Protein 3SJ5 (pdb70)

Organism: Caldanaerobacter subterraneus subsp. tengcongensis (strain DSM 15242 / JCM 11007 / NBRC 100824 / MB4) (NCBI:txid273068)

CATH classification: 3.90.1520.10

Nearest PDB structures (foldseek):
  3sj5-assembly2_B  TM=1.001E+00  e=3.483E-32  Caldanaerobacter subterraneus subsp. tengcongensis
  6cww-assembly1_A  TM=9.873E-01  e=1.650E-31  Caldanaerobacter subterraneus
  3eee-assembly4_D  TM=9.831E-01  e=4.739E-31  Caldanaerobacter subterraneus subsp. tengcongensis
  1u4h-assembly2_B  TM=9.509E-01  e=5.296E-31  Caldanaerobacter subterraneus subsp. tengcongensis
  4fdk-assembly2_B  TM=9.543E-01  e=1.152E-30  Caldanaerobacter subterraneus subsp. tengcongensis MB4

Sequence (368 aa):
MMKKGGTTFFVVGTWIKTLRDLYGNDVVDEESLKSVGWEPDRVITPLEDIDDDEVRRIFAKVSEKTGKNVNEIWREVGRQNIKTFFSEWFPSYFAGRRLVNFLMMMDEVHLQLTKMMIKGATPPRLIAKPVAKDAIEMEYVSKRKMYDYFLGLIEGSSKFFKEEISVEEVERGEKDGFSSRLKVRIKFKNPVFEYMKGTFVGTWIKTLRDLYGNDVVDESLKSVGWEPDRVITPLEDIDDDEVRRIFAKVSEKTGKNVNEIWREVGRQNIKTFFSEWFPSYFAGRRLVNFLMMMDEVHLQLTKMIKGATPPRLIAKPVAKDAIEMEYVSKRKMYDYFLGLIEGSSKFFKEEISVEEEVERGEKDGFSRLKVRIKFKNPVF

B-factor: mean 33.8, std 18.01, range [8.89, 110.21]

Radius of gyration: 23.14 Å; Cα contacts (8 Å, |Δi|>4): 562; chains: 2; bounding box: 53×42×70 Å

Secondary structure (DSSP, 8-state):
-BHHHHHHHHHHHHHHH-HHHHHHHHHTTT--TT----SS-B--HHHHHHHHHHHHHHH---HHHHHHHHHHHHHHHHHHH-GGGTTT--HHHHHHTHHHHHHHTTTTSTT--PPEEEEEEEETTEEEEEEEETT--HHHHHHHHHHHHHHHT--EEEEEEEEEEETTEEEEEEEEEESS--S--/-BHHHHHHHHHHHHHHH-HHHHHHHHHHHT--TT----SS-B--HHHHHHHHHHHHHTTT--HHHHHHHHHHHHHHHHHHHSGGGTTT--HHHHHHHHHHHHHHHHTTSTT--PPB--EEEEETTEEEEEEEETT--HHHHHHHHHHHHHHHT--EEEEEEEEEEETTEEEEEEEEEESS---

Solvent-accessible surface area: 20152 Å² total; per-residue (Å²): 35,58,0,70,50,2,14,14,1,15,132,10,0,52,118,60,40,31,91,124,29,0,37,90,0,4,125,50,15,71,19,101,31,116,91,118,46,60,120,167,48,97,6,83,59,82,52,8,144,102,2,3,32,59,0,22,124,76,45,71,68,45,47,34,96,0,33,67,38,0,0,64,48,0,9,114,22,35,24,126,110,73,81,81,49,23,72,93,92,122,0,6,68,7,4,60,35,22,20,103,15,54,62,85,76,21,112,156,84,208,77,39,90,30,28,86,12,96,18,112,67,58,38,99,22,0,0,37,5,30,9,21,7,138,73,106,32,15,22,18,10,9,0,34,6,43,3,2,16,121,82,32,183,62,131,31,35,46,75,23,41,66,22,15,110,130,115,48,78,0,86,0,50,0,72,0,81,8,107,104,64,25,32,123,227,48,66,2,59,46,2,21,22,7,13,130,14,0,49,105,56,54,28,87,105,25,0,26,85,0,5,112,61,18,66,23,93,35,121,91,125,32,59,119,172,45,100,6,83,38,80,44,5,119,124,2,3,53,52,0,21,130,74,33,63,107,52,47,36,93,0,31,47,48,0,0,64,76,2,11,140,32,45,17,118,103,50,78,80,57,15,77,93,92,96,0,8,70,6,4,80,51,23,19,91,12,56,58,71,64,22,151,128,75,207,76,38,93,28,29,89,14,97,17,98,61,61,36,160,40,0,1,33,5,34,9,20,6,141,53,114,32,13,22,27,10,3,0,39,5,42,3,2,15,139,83,28,183,29,123,37,31,47,70,37,54,67,24,14,91,138,131,48,83,4,84,0,46,0,82,0,94,12,156,83,92,14,177

InterPro domains:
  IPR004089 Methyl-accepting chemotaxis protein (MCP) signalling domain [PF00015] (409-552)
  IPR004089 Methyl-accepting chemotaxis protein (MCP) signalling domain [PS50111] (316-573)
  IPR004089 Methyl-accepting chemotaxis protein (MCP) signalling domain [SM00283] (312-594)
  IPR011644 Heme NO-binding [PF07700] (2-159)
  IPR024096 NO signalling/Golgi transport ligand-binding domain superfamily [SSF111126] (1-186)
  IPR038158 H-NOX domain superfamily [G3DSA:3.90.1520.10] (1-188)

Structure (mmCIF, N/CA/C/O backbone):
data_3SJ5
#
_entry.id   3SJ5
#
_cell.length_a   44.585
_cell.length_b   67.116
_cell.length_c   66.428
_cell.angle_alpha   90.00
_cell.angle_beta   92.01
_cell.angle_gamma   90.00
#
_symmetry.space_group_name_H-M   'P 1 21 1'
#
loop_
_entity.id
_entity.type
_entity.pdbx_description
1 polymer 'Methyl-accepting chemotaxis protein'
2 non-polymer 'PROTOPORPHYRIN IX CONTAINING FE'
3 water water
#
loop_
_atom_site.group_PDB
_atom_site.id
_atom_site.type_symbol
_atom_site.label_atom_id
_atom_site.label_alt_id
_atom_site.label_comp_id
_atom_site.label_asym_id
_atom_site.label_entity_id
_atom_site.label_seq_id
_atom_site.pdbx_PDB_ins_code
_atom_site.Cartn_x
_atom_site.Cartn_y
_atom_site.Cartn_z
_atom_site.occupancy
_atom_site.B_iso_or_equiv
_atom_site.auth_seq_id
_atom_site.auth_comp_id
_atom_site.auth_asym_id
_atom_site.auth_atom_id
_atom_site.pdbx_PDB_model_num
ATOM 1 N N A MET A 1 1 ? 19.808 20.556 15.382 0.45 51.15 1 MET A N 1
ATOM 2 N N B MET A 1 1 ? 19.610 20.576 15.799 0.55 52.56 1 MET A N 1
ATOM 3 C CA A MET A 1 1 ? 18.681 19.655 15.591 0.45 51.73 1 MET A CA 1
ATOM 4 C CA B MET A 1 1 ? 19.077 19.218 15.804 0.55 51.95 1 MET A CA 1
ATOM 5 C C A MET A 1 1 ? 18.869 18.824 16.849 0.45 55.73 1 MET A C 1
ATOM 6 C C B MET A 1 1 ? 19.259 18.554 17.164 0.55 58.01 1 MET A C 1
ATOM 7 O O A MET A 1 1 ? 19.946 18.816 17.448 0.45 60.11 1 MET A O 1
ATOM 8 O O B MET A 1 1 ? 20.144 18.925 17.927 0.55 61.12 1 MET A O 1
ATOM 17 N N A LYS A 1 2 ? 17.812 18.127 17.243 0.45 56.68 2 LYS A N 1
ATOM 18 N N B LYS A 1 2 ? 18.424 17.563 17.458 0.55 56.15 2 LYS A N 1
ATOM 19 C CA A LYS A 1 2 ? 17.837 17.295 18.435 0.45 57.00 2 LYS A CA 1
ATOM 20 C CA B LYS A 1 2 ? 18.491 16.871 18.741 0.55 54.94 2 LYS A CA 1
ATOM 21 C C A LYS A 1 2 ? 19.167 16.556 18.558 0.45 48.16 2 LYS A C 1
ATOM 22 C C B LYS A 1 2 ? 19.670 15.907 18.800 0.55 41.86 2 LYS A C 1
ATOM 23 O O A LYS A 1 2 ? 19.589 15.866 17.633 0.45 42.39 2 LYS A O 1
ATOM 24 O O B LYS A 1 2 ? 20.114 15.391 17.780 0.55 38.42 2 LYS A O 1
ATOM 35 N N A GLY A 1 3 ? 19.833 16.717 19.695 0.45 39.09 3 GLY A N 1
ATOM 36 N N B GLY A 1 3 ? 20.154 15.655 20.010 0.55 33.01 3 GLY A N 1
ATOM 37 C CA A GLY A 1 3 ? 21.057 15.984 19.953 0.45 33.62 3 GLY A CA 1
ATOM 38 C CA B GLY A 1 3 ? 21.411 14.959 20.212 0.55 31.10 3 GLY A CA 1
ATOM 39 C C A GLY A 1 3 ? 20.825 14.508 19.713 0.45 29.51 3 GLY A C 1
ATOM 40 C C B GLY A 1 3 ? 21.487 13.499 19.807 0.55 31.71 3 GLY A C 1
ATOM 41 O O A GLY A 1 3 ? 21.723 13.785 19.288 0.45 28.90 3 GLY A O 1
ATOM 42 O O B GLY A 1 3 ? 22.338 13.118 19.004 0.55 28.78 3 GLY A O 1
ATOM 43 N N A THR A 1 4 ? 19.600 14.063 19.974 0.45 29.23 4 THR A N 1
ATOM 44 N N B THR A 1 4 ? 20.628 12.662 20.376 0.55 28.67 4 THR A N 1
ATOM 45 C CA A THR A 1 4 ? 19.230 12.671 19.757 0.45 31.62 4 THR A CA 1
ATOM 46 C CA B THR A 1 4 ? 20.754 11.229 20.132 0.55 29.03 4 THR A CA 1
ATOM 47 C C A THR A 1 4 ? 19.381 12.295 18.283 0.45 25.37 4 THR A C 1
ATOM 48 C C B THR A 1 4 ? 20.340 10.820 18.720 0.55 25.74 4 THR A C 1
ATOM 49 O O A THR A 1 4 ? 19.749 11.170 17.950 0.45 25.13 4 THR A O 1
ATOM 50 O O B THR A 1 4 ? 20.720 9.746 18.260 0.55 23.40 4 THR A O 1
ATOM 57 N N A PHE A 1 5 ? 19.099 13.243 17.400 0.45 28.50 5 PHE A N 1
ATOM 58 N N B PHE A 1 5 ? 19.566 11.665 18.035 0.55 22.23 5 PHE A N 1
ATOM 59 C CA A PHE A 1 5 ? 19.205 12.968 15.969 0.45 20.92 5 PHE A CA 1
ATOM 60 C CA B PHE A 1 5 ? 19.240 11.406 16.636 0.55 22.07 5 PHE A CA 1
ATOM 61 C C A PHE A 1 5 ? 20.644 12.997 15.453 0.45 25.17 5 PHE A C 1
ATOM 62 C C B PHE A 1 5 ? 20.498 11.605 15.822 0.55 29.08 5 PHE A C 1
ATOM 63 O O A PHE A 1 5 ? 20.943 12.450 14.394 0.45 27.27 5 PHE A O 1
ATOM 64 O O B PHE A 1 5 ? 20.901 10.722 15.087 0.55 21.07 5 PHE A O 1
ATOM 79 N N A VAL A 1 6 ? 21.545 13.607 16.212 0.45 33.43 6 VAL A N 1
ATOM 80 N N B VAL A 1 6 ? 21.111 12.778 15.957 0.55 32.61 6 VAL A N 1
ATOM 81 C CA A VAL A 1 6 ? 22.935 13.702 15.769 0.45 23.56 6 VAL A CA 1
ATOM 82 C CA B VAL A 1 6 ? 22.401 13.030 15.328 0.55 28.88 6 VAL A CA 1
ATOM 83 C C A VAL A 1 6 ? 23.767 12.454 16.104 0.45 25.52 6 VAL A C 1
ATOM 84 C C B VAL A 1 6 ? 23.368 11.971 15.796 0.55 20.61 6 VAL A C 1
ATOM 85 O O A VAL A 1 6 ? 24.774 12.199 15.463 0.45 24.90 6 VAL A O 1
ATOM 86 O O B VAL A 1 6 ? 24.131 11.427 15.017 0.55 21.22 6 VAL A O 1
ATOM 93 N N . GLY A 1 7 ? 23.332 11.666 17.089 1.00 28.87 7 GLY A N 1
ATOM 94 C CA . GLY A 1 7 ? 24.102 10.533 17.565 1.00 25.04 7 GLY A CA 1
ATOM 95 C C . GLY A 1 7 ? 23.869 9.290 16.730 1.00 19.79 7 GLY A C 1
ATOM 96 O O . GLY A 1 7 ? 24.810 8.550 16.423 1.00 29.03 7 GLY A O 1
ATOM 97 N N . THR A 1 8 ? 22.602 9.039 16.397 1.00 27.81 8 THR A N 1
ATOM 98 C CA . THR A 1 8 ? 22.211 7.953 15.501 1.00 28.28 8 THR A CA 1
ATOM 99 C C . THR A 1 8 ? 22.896 8.069 14.139 1.00 25.26 8 THR A C 1
ATOM 100 O O . THR A 1 8 ? 23.433 7.095 13.607 1.00 27.90 8 THR A O 1
ATOM 104 N N . TRP A 1 9 ? 22.867 9.272 13.587 1.00 24.56 9 TRP A N 1
ATOM 105 C CA . TRP A 1 9 ? 23.500 9.556 12.298 1.00 22.81 9 TRP A CA 1
ATOM 106 C C . TRP A 1 9 ? 24.995 9.237 12.327 1.00 24.72 9 TRP A C 1
ATOM 107 O O . TRP A 1 9 ? 25.539 8.635 11.396 1.00 24.48 9 TRP A O 1
ATOM 118 N N . ILE A 1 10 ? 25.648 9.646 13.405 1.00 23.36 10 ILE A N 1
ATOM 119 C CA . ILE A 1 10 ? 27.078 9.418 13.576 1.00 27.91 10 ILE A CA 1
ATOM 120 C C . ILE A 1 10 ? 27.380 7.924 13.650 1.00 27.98 10 ILE A C 1
ATOM 121 O O . ILE A 1 10 ? 28.309 7.435 13.007 1.00 28.95 10 ILE A O 1
ATOM 126 N N . LYS A 1 11 ? 26.569 7.202 14.419 1.00 28.54 11 LYS A N 1
ATOM 127 C CA . LYS A 1 11 ? 26.687 5.750 14.518 1.00 32.16 11 LYS A CA 1
ATOM 128 C C . LYS A 1 11 ? 26.552 5.096 13.154 1.00 26.41 11 LYS A C 1
ATOM 129 O O . LYS A 1 11 ? 27.303 4.185 12.806 1.00 32.01 11 LYS A O 1
ATOM 135 N N . THR A 1 12 ? 25.584 5.572 12.369 1.00 32.78 12 THR A N 1
ATOM 136 C CA . THR A 1 12 ? 25.374 5.069 11.018 1.00 26.70 12 THR A CA 1
ATOM 137 C C . THR A 1 12 ? 26.560 5.350 10.107 1.00 26.93 12 THR A C 1
ATOM 138 O O . THR A 1 12 ? 26.949 4.512 9.286 1.00 29.75 12 THR A O 1
ATOM 142 N N . LEU A 1 13 ? 27.143 6.534 10.249 1.00 28.69 13 LEU A N 1
ATOM 143 C CA . LEU A 1 13 ? 28.332 6.869 9.480 1.00 27.11 13 LEU A CA 1
ATOM 144 C C . LEU A 1 13 ? 29.489 5.909 9.819 1.00 26.13 13 LEU A C 1
ATOM 145 O O . LEU A 1 13 ? 30.264 5.531 8.944 1.00 30.79 13 LEU A O 1
ATOM 150 N N . ARG A 1 14 ? 29.595 5.526 11.086 1.00 33.40 14 ARG A N 1
ATOM 151 C CA . ARG A 1 14 ? 30.619 4.567 11.499 1.00 35.38 14 ARG A CA 1
ATOM 152 C C . ARG A 1 14 ? 30.422 3.216 10.793 1.00 38.48 14 ARG A C 1
ATOM 153 O O . ARG A 1 14 ? 31.379 2.619 10.289 1.00 41.88 14 ARG A O 1
ATOM 161 N N . ASP A 1 15 ? 29.175 2.755 10.740 1.00 36.99 15 ASP A N 1
ATOM 162 C CA . ASP A 1 15 ? 28.835 1.486 10.096 1.00 44.84 15 ASP A CA 1
ATOM 163 C C . ASP A 1 15 ? 29.132 1.479 8.602 1.00 53.44 15 ASP A C 1
ATOM 164 O O . ASP A 1 15 ? 29.480 0.444 8.030 1.00 50.88 15 ASP A O 1
ATOM 169 N N . LEU A 1 16 ? 28.982 2.635 7.969 1.00 47.80 16 LEU A N 1
ATOM 170 C CA . LEU A 1 16 ? 29.135 2.729 6.529 1.00 36.80 16 LEU A CA 1
ATOM 171 C C . LEU A 1 16 ? 30.584 2.993 6.103 1.00 32.36 16 LEU A C 1
ATOM 172 O O . LEU A 1 16 ? 31.021 2.528 5.051 1.00 38.93 16 LEU A O 1
ATOM 177 N N . TYR A 1 17 ? 31.335 3.720 6.924 1.00 30.45 17 TYR A N 1
ATOM 178 C CA . TYR A 1 17 ? 32.605 4.274 6.464 1.00 36.89 17 TYR A CA 1
ATOM 179 C C . TYR A 1 17 ? 33.785 4.044 7.412 1.00 38.21 17 TYR A C 1
ATOM 180 O O . TYR A 1 17 ? 34.930 4.364 7.080 1.00 34.52 17 TYR A O 1
ATOM 189 N N . GLY A 1 18 ? 33.503 3.492 8.585 1.00 42.18 18 GLY A N 1
ATOM 190 C CA . GLY A 1 18 ? 34.554 3.121 9.515 1.00 45.35 18 GLY A CA 1
ATOM 191 C C . GLY A 1 18 ? 34.787 4.123 10.629 1.00 48.29 18 GLY A C 1
ATOM 192 O O . GLY A 1 18 ? 34.446 5.306 10.516 1.00 34.50 18 GLY A O 1
ATOM 193 N N . ASN A 1 19 ? 35.388 3.644 11.713 1.00 38.74 19 ASN A N 1
ATOM 194 C CA . ASN A 1 19 ? 35.643 4.483 12.871 1.00 31.71 19 ASN A CA 1
ATOM 195 C C . ASN A 1 19 ? 36.693 5.550 12.620 1.00 32.66 19 ASN A C 1
ATOM 196 O O . ASN A 1 19 ? 36.584 6.656 13.148 1.00 31.72 19 ASN A O 1
ATOM 201 N N . ASP A 1 20 ? 37.717 5.208 11.836 1.00 37.52 20 ASP A N 1
ATOM 202 C CA . ASP A 1 20 ? 38.776 6.153 11.492 1.00 37.92 20 ASP A CA 1
ATOM 203 C C . ASP A 1 20 ? 38.212 7.397 10.805 1.00 27.88 20 ASP A C 1
ATOM 204 O O . ASP A 1 20 ? 38.480 8.523 11.224 1.00 28.23 20 ASP A O 1
ATOM 209 N N . VAL A 1 21 ? 37.432 7.189 9.752 1.00 30.90 21 VAL A N 1
ATOM 210 C CA . VAL A 1 21 ? 36.853 8.309 9.013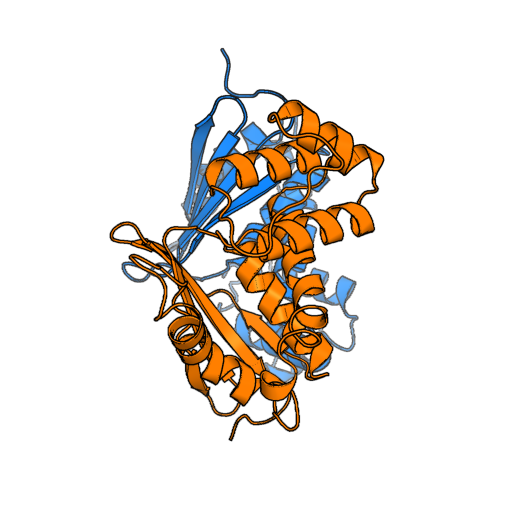 1.00 32.25 21 VAL A CA 1
ATOM 211 C C . VAL A 1 21 ? 36.041 9.210 9.933 1.00 30.40 21 VAL A C 1
ATOM 212 O O . VAL A 1 21 ? 36.205 10.430 9.940 1.00 31.02 21 VAL A O 1
ATOM 216 N N . VAL A 1 22 ? 35.167 8.597 10.718 1.00 23.56 22 VAL A N 1
ATOM 217 C CA . VAL A 1 22 ? 34.273 9.360 11.591 1.00 18.84 22 VAL A CA 1
ATOM 218 C C . VAL A 1 22 ? 35.017 10.101 12.720 1.00 27.73 22 VAL A C 1
ATOM 219 O O . VAL A 1 22 ? 34.763 11.289 12.951 1.00 25.62 22 VAL A O 1
ATOM 223 N N . ASP A 1 23 ? 35.934 9.415 13.408 1.00 25.87 23 ASP A N 1
ATOM 224 C CA . ASP A 1 23 ? 36.732 10.048 14.458 1.00 23.96 23 ASP A CA 1
ATOM 225 C C . ASP A 1 23 ? 37.417 11.315 13.949 1.00 31.42 23 ASP A C 1
ATOM 226 O O . ASP A 1 23 ? 37.339 12.368 14.583 1.00 31.14 23 ASP A O 1
ATOM 231 N N A GLU A 1 24 ? 38.107 11.214 12.817 0.55 28.33 24 GLU A N 1
ATOM 232 N N B GLU A 1 24 ? 38.063 11.206 12.790 0.45 29.62 24 GLU A N 1
ATOM 233 C CA A GLU A 1 24 ? 38.767 12.392 12.266 0.55 36.11 24 GLU A CA 1
ATOM 234 C CA B GLU A 1 24 ? 38.781 12.328 12.185 0.45 35.68 24 GLU A CA 1
ATOM 235 C C A GLU A 1 24 ? 37.792 13.522 11.966 0.55 35.81 24 GLU A C 1
ATOM 236 C C B GLU A 1 24 ? 37.877 13.492 11.776 0.45 34.98 24 GLU A C 1
ATOM 237 O O A GLU A 1 24 ? 38.076 14.686 12.242 0.55 32.84 24 GLU A O 1
ATOM 238 O O B GLU A 1 24 ? 38.298 14.647 11.798 0.45 32.34 24 GLU A O 1
ATOM 249 N N . SER A 1 25 ? 36.641 13.183 11.395 1.00 32.77 25 SER A N 1
ATOM 250 C CA . SER A 1 25 ? 35.670 14.208 11.043 1.00 28.95 25 SER A CA 1
ATOM 251 C C . SER A 1 25 ? 35.134 14.911 12.289 1.00 32.46 25 SER A C 1
ATOM 252 O O . SER A 1 25 ? 34.912 16.122 12.284 1.00 37.30 25 SER A O 1
ATOM 255 N N . LEU A 1 26 ? 34.918 14.152 13.358 1.00 25.81 26 LEU A N 1
ATOM 256 C CA . LEU A 1 26 ? 34.473 14.745 14.607 1.00 28.62 26 LEU A CA 1
ATOM 257 C C . LEU A 1 26 ? 35.589 15.623 15.167 1.00 30.88 26 LEU A C 1
ATOM 258 O O . LEU A 1 26 ? 35.325 16.697 15.704 1.00 42.25 26 LEU A O 1
ATOM 263 N N . LYS A 1 27 ? 36.829 15.158 15.036 1.00 36.08 27 LYS A N 1
ATOM 264 C CA . LYS A 1 27 ? 37.987 15.913 15.516 1.00 44.73 27 LYS A CA 1
ATOM 265 C C . LYS A 1 27 ? 38.166 17.224 14.748 1.00 52.24 27 LYS A C 1
ATOM 266 O O . LYS A 1 27 ? 38.561 18.238 15.323 1.00 53.83 27 LYS A O 1
ATOM 272 N N . SER A 1 28 ? 37.870 17.202 13.451 1.00 54.02 28 SER A N 1
ATOM 273 C CA . SER A 1 28 ? 38.009 18.392 12.619 1.00 53.84 28 SER A CA 1
ATOM 274 C C . SER A 1 28 ? 37.051 19.498 13.049 1.00 58.78 28 SER A C 1
ATOM 275 O O . SER A 1 28 ? 37.208 20.649 12.651 1.00 65.04 28 SER A O 1
ATOM 278 N N . VAL A 1 29 ? 36.057 19.144 13.858 1.00 62.94 29 VAL A N 1
ATOM 279 C CA . VAL A 1 29 ? 35.034 20.097 14.280 1.00 63.88 29 VAL A CA 1
ATOM 280 C C . VAL A 1 29 ? 35.198 20.480 15.752 1.00 71.07 29 VAL A C 1
ATOM 281 O O . VAL A 1 29 ? 34.440 21.296 16.282 1.00 69.82 29 VAL A O 1
ATOM 285 N N . GLY A 1 30 ? 36.188 19.886 16.410 1.00 74.95 30 GLY A N 1
ATOM 286 C CA . GLY A 1 30 ? 36.466 20.195 17.800 1.00 77.36 30 GLY A CA 1
ATOM 287 C C . GLY A 1 30 ? 35.822 19.241 18.788 1.00 77.78 30 GLY A C 1
ATOM 288 O O . GLY A 1 30 ? 35.781 19.517 19.987 1.00 83.47 30 GLY A O 1
ATOM 289 N N . TRP A 1 31 ? 35.317 18.116 18.292 1.00 66.29 31 TRP A N 1
ATOM 290 C CA . TRP A 1 31 ? 34.735 17.104 19.165 1.00 62.84 31 TRP A CA 1
ATOM 291 C C . TRP A 1 31 ? 35.763 16.072 19.594 1.00 61.04 31 TRP A C 1
ATOM 292 O O . TRP A 1 31 ? 36.765 15.857 18.915 1.00 53.35 31 TRP A O 1
ATOM 303 N N . GLU A 1 32 ? 35.497 15.430 20.726 1.00 67.12 32 GLU A N 1
ATOM 304 C CA . GLU A 1 32 ? 36.157 14.181 21.066 1.00 67.69 32 GLU A CA 1
ATOM 305 C C . GLU A 1 32 ? 35.343 13.069 20.422 1.00 64.95 32 GLU A C 1
ATOM 306 O O . GLU A 1 32 ? 34.121 13.041 20.552 1.00 69.93 32 GLU A O 1
ATOM 312 N N . PRO A 1 33 ? 36.010 12.156 19.704 1.00 55.77 33 PRO A N 1
ATOM 313 C CA . PRO A 1 33 ? 35.287 11.038 19.091 1.00 48.66 33 PRO A CA 1
ATOM 314 C C . PRO A 1 33 ? 34.493 10.255 20.131 1.00 53.02 33 PRO A C 1
ATOM 315 O O . PRO A 1 33 ? 33.484 9.636 19.805 1.00 57.29 33 PRO A O 1
ATOM 319 N N . ASP A 1 34 ? 34.951 10.281 21.377 1.00 55.27 34 ASP A N 1
ATOM 320 C CA . ASP A 1 34 ? 34.237 9.605 22.452 1.00 66.66 34 ASP A CA 1
ATOM 321 C C . ASP A 1 34 ? 33.468 10.588 23.326 1.00 65.35 34 ASP A C 1
ATOM 322 O O . ASP A 1 34 ? 33.248 10.342 24.511 1.00 66.32 34 ASP A O 1
ATOM 327 N N . ARG A 1 35 ? 33.063 11.706 22.730 1.00 62.04 35 ARG A N 1
ATOM 328 C CA . ARG A 1 35 ? 32.197 12.654 23.411 1.00 52.44 35 ARG A CA 1
ATOM 329 C C . ARG A 1 35 ? 30.831 12.019 23.593 1.00 49.02 35 ARG A C 1
ATOM 330 O O . ARG A 1 35 ? 30.266 11.455 22.655 1.00 46.82 35 ARG A O 1
ATOM 338 N N . VAL A 1 36 ? 30.310 12.101 24.812 1.00 44.93 36 VAL A N 1
ATOM 339 C CA . VAL A 1 36 ? 29.001 11.557 25.119 1.00 41.81 36 VAL A CA 1
ATOM 340 C C . VAL A 1 36 ? 27.914 12.545 24.732 1.00 33.67 36 VAL A C 1
ATOM 341 O O . VAL A 1 36 ? 27.927 13.705 25.150 1.00 42.45 36 VAL A O 1
ATOM 345 N N . ILE A 1 37 ? 26.977 12.081 23.913 1.00 31.11 37 ILE A N 1
ATOM 346 C CA . ILE A 1 37 ? 25.806 12.859 23.580 1.00 38.38 37 ILE A CA 1
ATOM 347 C C . ILE A 1 37 ? 24.762 12.544 24.651 1.00 46.48 37 ILE A C 1
ATOM 348 O O . ILE A 1 37 ? 24.312 11.404 24.778 1.00 38.47 37 ILE A O 1
ATOM 353 N N . THR A 1 38 ? 24.407 13.546 25.448 1.00 40.79 38 THR A N 1
ATOM 354 C CA . THR A 1 38 ? 23.490 13.329 26.561 1.00 42.66 38 THR A CA 1
ATOM 355 C C . THR A 1 38 ? 22.089 13.082 26.029 1.00 36.44 38 THR A C 1
ATOM 356 O O . THR A 1 38 ? 21.801 13.393 24.874 1.00 36.81 38 THR A O 1
ATOM 360 N N . PRO A 1 39 ? 21.215 12.497 26.859 1.00 34.38 39 PRO A N 1
ATOM 361 C CA . PRO A 1 39 ? 19.846 12.211 26.410 1.00 43.29 39 PRO A CA 1
ATOM 362 C C . PRO A 1 39 ? 19.001 13.460 26.122 1.00 43.56 39 PRO A C 1
ATOM 363 O O . PRO A 1 39 ? 17.939 13.322 25.513 1.00 41.70 39 PRO A O 1
ATOM 367 N N . LEU A 1 40 ? 19.455 14.642 26.543 1.00 42.26 40 LEU A N 1
ATOM 368 C CA . LEU A 1 40 ? 18.661 15.862 26.367 1.00 48.84 40 LEU A CA 1
ATOM 369 C C . LEU A 1 40 ? 19.220 16.886 25.365 1.00 51.22 40 LEU A C 1
ATOM 370 O O . LEU A 1 40 ? 18.458 17.601 24.714 1.00 52.81 40 LEU A O 1
ATOM 375 N N . GLU A 1 41 ? 20.540 16.956 25.234 1.00 46.76 41 GLU A N 1
ATOM 376 C CA . GLU A 1 41 ? 21.157 18.070 24.513 1.00 52.67 41 GLU A CA 1
ATOM 377 C C . GLU A 1 41 ? 20.732 18.177 23.051 1.00 45.68 41 GLU A C 1
ATOM 378 O O . GLU A 1 41 ? 20.178 17.237 22.470 1.00 37.37 41 GLU A O 1
ATOM 384 N N . ASP A 1 42 ? 21.001 19.339 22.465 1.00 40.51 42 ASP A N 1
ATOM 385 C CA . ASP A 1 42 ? 20.677 19.597 21.068 1.00 34.53 42 ASP A CA 1
ATOM 386 C C . ASP A 1 42 ? 21.941 20.037 20.324 1.00 46.13 42 ASP A C 1
ATOM 387 O O . ASP A 1 42 ? 22.669 20.914 20.787 1.00 47.52 42 ASP A O 1
ATOM 392 N N . ILE A 1 43 ? 22.206 19.424 19.173 1.00 44.73 43 ILE A N 1
ATOM 393 C CA . ILE A 1 43 ? 23.383 19.780 18.380 1.00 47.94 43 ILE A CA 1
ATOM 394 C C . ILE A 1 43 ? 23.010 20.641 17.176 1.00 42.80 43 ILE A C 1
ATOM 395 O O . ILE A 1 43 ? 22.078 20.326 16.437 1.00 37.39 43 ILE A O 1
ATOM 400 N N . ASP A 1 44 ? 23.746 21.732 16.998 1.00 38.19 44 ASP A N 1
ATOM 401 C CA . ASP A 1 44 ? 23.478 22.709 15.951 1.00 43.94 44 ASP A CA 1
ATOM 402 C C . ASP A 1 44 ? 23.471 22.087 14.552 1.00 48.18 44 ASP A C 1
ATOM 403 O O . ASP A 1 44 ? 24.307 21.236 14.240 1.00 42.96 44 ASP A O 1
ATOM 408 N N . ASP A 1 45 ? 22.529 22.528 13.718 1.00 48.26 45 ASP A N 1
ATOM 409 C CA . ASP A 1 45 ? 22.423 22.072 12.330 1.00 46.15 45 ASP A CA 1
ATOM 410 C C . ASP A 1 45 ? 23.715 22.277 11.551 1.00 45.17 45 ASP A C 1
ATOM 411 O O . ASP A 1 45 ? 24.093 21.447 10.710 1.00 39.03 45 ASP A O 1
ATOM 416 N N . ASP A 1 46 ? 24.387 23.389 11.815 1.00 41.61 46 ASP A N 1
ATOM 417 C CA . ASP A 1 46 ? 25.539 23.756 11.004 1.00 42.72 46 ASP A CA 1
ATOM 418 C C . ASP A 1 46 ? 26.795 22.962 11.358 1.00 42.96 46 ASP A C 1
ATOM 419 O O . ASP A 1 46 ? 27.699 22.829 10.537 1.00 38.12 46 ASP A O 1
ATOM 424 N N . GLU A 1 47 ? 26.859 22.430 12.574 1.00 44.22 47 GLU A N 1
ATOM 425 C CA . GLU A 1 47 ? 27.979 21.556 12.912 1.00 50.63 47 GLU A CA 1
ATOM 426 C C . GLU A 1 47 ? 27.782 20.171 12.299 1.00 37.28 47 GLU A C 1
ATOM 427 O O . GLU A 1 47 ? 28.752 19.506 11.933 1.00 30.32 47 GLU A O 1
ATOM 433 N N . VAL A 1 48 ? 26.525 19.755 12.183 1.00 35.16 48 VAL A N 1
ATOM 434 C CA . VAL A 1 48 ? 26.188 18.515 11.490 1.00 29.89 48 VAL A CA 1
ATOM 435 C C . VAL A 1 48 ? 26.639 18.617 10.038 1.00 29.35 48 VAL A C 1
ATOM 436 O O . VAL A 1 48 ? 27.281 17.715 9.505 1.00 22.60 48 VAL A O 1
ATOM 440 N N . ARG A 1 49 ? 26.298 19.725 9.395 1.00 26.07 49 ARG A N 1
ATOM 441 C CA . ARG A 1 49 ? 26.712 19.946 8.017 1.00 24.16 49 ARG A CA 1
ATOM 442 C C . ARG A 1 49 ? 28.226 19.808 7.860 1.00 25.23 49 ARG A C 1
ATOM 443 O O . ARG A 1 49 ? 28.709 19.183 6.917 1.00 26.26 49 ARG A O 1
ATOM 451 N N . ARG A 1 50 ? 28.970 20.397 8.790 1.00 26.99 50 ARG A N 1
ATOM 452 C CA . ARG A 1 50 ? 30.428 20.368 8.716 1.00 25.42 50 ARG A CA 1
ATOM 453 C C . ARG A 1 50 ? 30.962 18.941 8.871 1.00 23.81 50 ARG A C 1
ATOM 454 O O . ARG A 1 50 ? 31.914 18.547 8.192 1.00 25.17 50 ARG A O 1
ATOM 462 N N . ILE A 1 51 ? 30.352 18.182 9.779 1.00 21.69 51 ILE A N 1
ATOM 463 C CA . ILE A 1 51 ? 30.723 16.785 9.991 1.00 23.77 51 ILE A CA 1
ATOM 464 C C . ILE A 1 51 ? 30.518 15.972 8.716 1.00 20.58 51 ILE A C 1
ATOM 465 O O . ILE A 1 51 ? 31.412 15.259 8.276 1.00 23.20 51 ILE A O 1
ATOM 470 N N . PHE A 1 52 ? 29.337 16.083 8.130 1.00 21.15 52 PHE A N 1
ATOM 471 C CA . PHE A 1 52 ? 29.042 15.352 6.906 1.00 16.61 52 PHE A CA 1
ATOM 472 C C . PHE A 1 52 ? 29.951 15.783 5.752 1.00 22.44 52 PHE A C 1
ATOM 473 O O . PHE A 1 52 ? 30.329 14.963 4.937 1.00 18.96 52 PHE A O 1
ATOM 481 N N . ALA A 1 53 ? 30.286 17.067 5.698 1.00 22.92 53 ALA A N 1
ATOM 482 C CA . ALA A 1 53 ? 31.183 17.581 4.664 1.00 28.87 53 ALA A CA 1
ATOM 483 C C . ALA A 1 53 ? 32.563 16.935 4.769 1.00 24.80 53 ALA A C 1
ATOM 484 O O . ALA A 1 53 ? 33.204 16.642 3.764 1.00 25.17 53 ALA A O 1
ATOM 486 N N . LYS A 1 54 ? 33.014 16.693 5.992 1.00 21.31 54 LYS A N 1
ATOM 487 C CA . LYS A 1 54 ? 34.322 16.090 6.192 1.00 20.64 54 LYS A CA 1
ATOM 488 C C . LYS A 1 54 ? 34.307 14.598 5.867 1.00 21.12 54 LYS A C 1
ATOM 489 O O . LYS A 1 54 ? 35.250 14.079 5.274 1.00 24.31 54 LYS A O 1
ATOM 495 N N . VAL A 1 55 ? 33.227 13.909 6.233 1.00 17.76 55 VAL A N 1
ATOM 496 C CA . VAL A 1 55 ? 33.089 12.500 5.877 1.00 18.93 55 VAL A CA 1
ATOM 497 C C . VAL A 1 55 ? 33.078 12.322 4.349 1.00 19.27 55 VAL A C 1
ATOM 498 O O . VAL A 1 55 ? 33.672 11.382 3.814 1.00 21.96 55 VAL A O 1
ATOM 502 N N . SER A 1 56 ? 32.412 13.240 3.658 1.00 17.47 56 SER A N 1
ATOM 503 C CA . SER A 1 56 ? 32.397 13.267 2.189 1.00 20.24 56 SER A CA 1
ATOM 504 C C . SER A 1 56 ? 33.815 13.433 1.642 1.00 23.71 56 SER A C 1
ATOM 505 O O . SER A 1 56 ? 34.263 12.652 0.799 1.00 26.56 56 SER A O 1
ATOM 508 N N . GLU A 1 57 ? 34.506 14.454 2.132 1.00 24.13 57 GLU A N 1
ATOM 509 C CA . GLU A 1 57 ? 35.899 14.700 1.742 1.00 24.09 57 GLU A CA 1
ATOM 510 C C . GLU A 1 57 ? 36.744 13.438 1.862 1.00 27.43 57 GLU A C 1
ATOM 511 O O . GLU A 1 57 ? 37.526 13.107 0.960 1.00 33.12 57 GLU A O 1
ATOM 517 N N . LYS A 1 58 ? 36.604 12.737 2.983 1.00 23.94 58 LYS A N 1
ATOM 518 C CA . LYS A 1 58 ? 37.485 11.619 3.303 1.00 26.32 58 LYS A CA 1
ATOM 519 C C . LYS A 1 58 ? 37.097 10.294 2.664 1.00 24.98 58 LYS A C 1
ATOM 520 O O . LYS A 1 58 ? 37.913 9.373 2.593 1.00 31.88 58 LYS A O 1
ATOM 526 N N . THR A 1 59 ? 35.858 10.197 2.193 1.00 23.53 59 THR A N 1
ATOM 527 C CA . THR A 1 59 ? 35.385 8.965 1.572 1.00 24.19 59 THR A CA 1
ATOM 528 C C . THR A 1 59 ? 35.304 9.148 0.056 1.00 18.17 59 THR A C 1
ATOM 529 O O . THR A 1 59 ? 35.247 8.179 -0.687 1.00 28.06 59 THR A O 1
ATOM 533 N N . GLY A 1 60 ? 35.307 10.403 -0.382 1.00 26.94 60 GLY A N 1
ATOM 534 C CA . GLY A 1 60 ? 35.119 10.734 -1.783 1.00 27.17 60 GLY A CA 1
ATOM 535 C C . GLY A 1 60 ? 33.670 10.618 -2.215 1.00 25.72 60 GLY A C 1
ATOM 536 O O . GLY A 1 60 ? 33.343 10.906 -3.364 1.00 30.60 60 GLY A O 1
ATOM 537 N N . LYS A 1 61 ? 32.799 10.194 -1.294 1.00 22.08 61 LYS A N 1
ATOM 538 C CA . LYS A 1 61 ? 31.376 10.070 -1.588 1.00 22.57 61 LYS A CA 1
ATOM 539 C C . LYS A 1 61 ? 30.688 11.412 -1.497 1.00 24.15 61 LYS A C 1
ATOM 540 O O . LYS A 1 61 ? 30.940 12.187 -0.575 1.00 25.41 61 LYS A O 1
ATOM 546 N N . ASN A 1 62 ? 29.811 11.694 -2.460 1.00 18.38 62 ASN A N 1
ATOM 547 C CA . ASN A 1 62 ? 29.132 12.958 -2.479 1.00 14.94 62 ASN A CA 1
ATOM 548 C C . ASN A 1 62 ? 28.208 13.026 -1.270 1.00 17.92 62 ASN A C 1
ATOM 549 O O . ASN A 1 62 ? 27.613 12.023 -0.902 1.00 20.24 62 ASN A O 1
ATOM 554 N N . VAL A 1 63 ? 28.101 14.195 -0.658 1.00 21.43 63 VAL A N 1
ATOM 555 C CA . VAL A 1 63 ? 27.367 14.294 0.604 1.00 19.61 63 VAL A CA 1
ATOM 556 C C . VAL A 1 63 ? 25.884 13.944 0.440 1.00 25.00 63 VAL A C 1
ATOM 557 O O . VAL A 1 63 ? 25.254 13.426 1.366 1.00 19.07 63 VAL A O 1
ATOM 561 N N . ASN A 1 64 ? 25.333 14.166 -0.750 1.00 20.88 64 ASN A N 1
ATOM 562 C CA . ASN A 1 64 ? 23.923 13.833 -0.990 1.00 16.26 64 ASN A CA 1
ATOM 563 C C . ASN A 1 64 ? 23.684 12.312 -0.998 1.00 18.05 64 ASN A C 1
ATOM 564 O O . ASN A 1 64 ? 22.670 11.834 -0.490 1.00 17.51 64 ASN A O 1
ATOM 569 N N . GLU A 1 65 ? 24.642 11.554 -1.535 1.00 17.66 65 GLU A N 1
ATOM 570 C CA . GLU A 1 65 ? 24.598 10.097 -1.484 1.00 13.66 65 GLU A CA 1
ATOM 571 C C . GLU A 1 65 ? 24.709 9.598 -0.050 1.00 16.90 65 GLU A C 1
ATOM 572 O O . GLU A 1 65 ? 24.057 8.625 0.337 1.00 17.71 65 GLU A O 1
ATOM 578 N N . ILE A 1 66 ? 25.579 10.246 0.720 1.00 16.41 66 ILE A N 1
ATOM 579 C CA . ILE A 1 66 ? 25.750 9.857 2.115 1.00 13.82 66 ILE A CA 1
ATOM 580 C C . ILE A 1 66 ? 24.428 10.086 2.876 1.00 10.65 66 ILE A C 1
ATOM 581 O O . ILE A 1 66 ? 23.964 9.217 3.622 1.00 14.16 66 ILE A O 1
ATOM 586 N N . TRP A 1 67 ? 23.816 11.244 2.689 1.00 10.82 67 TRP A N 1
ATOM 587 C CA . TRP A 1 67 ? 22.503 11.482 3.335 1.00 11.55 67 TRP A CA 1
ATOM 588 C C . TRP A 1 67 ? 21.440 10.464 2.922 1.00 14.77 67 TRP A C 1
ATOM 589 O O . TRP A 1 67 ? 20.613 10.043 3.748 1.00 15.16 67 TRP A O 1
ATOM 600 N N . ARG A 1 68 ? 21.421 10.091 1.644 1.00 11.31 68 ARG A N 1
ATOM 601 C CA . ARG A 1 68 ? 20.435 9.130 1.174 1.00 11.82 68 ARG A CA 1
ATOM 602 C C . ARG A 1 68 ? 20.602 7.812 1.919 1.00 15.11 68 ARG A C 1
ATOM 603 O O . ARG A 1 68 ? 19.614 7.209 2.362 1.00 15.97 68 ARG A O 1
ATOM 611 N N . GLU A 1 69 ? 21.848 7.372 2.079 1.00 14.74 69 GLU A N 1
ATOM 612 C CA . GLU A 1 69 ? 22.100 6.106 2.758 1.00 15.93 69 GLU A CA 1
ATOM 613 C C . GLU A 1 69 ? 21.807 6.178 4.254 1.00 14.95 69 GLU A C 1
ATOM 614 O O . GLU A 1 69 ? 21.309 5.213 4.853 1.00 15.97 69 GLU A O 1
ATOM 620 N N . VAL A 1 70 ? 22.092 7.326 4.857 1.00 13.93 70 VAL A N 1
ATOM 621 C CA . VAL A 1 70 ? 21.763 7.541 6.279 1.00 13.47 70 VAL A CA 1
ATOM 622 C C . VAL A 1 70 ? 20.256 7.441 6.452 1.00 18.47 70 VAL A C 1
ATOM 623 O O . VAL A 1 70 ? 19.780 6.746 7.344 1.00 16.65 70 VAL A O 1
ATOM 627 N N . GLY A 1 71 ? 19.505 8.092 5.569 1.00 13.44 71 GLY A N 1
ATOM 628 C CA . GLY A 1 71 ? 18.049 7.952 5.598 1.00 12.96 71 GLY A CA 1
ATOM 629 C C . GLY A 1 71 ? 17.559 6.514 5.461 1.00 13.42 71 GLY A C 1
ATOM 630 O O . GLY A 1 71 ? 16.628 6.082 6.176 1.00 16.19 71 GLY A O 1
ATOM 631 N N . ARG A 1 72 ? 18.155 5.761 4.551 1.00 14.87 72 ARG A N 1
ATOM 632 C CA . ARG A 1 72 ? 17.723 4.382 4.340 1.00 17.48 72 ARG A CA 1
ATOM 633 C C . ARG A 1 72 ? 17.931 3.548 5.600 1.00 20.05 72 ARG A C 1
ATOM 634 O O . ARG A 1 72 ? 17.085 2.729 5.952 1.00 25.68 72 ARG A O 1
ATOM 642 N N . GLN A 1 73 ? 19.044 3.782 6.299 1.00 14.92 73 GLN A N 1
ATOM 643 C CA . GLN A 1 73 ? 19.354 3.012 7.505 1.00 14.57 73 GLN A CA 1
ATOM 644 C C . GLN A 1 73 ? 18.572 3.466 8.745 1.00 18.49 73 GLN A C 1
ATOM 645 O O . GLN A 1 73 ? 18.383 2.689 9.694 1.00 19.42 73 GLN A O 1
ATOM 651 N N . ASN A 1 74 ? 18.156 4.730 8.762 1.00 13.98 74 ASN A N 1
ATOM 652 C CA . ASN A 1 74 ? 17.572 5.331 9.968 1.00 14.61 74 ASN A CA 1
ATOM 653 C C . ASN A 1 74 ? 16.201 4.761 10.353 1.00 17.31 74 ASN A C 1
ATOM 654 O O . ASN A 1 74 ? 15.807 4.800 11.524 1.00 16.50 74 ASN A O 1
ATOM 659 N N . ILE A 1 75 ? 15.466 4.249 9.372 1.00 12.56 75 ILE A N 1
ATOM 660 C CA . ILE A 1 75 ? 14.118 3.741 9.667 1.00 15.00 75 ILE A CA 1
ATOM 661 C C . ILE A 1 75 ? 14.194 2.601 10.682 1.00 15.80 75 ILE A C 1
ATOM 662 O O . ILE A 1 75 ? 13.358 2.501 11.586 1.00 17.66 75 ILE A O 1
ATOM 667 N N . LYS A 1 76 ? 15.210 1.753 10.550 1.00 13.60 76 LYS A N 1
ATOM 668 C CA . LYS A 1 76 ? 15.395 0.634 11.487 1.00 15.73 76 LYS A CA 1
ATOM 669 C C . LYS A 1 76 ? 15.535 1.165 12.916 1.00 17.05 76 LYS A C 1
ATOM 670 O O . LYS A 1 76 ? 14.956 0.632 13.877 1.00 18.49 76 LYS A O 1
ATOM 676 N N . THR A 1 77 ? 16.318 2.224 13.063 1.00 16.79 77 THR A N 1
ATOM 677 C CA . THR A 1 77 ? 16.537 2.801 14.386 1.00 16.62 77 THR A CA 1
ATOM 678 C C . THR A 1 77 ? 15.241 3.329 14.979 1.00 21.17 77 THR A C 1
ATOM 679 O O . THR A 1 77 ? 14.960 3.138 16.167 1.00 18.98 77 THR A O 1
ATOM 683 N N A PHE A 1 78 ? 14.436 3.993 14.158 0.45 15.99 78 PHE A N 1
ATOM 684 N N B PHE A 1 78 ? 14.442 3.998 14.157 0.55 15.87 78 PHE A N 1
ATOM 685 C CA A PHE A 1 78 ? 13.175 4.524 14.656 0.45 14.74 78 PHE A CA 1
ATOM 686 C CA B PHE A 1 78 ? 13.184 4.535 14.655 0.55 14.51 78 PHE A CA 1
ATOM 687 C C A PHE A 1 78 ? 12.255 3.403 15.137 0.45 17.60 78 PHE A C 1
ATOM 688 C C B PHE A 1 78 ? 12.206 3.430 15.080 0.55 18.33 78 PHE A C 1
ATOM 689 O O A PHE A 1 78 ? 11.484 3.590 16.073 0.45 17.73 78 PHE A O 1
ATOM 690 O O B PHE A 1 78 ? 11.352 3.657 15.934 0.55 17.64 78 PHE A O 1
ATOM 705 N N . SER A 1 79 ? 12.336 2.237 14.501 1.00 17.85 79 SER A N 1
ATOM 706 C CA . SER A 1 79 ? 11.501 1.097 14.916 1.00 16.88 79 SER A CA 1
ATOM 707 C C . SER A 1 79 ? 11.906 0.541 16.295 1.00 21.56 79 SER A C 1
ATOM 708 O O . SER A 1 79 ? 11.098 -0.074 16.993 1.00 21.68 79 SER A O 1
ATOM 711 N N . GLU A 1 80 ? 13.158 0.774 16.688 1.00 21.08 80 GLU A N 1
ATOM 712 C CA . GLU A 1 80 ? 13.621 0.419 18.030 1.00 26.49 80 GLU A CA 1
ATOM 713 C C . GLU A 1 80 ? 13.002 1.347 19.066 1.00 27.40 80 GLU A C 1
ATOM 714 O O . GLU A 1 80 ? 12.653 0.930 20.179 1.00 31.62 80 GLU A O 1
ATOM 720 N N . TRP A 1 81 ? 12.888 2.616 18.700 1.00 23.07 81 TRP A N 1
ATOM 721 C CA . TRP A 1 81 ? 12.499 3.664 19.639 1.00 23.90 81 TRP A CA 1
ATOM 722 C C . TRP A 1 81 ? 10.996 3.883 19.709 1.00 19.86 81 TRP A C 1
ATOM 723 O O . TRP A 1 81 ? 10.463 4.194 20.777 1.00 23.02 81 TRP A O 1
ATOM 734 N N . PHE A 1 82 ? 10.320 3.746 18.560 1.00 19.27 82 PHE A N 1
ATOM 735 C CA . PHE A 1 82 ? 8.881 3.959 18.451 1.00 21.92 82 PHE A CA 1
ATOM 736 C C . PHE A 1 82 ? 8.169 2.774 17.771 1.00 21.89 82 PHE A C 1
ATOM 737 O O . PHE A 1 82 ? 7.568 2.924 16.707 1.00 19.02 82 PHE A O 1
ATOM 745 N N . PRO A 1 83 ? 8.232 1.578 18.382 1.00 21.27 83 PRO A N 1
ATOM 746 C CA . PRO A 1 83 ? 7.642 0.382 17.766 1.00 20.89 83 PRO A CA 1
ATOM 747 C C . PRO A 1 83 ? 6.145 0.481 17.467 1.00 22.68 83 PRO A C 1
ATOM 748 O O . PRO A 1 83 ? 5.704 -0.178 16.525 1.00 22.70 83 PRO A O 1
ATOM 752 N N . SER A 1 84 ? 5.387 1.279 18.224 1.00 18.17 84 SER A N 1
ATOM 753 C CA . SER A 1 84 ? 3.935 1.363 18.013 1.00 26.68 84 SER A CA 1
ATOM 754 C C . SER A 1 84 ? 3.553 1.935 16.644 1.00 24.39 84 SER A C 1
ATOM 755 O O . SER A 1 84 ? 2.475 1.632 16.116 1.00 23.97 84 SER A O 1
ATOM 758 N N . TYR A 1 85 ? 4.433 2.751 16.059 1.00 19.19 85 TYR A N 1
ATOM 759 C CA . TYR A 1 85 ? 4.146 3.336 14.757 1.00 20.98 85 TYR A CA 1
ATOM 760 C C . TYR A 1 85 ? 4.233 2.288 13.658 1.00 23.40 85 TYR A C 1
ATOM 761 O O . TYR A 1 85 ? 3.628 2.444 12.597 1.00 25.59 85 TYR A O 1
ATOM 770 N N . PHE A 1 86 ? 4.975 1.219 13.924 1.00 22.20 86 PHE A N 1
ATOM 771 C CA . PHE A 1 86 ? 5.205 0.169 12.936 1.00 19.49 86 PHE A CA 1
ATOM 772 C C . PHE A 1 86 ? 4.271 -1.017 13.110 1.00 20.83 86 PHE A C 1
ATOM 773 O O . PHE A 1 86 ? 3.888 -1.657 12.144 1.00 22.98 86 PHE A O 1
ATOM 781 N N . ALA A 1 87 ? 3.880 -1.293 14.351 1.00 21.80 87 ALA A N 1
ATOM 782 C CA . ALA A 1 87 ? 3.050 -2.461 14.648 1.00 25.95 87 ALA A CA 1
ATOM 783 C C . ALA A 1 87 ? 1.673 -2.411 14.005 1.00 23.99 87 ALA A C 1
ATOM 784 O O . ALA A 1 87 ? 0.925 -1.452 14.198 1.00 25.79 87 ALA A O 1
ATOM 786 N N . GLY A 1 88 ? 1.331 -3.469 13.276 1.00 30.56 88 GLY A N 1
ATOM 787 C CA . GLY A 1 88 ? 0.001 -3.624 12.722 1.00 30.11 88 GLY A CA 1
ATOM 788 C C . GLY A 1 88 ? -0.371 -2.670 11.598 1.00 23.63 88 GLY A C 1
ATOM 789 O O . GLY A 1 88 ? -1.543 -2.563 11.244 1.00 28.17 88 GLY A O 1
ATOM 790 N N . ARG A 1 89 ? 0.626 -1.998 11.021 1.00 23.01 89 ARG A N 1
ATOM 791 C CA . ARG A 1 89 ? 0.390 -1.011 9.968 1.00 27.91 89 ARG A CA 1
ATOM 792 C C . ARG A 1 89 ? 0.977 -1.456 8.650 1.00 26.87 89 ARG A C 1
ATOM 793 O O . ARG A 1 89 ? 2.012 -2.129 8.628 1.00 25.85 89 ARG A O 1
ATOM 801 N N . ARG A 1 90 ? 0.340 -1.038 7.557 1.00 23.67 90 ARG A N 1
ATOM 802 C CA . ARG A 1 90 ? 0.917 -1.199 6.224 1.00 24.16 90 ARG A CA 1
ATOM 803 C C . ARG A 1 90 ? 1.694 0.068 5.868 1.00 19.86 90 ARG A C 1
ATOM 804 O O . ARG A 1 90 ? 1.516 1.112 6.498 1.00 19.95 90 ARG A O 1
ATOM 812 N N . LEU A 1 91 ? 2.530 -0.023 4.836 1.00 19.99 91 LEU A N 1
ATOM 813 C CA . LEU A 1 91 ? 3.371 1.104 4.411 1.00 17.92 91 LEU A CA 1
ATOM 814 C C . LEU A 1 91 ? 2.570 2.367 4.115 1.00 16.42 91 LEU A C 1
ATOM 815 O O . LEU A 1 91 ? 2.943 3.458 4.539 1.00 16.48 91 LEU A O 1
ATOM 820 N N . VAL A 1 92 ? 1.468 2.230 3.380 1.00 17.89 92 VAL A N 1
ATOM 821 C CA . VAL A 1 92 ? 0.698 3.415 3.016 1.00 18.15 92 VAL A CA 1
ATOM 822 C C . VAL A 1 92 ? 0.229 4.168 4.258 1.00 17.36 92 VAL A C 1
ATOM 823 O O . VAL A 1 92 ? 0.328 5.394 4.324 1.00 19.65 92 VAL A O 1
ATOM 827 N N . ASN A 1 93 ? -0.253 3.430 5.251 1.00 20.34 93 ASN A N 1
ATOM 828 C CA . ASN A 1 93 ? -0.734 4.044 6.485 1.00 22.13 93 ASN A CA 1
ATOM 829 C C . ASN A 1 93 ? 0.385 4.733 7.235 1.00 20.19 93 ASN A C 1
ATOM 830 O O . ASN A 1 93 ? 0.202 5.835 7.755 1.00 20.24 93 ASN A O 1
ATOM 835 N N . PHE A 1 94 ? 1.531 4.062 7.275 1.00 17.92 94 PHE A N 1
ATOM 836 C CA . PHE A 1 94 ? 2.742 4.590 7.901 1.00 19.84 94 PHE A CA 1
ATOM 837 C C . PHE A 1 94 ? 3.118 5.929 7.269 1.00 18.05 94 PHE A C 1
ATOM 838 O O . PHE A 1 94 ? 3.297 6.927 7.968 1.00 15.70 94 PHE A O 1
ATOM 846 N N . LEU A 1 95 ? 3.208 5.968 5.940 1.00 15.45 95 LEU A N 1
ATOM 847 C CA . LEU A 1 95 ? 3.600 7.211 5.283 1.00 15.59 95 LEU A CA 1
ATOM 848 C C . LEU A 1 95 ? 2.564 8.306 5.486 1.00 18.13 95 LEU A C 1
ATOM 849 O O . LEU A 1 95 ? 2.923 9.451 5.712 1.00 16.63 95 LEU A O 1
ATOM 854 N N . MET A 1 96 ? 1.279 7.943 5.447 1.00 18.34 96 MET A N 1
ATOM 855 C CA . MET A 1 96 ? 0.210 8.921 5.603 1.00 19.88 96 MET A CA 1
ATOM 856 C C . MET A 1 96 ? 0.169 9.569 6.989 1.00 18.16 96 MET A C 1
ATOM 857 O O . MET A 1 96 ? -0.352 10.669 7.133 1.00 23.05 96 MET A O 1
ATOM 862 N N . MET A 1 97 ? 0.709 8.895 7.996 1.00 17.55 97 MET A N 1
ATOM 863 C CA . MET A 1 97 ? 0.698 9.459 9.349 1.00 15.36 97 MET A CA 1
ATOM 864 C C . MET A 1 97 ? 1.963 10.238 9.713 1.00 18.71 97 MET A C 1
ATOM 865 O O . MET A 1 97 ? 2.061 10.789 10.807 1.00 18.71 97 MET A O 1
ATOM 870 N N . MET A 1 98 ? 2.928 10.304 8.797 1.00 16.38 98 MET A N 1
ATOM 871 C CA . MET A 1 98 ? 4.207 10.911 9.148 1.00 12.56 98 MET A CA 1
ATOM 872 C C . MET A 1 98 ? 4.106 12.402 9.456 1.00 15.83 98 MET A C 1
ATOM 873 O O . MET A 1 98 ? 4.772 12.886 10.368 1.00 17.90 98 MET A O 1
ATOM 878 N N . ASP A 1 99 ? 3.284 13.137 8.713 1.00 16.14 99 ASP A N 1
ATOM 879 C CA . ASP A 1 99 ? 3.168 14.561 8.971 1.00 13.17 99 ASP A CA 1
ATOM 880 C C . ASP A 1 99 ? 2.738 14.798 10.427 1.00 18.40 99 ASP A C 1
ATOM 881 O O . ASP A 1 99 ? 3.333 15.612 11.136 1.00 18.42 99 ASP A O 1
ATOM 886 N N . GLU A 1 100 ? 1.706 14.076 10.859 1.00 19.96 100 GLU A N 1
ATOM 887 C CA . GLU A 1 100 ? 1.194 14.210 12.225 1.00 19.76 100 GLU A CA 1
ATOM 888 C C . GLU A 1 100 ? 2.214 13.785 13.275 1.00 19.33 100 GLU A C 1
ATOM 889 O O . GLU A 1 100 ? 2.338 14.435 14.326 1.00 21.36 100 GLU A O 1
ATOM 895 N N . VAL A 1 101 ? 2.918 12.688 13.003 1.00 17.80 101 VAL A N 1
ATOM 896 C CA . VAL A 1 101 ? 3.921 12.158 13.922 1.00 17.24 101 VAL A CA 1
ATOM 897 C C . VAL A 1 101 ? 4.998 13.204 14.168 1.00 18.23 101 VAL A C 1
ATOM 898 O O . VAL A 1 101 ? 5.421 13.424 15.299 1.00 18.32 101 VAL A O 1
ATOM 902 N N . HIS A 1 102 ? 5.423 13.887 13.109 1.00 15.24 102 HIS A N 1
ATOM 903 C CA . HIS A 1 102 ? 6.458 14.899 13.295 1.00 15.44 102 HIS A CA 1
ATOM 904 C C . HIS A 1 102 ? 5.976 16.136 14.068 1.00 18.98 102 HIS A C 1
ATOM 905 O O . HIS A 1 102 ? 6.750 16.766 14.795 1.00 22.27 102 HIS A O 1
ATOM 912 N N . LEU A 1 103 ? 4.690 16.463 13.935 1.00 16.44 103 LEU A N 1
ATOM 913 C CA . LEU A 1 103 ? 4.101 17.532 14.738 1.00 18.46 103 LEU A CA 1
ATOM 914 C C . LEU A 1 103 ? 3.995 17.096 16.198 1.00 24.41 103 LEU A C 1
ATOM 915 O O . LEU A 1 103 ? 4.422 17.813 17.097 1.00 23.94 103 LEU A O 1
ATOM 920 N N . GLN A 1 104 ? 3.436 15.906 16.416 1.00 21.43 104 GLN A N 1
ATOM 921 C CA . GLN A 1 104 ? 3.194 15.394 17.762 1.00 21.95 104 GLN A CA 1
ATOM 922 C C . GLN A 1 104 ? 4.496 15.271 18.539 1.00 23.21 104 GLN A C 1
ATOM 923 O O . GLN A 1 104 ? 4.547 15.604 19.726 1.00 29.16 104 GLN A O 1
ATOM 929 N N . LEU A 1 105 ? 5.552 14.803 17.882 1.00 20.34 105 LEU A N 1
ATOM 930 C CA . LEU A 1 105 ? 6.802 14.541 18.598 1.00 20.69 105 LEU A CA 1
ATOM 931 C C . LEU A 1 105 ? 7.625 15.792 18.921 1.00 26.66 105 LEU A C 1
ATOM 932 O O . LEU A 1 105 ? 8.576 15.720 19.698 1.00 30.91 105 LEU A O 1
ATOM 937 N N . THR A 1 106 ? 7.266 16.928 18.331 1.00 20.48 106 THR A N 1
ATOM 938 C CA . THR A 1 106 ? 8.013 18.163 18.556 1.00 21.00 106 THR A CA 1
ATOM 939 C C . THR A 1 106 ? 7.197 19.276 19.238 1.00 24.36 106 THR A C 1
ATOM 940 O O . THR A 1 106 ? 7.739 20.327 19.553 1.00 26.55 106 THR A O 1
ATOM 944 N N . LYS A 1 107 ? 5.907 19.036 19.471 1.00 21.53 107 LYS A N 1
ATOM 945 C CA . LYS A 1 107 ? 4.988 20.095 19.889 1.00 28.54 107 LYS A CA 1
ATOM 946 C C . LYS A 1 107 ? 5.326 20.640 21.276 1.00 30.68 107 LYS A C 1
ATOM 947 O O . LYS A 1 107 ? 4.924 21.749 21.634 1.00 32.50 107 LYS A O 1
ATOM 953 N N A MET A 1 108 ? 6.064 19.852 22.047 0.39 25.40 108 MET A N 1
ATOM 954 N N B MET A 1 108 ? 6.057 19.848 22.051 0.61 23.38 108 MET A N 1
ATOM 955 C CA A MET A 1 108 ? 6.423 20.228 23.409 0.39 29.65 108 MET A CA 1
ATOM 956 C CA B MET A 1 108 ? 6.419 20.222 23.417 0.61 30.59 108 MET A CA 1
ATOM 957 C C A MET A 1 108 ? 7.824 20.828 23.481 0.39 25.97 108 MET A C 1
ATOM 958 C C B MET A 1 108 ? 7.702 21.056 23.466 0.61 26.11 108 MET A C 1
ATOM 959 O O A MET A 1 108 ? 8.398 20.960 24.560 0.39 26.64 108 MET A O 1
ATOM 960 O O B MET A 1 108 ? 8.067 21.585 24.515 0.61 26.15 108 MET A O 1
ATOM 969 N N . ILE A 1 109 ? 8.369 21.190 22.323 1.00 26.18 109 ILE A N 1
ATOM 970 C CA . ILE A 1 109 ? 9.661 21.860 22.260 1.00 22.94 109 ILE A CA 1
ATOM 971 C C . ILE A 1 109 ? 9.540 23.317 21.806 1.00 31.30 109 ILE A C 1
ATOM 972 O O . ILE A 1 109 ? 8.988 23.608 20.742 1.00 27.29 109 ILE A O 1
ATOM 977 N N . LYS A 1 110 ? 10.053 24.234 22.620 1.00 26.79 110 LYS A N 1
ATOM 978 C CA . LYS A 1 110 ? 10.020 25.655 22.275 1.00 28.63 110 LYS A CA 1
ATOM 979 C C . LYS A 1 110 ? 10.742 25.935 20.962 1.00 31.02 110 LYS A C 1
ATOM 980 O O . LYS A 1 110 ? 11.893 25.553 20.777 1.00 29.88 110 LYS A O 1
ATOM 986 N N . GLY A 1 111 ? 10.054 26.601 20.046 1.00 31.58 111 GLY A N 1
ATOM 987 C CA . GLY A 1 111 ? 10.674 27.013 18.800 1.00 35.40 111 GLY A CA 1
ATOM 988 C C . GLY A 1 111 ? 10.925 25.882 17.816 1.00 34.17 111 GLY A C 1
ATOM 989 O O . GLY A 1 111 ? 11.712 26.036 16.877 1.00 31.92 111 GLY A O 1
ATOM 990 N N . ALA A 1 112 ? 10.260 24.749 18.023 1.00 31.82 112 ALA A N 1
ATOM 991 C CA . ALA A 1 112 ? 10.437 23.603 17.134 1.00 30.06 112 ALA A CA 1
ATOM 992 C C . ALA A 1 112 ? 9.961 23.923 15.725 1.00 23.35 112 ALA A C 1
ATOM 993 O O . ALA A 1 112 ? 9.006 24.679 15.535 1.00 25.39 112 ALA A O 1
ATOM 995 N N . THR A 1 113 ? 10.654 23.348 14.745 1.00 22.32 113 THR A N 1
ATOM 996 C CA . THR A 1 113 ? 10.337 23.536 13.337 1.00 22.78 113 THR A CA 1
ATOM 997 C C . THR A 1 113 ? 10.461 22.196 12.613 1.00 26.22 113 THR A C 1
ATOM 998 O O . THR A 1 113 ? 11.410 21.973 11.860 1.00 23.72 113 THR A O 1
ATOM 1002 N N . PRO A 1 114 ? 9.512 21.284 12.858 1.00 21.17 114 PRO A N 1
ATOM 1003 C CA . PRO A 1 114 ? 9.626 19.974 12.209 1.00 18.46 114 PRO A CA 1
ATOM 1004 C C . PRO A 1 114 ? 9.399 20.098 10.704 1.00 15.64 114 PRO A C 1
ATOM 1005 O O . PRO A 1 114 ? 8.749 21.045 10.271 1.00 19.80 114 PRO A O 1
ATOM 1009 N N . PRO A 1 115 ? 9.908 19.137 9.926 1.00 17.29 115 PRO A N 1
ATOM 1010 C CA . PRO A 1 115 ? 9.517 19.135 8.512 1.00 15.62 115 PRO A CA 1
ATOM 1011 C C . PRO A 1 115 ? 8.016 18.858 8.386 1.00 18.01 115 PRO A C 1
ATOM 1012 O O . PRO A 1 115 ? 7.432 18.126 9.208 1.00 18.49 115 PRO A O 1
ATOM 1016 N N . ARG A 1 116 ? 7.380 19.441 7.374 1.00 16.20 116 ARG A N 1
ATOM 1017 C CA . ARG A 1 116 ? 6.038 19.019 7.029 1.00 15.53 116 ARG A CA 1
ATOM 1018 C C . ARG A 1 116 ? 6.157 17.921 5.978 1.00 16.37 116 ARG A C 1
ATOM 1019 O O . ARG A 1 116 ? 7.071 17.962 5.124 1.00 15.54 116 ARG A O 1
ATOM 1027 N N . LEU A 1 117 ? 5.255 16.940 6.054 1.00 15.37 117 LEU A N 1
ATOM 1028 C CA . LEU A 1 117 ? 5.329 15.736 5.218 1.00 13.82 117 LEU A CA 1
ATOM 1029 C C . LEU A 1 117 ? 3.937 15.330 4.725 1.00 13.61 117 LEU A C 1
ATOM 1030 O O . LEU A 1 117 ? 3.577 14.146 4.693 1.00 16.87 117 LEU A O 1
ATOM 1035 N N . ILE A 1 118 ? 3.158 16.326 4.320 1.00 16.48 118 ILE A N 1
ATOM 1036 C CA . ILE A 1 118 ? 1.756 16.092 3.973 1.00 20.48 118 ILE A CA 1
ATOM 1037 C C . ILE A 1 118 ? 1.637 15.162 2.766 1.00 19.44 118 ILE A C 1
ATOM 1038 O O . ILE A 1 118 ? 2.304 15.349 1.740 1.00 21.00 118 ILE A O 1
ATOM 1043 N N . ALA A 1 119 ? 0.764 14.166 2.900 1.00 17.02 119 ALA A N 1
ATOM 1044 C CA . ALA A 1 119 ? 0.527 13.183 1.862 1.00 19.01 119 ALA A CA 1
ATOM 1045 C C . ALA A 1 119 ? -0.961 13.056 1.553 1.00 21.77 119 ALA A C 1
ATOM 1046 O O . ALA A 1 119 ? -1.800 13.206 2.432 1.00 23.26 119 ALA A O 1
ATOM 1048 N N . LYS A 1 120 ? -1.280 12.786 0.297 1.00 21.83 120 LYS A N 1
ATOM 1049 C CA . LYS A 1 120 ? -2.674 12.558 -0.056 1.00 29.84 120 LYS A CA 1
ATOM 1050 C C . LYS A 1 120 ? -2.756 11.636 -1.253 1.00 29.23 120 LYS A C 1
ATOM 1051 O O . LYS A 1 120 ? -1.830 11.583 -2.070 1.00 25.89 120 LYS A O 1
ATOM 1057 N N . PRO A 1 121 ? -3.861 10.891 -1.353 1.00 27.91 121 PRO A N 1
ATOM 1058 C CA . PRO A 1 121 ? -4.155 10.014 -2.490 1.00 29.56 121 PRO A CA 1
ATOM 1059 C C . PRO A 1 121 ? -4.257 10.822 -3.790 1.00 28.33 121 PRO A C 1
ATOM 1060 O O . PRO A 1 121 ? -4.868 11.891 -3.810 1.00 28.85 121 PRO A O 1
ATOM 1064 N N . VAL A 1 122 ? -3.636 10.343 -4.863 1.00 27.92 122 VAL A N 1
ATOM 1065 C CA . VAL A 1 122 ? -3.768 11.014 -6.155 1.00 26.62 122 VAL A CA 1
ATOM 1066 C C . VAL A 1 122 ? -4.258 10.037 -7.214 1.00 34.51 122 VAL A C 1
ATOM 1067 O O . VAL A 1 122 ? -4.564 10.418 -8.347 1.00 32.25 122 VAL A O 1
ATOM 1071 N N . ALA A 1 123 ? -4.315 8.771 -6.826 1.00 27.27 123 ALA A N 1
ATOM 1072 C CA . ALA A 1 123 ? -4.847 7.717 -7.667 1.00 36.38 123 ALA A CA 1
ATOM 1073 C C . ALA A 1 123 ? -5.199 6.585 -6.721 1.00 35.15 123 ALA A C 1
ATOM 1074 O O . ALA A 1 123 ? -4.881 6.652 -5.538 1.00 32.24 123 ALA A O 1
ATOM 1076 N N . LYS A 1 124 ? -5.867 5.551 -7.222 1.00 32.67 124 LYS A N 1
ATOM 1077 C CA . LYS A 1 124 ? -6.253 4.440 -6.359 1.00 32.70 124 LYS A CA 1
ATOM 1078 C C . LYS A 1 124 ? -5.058 3.675 -5.773 1.00 38.31 124 LYS A C 1
ATOM 1079 O O . LYS A 1 124 ? -5.196 3.005 -4.754 1.00 35.89 124 LYS A O 1
ATOM 1085 N N . ASP A 1 125 ? -3.886 3.791 -6.405 1.00 31.04 125 ASP A N 1
ATOM 1086 C CA . ASP A 1 125 ? -2.700 3.046 -5.976 1.00 28.13 125 ASP A CA 1
ATOM 1087 C C . ASP A 1 125 ? -1.489 3.938 -5.695 1.00 21.25 125 ASP A C 1
ATOM 1088 O O . ASP A 1 125 ? -0.345 3.486 -5.770 1.00 24.12 125 ASP A O 1
ATOM 1093 N N . ALA A 1 126 ? -1.733 5.200 -5.388 1.00 21.67 126 ALA A N 1
ATOM 1094 C CA . ALA A 1 126 ? -0.607 6.116 -5.251 1.00 19.55 126 ALA A CA 1
ATOM 1095 C C . ALA A 1 126 ? -0.904 7.340 -4.407 1.00 24.02 126 ALA A C 1
ATOM 1096 O O . ALA A 1 126 ? -2.037 7.822 -4.357 1.00 24.85 126 ALA A O 1
ATOM 1098 N N . ILE A 1 127 ? 0.125 7.845 -3.734 1.00 18.38 127 ILE A N 1
ATOM 1099 C CA . ILE A 1 127 ? 0.015 9.111 -3.026 1.00 20.43 127 ILE A CA 1
ATOM 1100 C C . ILE A 1 127 ? 1.029 10.105 -3.572 1.00 22.09 127 ILE A C 1
ATOM 1101 O O . ILE A 1 127 ? 2.023 9.712 -4.199 1.00 20.87 127 ILE A O 1
ATOM 1106 N N . GLU A 1 128 ? 0.758 11.390 -3.366 1.00 19.09 128 GLU A N 1
ATOM 1107 C CA . GLU A 1 128 ? 1.786 12.419 -3.500 1.00 18.86 128 GLU A CA 1
ATOM 1108 C C . GLU A 1 128 ? 2.140 12.835 -2.087 1.00 20.53 128 GLU A C 1
ATOM 1109 O O . GLU A 1 128 ? 1.263 12.962 -1.234 1.00 21.76 128 GLU A O 1
ATOM 1115 N N . MET A 1 129 ? 3.426 13.033 -1.836 1.00 16.12 129 MET A N 1
ATOM 1116 C CA . MET A 1 129 ? 3.880 13.450 -0.512 1.00 14.62 129 MET A CA 1
ATOM 1117 C C . MET A 1 129 ? 4.843 14.602 -0.728 1.00 21.66 129 MET A C 1
ATOM 1118 O O . MET A 1 129 ? 5.687 14.543 -1.635 1.00 18.60 129 MET A O 1
ATOM 1123 N N . GLU A 1 130 ? 4.686 15.666 0.060 1.00 16.42 130 GLU A N 1
ATOM 1124 C CA . GLU A 1 130 ? 5.538 16.846 -0.084 1.00 17.64 130 GLU A CA 1
ATOM 1125 C C . GLU A 1 130 ? 6.344 17.152 1.160 1.00 16.38 130 GLU A C 1
ATOM 1126 O O . GLU A 1 130 ? 5.773 17.405 2.227 1.00 17.25 130 GLU A O 1
ATOM 1132 N N . TYR A 1 131 ? 7.668 17.149 0.999 1.00 11.02 131 TYR A N 1
ATOM 1133 C CA . TYR A 1 131 ? 8.608 17.576 2.035 1.00 13.35 131 TYR A CA 1
ATOM 1134 C C . TYR A 1 131 ? 8.678 19.088 2.027 1.00 15.89 131 TYR A C 1
ATOM 1135 O O . TYR A 1 131 ? 8.891 19.691 0.976 1.00 16.05 131 TYR A O 1
ATOM 1144 N N . VAL A 1 132 ? 8.480 19.713 3.193 1.00 12.93 132 VAL A N 1
ATOM 1145 C CA . VAL A 1 132 ? 8.602 21.168 3.285 1.00 14.69 132 VAL A CA 1
ATOM 1146 C C . VAL A 1 132 ? 9.376 21.531 4.541 1.00 17.09 132 VAL A C 1
ATOM 1147 O O . VAL A 1 132 ? 8.934 21.233 5.643 1.00 17.85 132 VAL A O 1
ATOM 1151 N N . SER A 1 133 ? 10.543 22.148 4.373 1.00 15.64 133 SER A N 1
ATOM 1152 C CA . SER A 1 133 ? 11.407 22.449 5.514 1.00 17.26 133 SER A CA 1
ATOM 1153 C C . SER A 1 133 ? 12.434 23.519 5.163 1.00 24.72 133 SER A C 1
ATOM 1154 O O . SER A 1 133 ? 12.849 23.624 4.016 1.00 29.36 133 SER A O 1
ATOM 1157 N N . LYS A 1 134 ? 12.886 24.272 6.163 1.00 25.89 134 LYS A N 1
ATOM 1158 C CA . LYS A 1 134 ? 14.011 25.183 5.955 1.00 28.43 134 LYS A CA 1
ATOM 1159 C C . LYS A 1 134 ? 15.345 24.451 5.823 1.00 31.22 134 LYS A C 1
ATOM 1160 O O . LYS A 1 134 ? 16.311 25.013 5.307 1.00 32.17 134 LYS A O 1
ATOM 1166 N N . ARG A 1 135 ? 15.389 23.194 6.259 1.00 22.46 135 ARG A N 1
ATOM 1167 C CA . ARG A 1 135 ? 16.655 22.463 6.389 1.00 20.76 135 ARG A CA 1
ATOM 1168 C C . ARG A 1 135 ? 17.225 21.862 5.091 1.00 18.20 135 ARG A C 1
ATOM 1169 O O . ARG A 1 135 ? 18.409 21.490 5.035 1.00 22.05 135 ARG A O 1
ATOM 1177 N N . LYS A 1 136 ? 16.388 21.765 4.066 1.00 22.01 136 LYS A N 1
ATOM 1178 C CA . LYS A 1 136 ? 16.806 21.289 2.745 1.00 15.82 136 LYS A CA 1
ATOM 1179 C C . LYS A 1 136 ? 17.462 19.905 2.793 1.00 17.72 136 LYS A C 1
ATOM 1180 O O . LYS A 1 136 ? 18.485 19.664 2.144 1.00 20.20 136 LYS A O 1
ATOM 1186 N N . MET A 1 137 ? 16.855 18.988 3.534 1.00 13.35 137 MET A N 1
ATOM 1187 C CA . MET A 1 137 ? 17.389 17.638 3.639 1.00 13.96 137 MET A CA 1
ATOM 1188 C C . MET A 1 137 ? 16.715 16.700 2.634 1.00 14.27 137 MET A C 1
ATOM 1189 O O . MET A 1 137 ? 16.113 15.690 2.993 1.00 13.15 137 MET A O 1
ATOM 1194 N N . TYR A 1 138 ? 16.869 17.037 1.352 1.00 12.72 138 TYR A N 1
ATOM 1195 C CA . TYR A 1 138 ? 16.166 16.332 0.273 1.00 11.46 138 TYR A CA 1
ATOM 1196 C C . TYR A 1 138 ? 16.537 14.866 0.214 1.00 11.79 138 TYR A C 1
ATOM 1197 O O . TYR A 1 138 ? 15.674 13.999 0.068 1.00 11.88 138 TYR A O 1
ATOM 1206 N N . ASP A 1 139 ? 17.834 14.571 0.271 1.00 12.70 139 ASP A N 1
ATOM 1207 C CA . ASP A 1 139 ? 18.261 13.183 0.143 1.00 11.56 139 ASP A CA 1
ATOM 1208 C C . ASP A 1 139 ? 17.963 12.323 1.363 1.00 11.21 139 ASP A C 1
ATOM 1209 O O . ASP A 1 139 ? 17.675 11.138 1.231 1.00 13.77 139 ASP A O 1
ATOM 1214 N N . TYR A 1 140 ? 17.995 12.933 2.542 1.00 13.06 140 TYR A N 1
ATOM 1215 C CA . TYR A 1 140 ? 17.585 12.231 3.752 1.00 11.66 140 TYR A CA 1
ATOM 1216 C C . TYR A 1 140 ? 16.091 11.840 3.641 1.00 14.39 140 TYR A C 1
ATOM 1217 O O . TYR A 1 140 ? 15.703 10.703 3.940 1.00 13.69 140 TYR A O 1
ATOM 1226 N N . PHE A 1 141 ? 15.274 12.787 3.198 1.00 10.92 141 PHE A N 1
ATOM 1227 C CA . PHE A 1 141 ? 13.855 12.530 2.967 1.00 11.95 141 PHE A CA 1
ATOM 1228 C C . PHE A 1 141 ? 13.641 11.350 2.004 1.00 12.40 141 PHE A C 1
ATOM 1229 O O . PHE A 1 141 ? 12.913 10.390 2.310 1.00 11.52 141 PHE A O 1
ATOM 1237 N N . LEU A 1 142 ? 14.278 11.404 0.836 1.00 12.98 142 LEU A N 1
ATOM 1238 C CA . LEU A 1 142 ? 14.142 10.305 -0.105 1.00 14.13 142 LEU A CA 1
ATOM 1239 C C . LEU A 1 142 ? 14.637 8.957 0.420 1.00 11.94 142 LEU A C 1
ATOM 1240 O O . LEU A 1 142 ? 14.027 7.920 0.134 1.00 13.01 142 LEU A O 1
ATOM 1245 N N . GLY A 1 143 ? 15.743 8.970 1.160 1.00 11.92 143 GLY A N 1
ATOM 1246 C CA . GLY A 1 143 ? 16.308 7.764 1.740 1.00 12.34 143 GLY A CA 1
ATOM 1247 C C . GLY A 1 143 ? 15.368 7.147 2.774 1.00 11.87 143 GLY A C 1
ATOM 1248 O O . GLY A 1 143 ? 15.244 5.930 2.847 1.00 13.62 143 GLY A O 1
ATOM 1249 N N . LEU A 1 144 ? 14.717 7.994 3.564 1.00 10.41 144 LEU A N 1
ATOM 1250 C CA . LEU A 1 144 ? 13.769 7.509 4.567 1.00 11.24 144 LEU A CA 1
ATOM 1251 C C . LEU A 1 144 ? 12.592 6.818 3.889 1.00 14.26 144 LEU A C 1
ATOM 1252 O O . LEU A 1 144 ? 12.108 5.789 4.355 1.00 14.28 144 LEU A O 1
ATOM 1257 N N . ILE A 1 145 ? 12.136 7.359 2.765 1.00 12.93 145 ILE A N 1
ATOM 1258 C CA . ILE A 1 145 ? 11.068 6.693 2.024 1.00 16.02 145 ILE A CA 1
ATOM 1259 C C . ILE A 1 145 ? 11.513 5.303 1.539 1.00 15.06 145 ILE A C 1
ATOM 1260 O O . ILE A 1 145 ? 10.791 4.318 1.683 1.00 15.02 145 ILE A O 1
ATOM 1265 N N . GLU A 1 146 ? 12.713 5.226 0.981 1.00 12.82 146 GLU A N 1
ATOM 1266 C CA . GLU A 1 146 ? 13.241 3.957 0.483 1.00 15.21 146 GLU A CA 1
ATOM 1267 C C . GLU A 1 146 ? 13.443 2.947 1.622 1.00 18.05 146 GLU A C 1
ATOM 1268 O O . GLU A 1 146 ? 13.147 1.763 1.467 1.00 16.15 146 GLU A O 1
ATOM 1274 N N . GLY A 1 147 ? 13.948 3.418 2.758 1.00 13.44 147 GLY A N 1
ATOM 1275 C CA . GLY A 1 147 ? 14.121 2.579 3.928 1.00 14.75 147 GLY A CA 1
ATOM 1276 C C . GLY A 1 147 ? 12.791 2.071 4.473 1.00 14.93 147 GLY A C 1
ATOM 1277 O O . GLY A 1 147 ? 12.705 0.951 5.000 1.00 18.07 147 GLY A O 1
ATOM 1278 N N . SER A 1 148 ? 11.746 2.887 4.361 1.00 14.63 148 SER A N 1
ATOM 1279 C CA . SER A 1 148 ? 10.424 2.440 4.821 1.00 15.26 148 SER A CA 1
ATOM 1280 C C . SER A 1 148 ? 9.919 1.307 3.944 1.00 14.51 148 SER A C 1
ATOM 1281 O O . SER A 1 148 ? 9.361 0.323 4.431 1.00 15.66 148 SER A O 1
ATOM 1284 N N . SER A 1 149 ? 10.136 1.429 2.639 1.00 14.77 149 SER A N 1
ATOM 1285 C CA . SER A 1 149 ? 9.700 0.382 1.729 1.00 13.77 149 SER A CA 1
ATOM 1286 C C . SER A 1 149 ? 10.393 -0.936 2.060 1.00 16.79 149 SER A C 1
ATOM 1287 O O . SER A 1 149 ? 9.755 -1.982 2.104 1.00 17.85 149 SER A O 1
ATOM 1290 N N . LYS A 1 150 ? 11.695 -0.870 2.326 1.00 18.27 150 LYS A N 1
ATOM 1291 C CA . LYS A 1 150 ? 12.473 -2.050 2.682 1.00 16.59 150 LYS A CA 1
ATOM 1292 C C . LYS A 1 150 ? 12.008 -2.660 3.988 1.00 16.99 150 LYS A C 1
ATOM 1293 O O . LYS A 1 150 ? 11.844 -3.871 4.093 1.00 21.71 150 LYS A O 1
ATOM 1299 N N . PHE A 1 151 ? 11.816 -1.815 4.990 1.00 15.95 151 PHE A N 1
ATOM 1300 C CA . PHE A 1 151 ? 11.395 -2.290 6.315 1.00 17.32 151 PHE A CA 1
ATOM 1301 C C . PHE A 1 151 ? 10.040 -3.007 6.285 1.00 18.62 151 PHE A C 1
ATOM 1302 O O . PHE A 1 151 ? 9.854 -4.061 6.917 1.00 16.29 151 PHE A O 1
ATOM 1310 N N . PHE A 1 152 ? 9.081 -2.445 5.556 1.00 17.42 152 PHE A N 1
ATOM 1311 C CA . PHE A 1 152 ? 7.749 -3.054 5.476 1.00 17.79 152 PHE A CA 1
ATOM 1312 C C . PHE A 1 152 ? 7.666 -4.186 4.439 1.00 19.92 152 PHE A C 1
ATOM 1313 O O . PHE A 1 152 ? 6.660 -4.886 4.350 1.00 21.94 152 PHE A O 1
ATOM 1321 N N . LYS A 1 153 ? 8.740 -4.363 3.678 1.00 18.76 153 LYS A N 1
ATOM 1322 C CA . LYS A 1 153 ? 8.775 -5.341 2.596 1.00 19.93 153 LYS A CA 1
ATOM 1323 C C . LYS A 1 153 ? 7.598 -5.133 1.636 1.00 20.81 153 LYS A C 1
ATOM 1324 O O . LYS A 1 153 ? 6.923 -6.087 1.238 1.00 23.83 153 LYS A O 1
ATOM 1330 N N . GLU A 1 154 ? 7.373 -3.878 1.260 1.00 20.99 154 GLU A N 1
ATOM 1331 C CA . GLU A 1 154 ? 6.340 -3.537 0.277 1.00 17.56 154 GLU A CA 1
ATOM 1332 C C . GLU A 1 154 ? 6.990 -2.703 -0.817 1.00 18.59 154 GLU A C 1
ATOM 1333 O O . GLU A 1 154 ? 7.485 -1.608 -0.546 1.00 20.83 154 GLU A O 1
ATOM 1339 N N . GLU A 1 155 ? 7.004 -3.222 -2.044 1.00 23.36 155 GLU A N 1
ATOM 1340 C CA . GLU A 1 155 ? 7.649 -2.538 -3.164 1.00 25.89 155 GLU A CA 1
ATOM 1341 C C . GLU A 1 155 ? 6.913 -1.275 -3.578 1.00 22.77 155 GLU A C 1
ATOM 1342 O O . GLU A 1 155 ? 5.686 -1.249 -3.608 1.00 23.78 155 GLU A O 1
ATOM 1348 N N . ILE A 1 156 ? 7.671 -0.227 -3.897 1.00 20.74 156 ILE A N 1
ATOM 1349 C CA . ILE A 1 156 ? 7.084 1.015 -4.402 1.00 17.04 156 ILE A CA 1
ATOM 1350 C C . ILE A 1 156 ? 7.901 1.563 -5.558 1.00 17.24 156 ILE A C 1
ATOM 1351 O O . ILE A 1 156 ? 9.047 1.167 -5.755 1.00 22.12 156 ILE A O 1
ATOM 1356 N N . SER A 1 157 ? 7.289 2.467 -6.318 1.00 19.00 157 SER A N 1
ATOM 1357 C CA . SER A 1 157 ? 7.998 3.285 -7.296 1.00 23.06 157 SER A CA 1
ATOM 1358 C C . SER A 1 157 ? 7.882 4.725 -6.835 1.00 22.65 157 SER A C 1
ATOM 1359 O O . SER A 1 157 ? 6.806 5.158 -6.419 1.00 22.24 157 SER A O 1
ATOM 1362 N N . VAL A 1 158 ? 8.981 5.464 -6.892 1.00 20.71 158 VAL A N 1
ATOM 1363 C CA . VAL A 1 158 ? 8.983 6.854 -6.449 1.00 18.25 158 VAL A CA 1
ATOM 1364 C C . VAL A 1 158 ? 9.388 7.759 -7.607 1.00 23.34 158 VAL A C 1
ATOM 1365 O O . VAL A 1 158 ? 10.446 7.561 -8.203 1.00 19.87 158 VAL A O 1
ATOM 1369 N N . GLU A 1 159 ? 8.534 8.730 -7.918 1.00 15.39 159 GLU A N 1
ATOM 1370 C CA . GLU A 1 159 ? 8.790 9.703 -8.982 1.00 20.48 159 GLU A CA 1
ATOM 1371 C C . GLU A 1 159 ? 8.891 11.097 -8.385 1.00 18.35 159 GLU A C 1
ATOM 1372 O O . GLU A 1 159 ? 7.995 11.538 -7.673 1.00 19.33 159 GLU A O 1
ATOM 1378 N N . GLU A 1 160 ? 9.991 11.794 -8.645 1.00 14.32 160 GLU A N 1
ATOM 1379 C CA . GLU A 1 160 ? 10.074 13.166 -8.175 1.00 12.29 160 GLU A CA 1
ATOM 1380 C C . GLU A 1 160 ? 9.334 14.098 -9.127 1.00 14.89 160 GLU A C 1
ATOM 1381 O O . GLU A 1 160 ? 9.562 14.048 -10.349 1.00 16.50 160 GLU A O 1
ATOM 1387 N N . VAL A 1 161 ? 8.441 14.924 -8.570 1.00 13.79 161 VAL A N 1
ATOM 1388 C CA . VAL A 1 161 ? 7.599 15.837 -9.321 1.00 14.53 161 VAL A CA 1
ATOM 1389 C C . VAL A 1 161 ? 8.074 17.296 -9.303 1.00 17.72 161 VAL A C 1
ATOM 1390 O O . VAL A 1 161 ? 8.065 17.971 -10.332 1.00 19.42 161 VAL A O 1
ATOM 1394 N N . GLU A 1 162 ? 8.472 17.785 -8.132 1.00 16.46 162 GLU A N 1
ATOM 1395 C CA . GLU A 1 162 ? 8.871 19.176 -7.972 1.00 16.74 162 GLU A CA 1
ATOM 1396 C C . GLU A 1 162 ? 9.965 19.276 -6.930 1.00 19.24 162 GLU A C 1
ATOM 1397 O O . GLU A 1 162 ? 9.980 18.521 -5.932 1.00 18.23 162 GLU A O 1
ATOM 1403 N N . ARG A 1 163 ? 10.876 20.217 -7.143 1.00 14.30 163 ARG A N 1
ATOM 1404 C CA . ARG A 1 163 ? 11.898 20.509 -6.151 1.00 14.25 163 ARG A CA 1
ATOM 1405 C C . ARG A 1 163 ? 12.244 21.990 -6.235 1.00 18.52 163 ARG A C 1
ATOM 1406 O O . ARG A 1 163 ? 12.307 22.551 -7.328 1.00 19.09 163 ARG A O 1
ATOM 1414 N N . GLY A 1 164 ? 12.435 22.643 -5.089 1.00 19.44 164 GLY A N 1
ATOM 1415 C CA . GLY A 1 164 ? 12.889 24.024 -5.126 1.00 18.06 164 GLY A CA 1
ATOM 1416 C C . GLY A 1 164 ? 12.608 24.776 -3.843 1.00 20.26 164 GLY A C 1
ATOM 1417 O O . GLY A 1 164 ? 11.988 24.250 -2.932 1.00 19.22 164 GLY A O 1
ATOM 1418 N N . GLU A 1 165 ? 13.084 26.009 -3.770 1.00 22.09 165 GLU A N 1
ATOM 1419 C CA . GLU A 1 165 ? 12.869 26.814 -2.576 1.00 23.53 165 GLU A CA 1
ATOM 1420 C C . GLU A 1 165 ? 11.787 27.868 -2.805 1.00 27.26 165 GLU A C 1
ATOM 1421 O O . GLU A 1 165 ? 11.643 28.402 -3.912 1.00 29.50 165 GLU A O 1
ATOM 1427 N N . LYS A 1 166 ? 11.007 28.133 -1.764 1.00 23.89 166 LYS A N 1
ATOM 1428 C CA . LYS A 1 166 ? 9.921 29.104 -1.843 1.00 28.08 166 LYS A CA 1
ATOM 1429 C C . LYS A 1 166 ? 9.576 29.627 -0.455 1.00 23.18 166 LYS A C 1
ATOM 1430 O O . LYS A 1 166 ? 9.401 28.847 0.475 1.00 28.00 166 LYS A O 1
ATOM 1436 N N . ASP A 1 167 ? 9.443 30.946 -0.329 1.00 32.20 167 ASP A N 1
ATOM 1437 C CA . ASP A 1 167 ? 9.016 31.547 0.930 1.00 28.93 167 ASP A CA 1
ATOM 1438 C C . ASP A 1 167 ? 9.998 31.231 2.048 1.00 27.06 167 ASP A C 1
ATOM 1439 O O . ASP A 1 167 ? 9.627 31.192 3.224 1.00 29.94 167 ASP A O 1
ATOM 1444 N N . GLY A 1 168 ? 11.249 30.996 1.675 1.00 29.51 168 GLY A N 1
ATOM 1445 C CA . GLY A 1 168 ? 12.268 30.615 2.634 1.00 32.30 168 GLY A CA 1
ATOM 1446 C C . GLY A 1 168 ? 12.189 29.156 3.054 1.00 31.56 168 GLY A C 1
ATOM 1447 O O . GLY A 1 168 ? 12.780 28.759 4.057 1.00 33.48 168 GLY A O 1
ATOM 1448 N N . PHE A 1 169 ? 11.461 28.348 2.291 1.00 24.60 169 PHE A N 1
ATOM 1449 C CA . PHE A 1 169 ? 11.367 26.925 2.593 1.00 19.50 169 PHE A CA 1
ATOM 1450 C C . PHE A 1 169 ? 11.812 26.095 1.405 1.00 16.26 169 PHE A C 1
ATOM 1451 O O . PHE A 1 169 ? 11.555 26.459 0.264 1.00 21.48 169 PHE A O 1
ATOM 1459 N N A SER A 1 170 ? 12.468 24.976 1.689 0.57 16.86 170 SER A N 1
ATOM 1460 N N B SER A 1 170 ? 12.484 24.981 1.667 0.43 16.98 170 SER A N 1
ATOM 1461 C CA A SER A 1 170 ? 12.780 23.997 0.653 0.57 15.15 170 SER A CA 1
ATOM 1462 C CA B SER A 1 170 ? 12.787 24.041 0.593 0.43 14.22 170 SER A CA 1
ATOM 1463 C C A SER A 1 170 ? 11.594 23.054 0.524 0.57 17.23 170 SER A C 1
ATOM 1464 C C B SER A 1 170 ? 11.636 23.046 0.514 0.43 17.08 170 SER A C 1
ATOM 1465 O O A SER A 1 170 ? 10.953 22.716 1.517 0.57 18.85 170 SER A O 1
ATOM 1466 O O B SER A 1 170 ? 11.066 22.661 1.534 0.43 17.80 170 SER A O 1
ATOM 1471 N N . ARG A 1 171 ? 11.291 22.634 -0.700 1.00 15.33 171 ARG A N 1
ATOM 1472 C CA . ARG A 1 171 ? 10.140 21.768 -0.921 1.00 15.05 171 ARG A CA 1
ATOM 1473 C C . ARG A 1 171 ? 10.503 20.682 -1.922 1.00 20.00 171 ARG A C 1
ATOM 1474 O O . ARG A 1 171 ? 11.192 20.953 -2.908 1.00 19.56 171 ARG A O 1
ATOM 1482 N N . LEU A 1 172 ? 10.048 19.456 -1.672 1.00 13.88 172 LEU A N 1
ATOM 1483 C CA . LEU A 1 172 ? 10.283 18.349 -2.607 1.00 14.81 172 LEU A CA 1
ATOM 1484 C C . LEU A 1 172 ? 9.014 17.500 -2.638 1.00 18.62 172 LEU A C 1
ATOM 1485 O O . LEU A 1 172 ? 8.623 16.907 -1.623 1.00 16.84 172 LEU A O 1
ATOM 1490 N N . LYS A 1 173 ? 8.367 17.452 -3.801 1.00 15.71 173 LYS A N 1
ATOM 1491 C CA . LYS A 1 173 ? 7.125 16.692 -3.950 1.00 12.85 173 LYS A CA 1
ATOM 1492 C C . LYS A 1 173 ? 7.396 15.422 -4.746 1.00 17.70 173 LYS A C 1
ATOM 1493 O O . LYS A 1 173 ? 8.033 15.479 -5.810 1.00 14.37 173 LYS A O 1
ATOM 1499 N N . VAL A 1 174 ? 6.948 14.278 -4.221 1.00 16.37 174 VAL A N 1
ATOM 1500 C CA . VAL A 1 174 ? 7.114 12.995 -4.913 1.00 12.97 174 VAL A CA 1
ATOM 1501 C C . VAL A 1 174 ? 5.783 12.280 -5.074 1.00 14.55 174 VAL A C 1
ATOM 1502 O O . VAL A 1 174 ? 4.843 12.519 -4.315 1.00 16.33 174 VAL A O 1
ATOM 1506 N N . ARG A 1 175 ? 5.705 11.428 -6.084 1.00 13.88 175 ARG A N 1
ATOM 1507 C CA . ARG A 1 175 ? 4.557 10.551 -6.287 1.00 15.06 175 ARG A CA 1
ATOM 1508 C C . ARG A 1 175 ? 5.021 9.137 -5.994 1.00 17.01 175 ARG A C 1
ATOM 1509 O O . ARG A 1 175 ? 5.997 8.661 -6.573 1.00 18.07 175 ARG A O 1
ATOM 1517 N N . ILE A 1 176 ? 4.323 8.470 -5.079 1.00 16.02 176 ILE A N 1
ATOM 1518 C CA . ILE A 1 176 ? 4.703 7.137 -4.643 1.00 14.38 176 ILE A CA 1
ATOM 1519 C C . ILE A 1 176 ? 3.622 6.142 -5.064 1.00 20.49 176 ILE A C 1
ATOM 1520 O O . ILE A 1 176 ? 2.465 6.273 -4.656 1.00 19.44 176 ILE A O 1
ATOM 1525 N N . LYS A 1 177 ? 4.001 5.177 -5.897 1.00 18.00 177 LYS A N 1
ATOM 1526 C CA . LYS A 1 177 ? 3.063 4.196 -6.439 1.00 19.69 177 LYS A CA 1
ATOM 1527 C C . LYS A 1 177 ? 3.236 2.855 -5.723 1.00 23.68 177 LYS A C 1
ATOM 1528 O O . LYS A 1 177 ? 4.347 2.322 -5.642 1.00 22.92 177 LYS A O 1
ATOM 1534 N N . PHE A 1 178 ? 2.137 2.343 -5.176 1.00 27.53 178 PHE A N 1
ATOM 1535 C CA . PHE A 1 178 ? 2.136 1.056 -4.493 1.00 33.25 178 PHE A CA 1
ATOM 1536 C C . PHE A 1 178 ? 1.754 -0.047 -5.493 1.00 46.45 178 PHE A C 1
ATOM 1537 O O . PHE A 1 178 ? 1.118 0.227 -6.518 1.00 36.53 178 PHE A O 1
ATOM 1545 N N . LYS A 1 179 ? 2.163 -1.283 -5.214 1.00 54.75 179 LYS A N 1
ATOM 1546 C CA . LYS A 1 179 ? 2.087 -2.356 -6.213 1.00 60.51 179 LYS A CA 1
ATOM 1547 C C . LYS A 1 179 ? 0.681 -2.896 -6.485 1.00 62.94 179 LYS A C 1
ATOM 1548 O O . LYS A 1 179 ? 0.367 -3.293 -7.611 1.00 64.17 179 LYS A O 1
ATOM 1554 N N . ASN A 1 180 ? -0.151 -2.919 -5.450 1.00 53.08 180 ASN A N 1
ATOM 1555 C CA . ASN A 1 180 ? -1.564 -3.227 -5.598 1.00 50.48 180 ASN A CA 1
ATOM 1556 C C . ASN A 1 180 ? -2.335 -2.088 -4.925 1.00 48.32 180 ASN A C 1
ATOM 1557 O O . ASN A 1 180 ? -1.737 -1.322 -4.179 1.00 48.86 180 ASN A O 1
ATOM 1562 N N . PRO A 1 181 ? -3.641 -1.940 -5.227 1.00 50.87 181 PRO A N 1
ATOM 1563 C CA . PRO A 1 181 ? -4.467 -0.792 -4.807 1.00 46.29 181 PRO A CA 1
ATOM 1564 C C . PRO A 1 181 ? -4.426 -0.478 -3.302 1.00 56.61 181 PRO A C 1
ATOM 1565 O O . PRO A 1 181 ? -4.089 -1.369 -2.521 1.00 65.56 181 PRO A O 1
ATOM 1569 N N . VAL A 1 182 ? -4.773 0.757 -2.914 1.00 45.25 182 VAL A N 1
ATOM 1570 C CA . VAL A 1 182 ? -4.839 1.154 -1.498 1.00 44.42 182 VAL A CA 1
ATOM 1571 C C . VAL A 1 182 ? -5.907 2.217 -1.142 1.00 45.42 182 VAL A C 1
ATOM 1572 O O . VAL A 1 182 ? -6.155 2.472 0.041 1.00 51.63 182 VAL A O 1
ATOM 1576 N N . PHE A 1 183 ? -6.542 2.830 -2.143 1.00 31.95 183 PHE A N 1
ATOM 1577 C CA . PHE A 1 183 ? -7.566 3.848 -1.898 1.00 38.98 183 PHE A CA 1
ATOM 1578 C C . PHE A 1 183 ? -8.928 3.526 -2.522 1.00 43.98 183 PHE A C 1
ATOM 1579 O O . PHE A 1 183 ? -9.755 4.419 -2.760 1.00 40.37 183 PHE A O 1
ATOM 1587 N N . GLU A 1 184 ? -9.157 2.245 -2.782 1.00 40.70 184 GLU A N 1
ATOM 1588 C CA . GLU A 1 184 ? -10.486 1.785 -3.168 1.00 33.19 184 GLU A CA 1
ATOM 1589 C C . GLU A 1 184 ? -11.223 1.409 -1.892 1.00 35.85 184 GLU A C 1
ATOM 1590 O O . GLU A 1 184 ? -10.676 0.705 -1.037 1.00 42.47 184 GLU A O 1
ATOM 1596 N N . TYR A 1 185 ? -12.456 1.882 -1.757 1.00 39.78 185 TYR A N 1
ATOM 1597 C CA . TYR A 1 185 ? -13.264 1.569 -0.582 1.00 43.63 185 TYR A CA 1
ATOM 1598 C C . TYR A 1 185 ? -14.585 0.976 -1.040 1.00 36.52 185 TYR A C 1
ATOM 1599 O O . TYR A 1 185 ? -14.740 0.673 -2.220 1.00 42.30 185 TYR A O 1
ATOM 1608 N N . MET B 1 1 ? 9.051 13.435 -32.745 1.00 70.77 1 MET B N 1
ATOM 1609 C CA . MET B 1 1 ? 10.505 13.475 -32.662 1.00 73.09 1 MET B CA 1
ATOM 1610 C C . MET B 1 1 ? 11.121 13.085 -34.005 1.00 77.10 1 MET B C 1
ATOM 1611 O O . MET B 1 1 ? 10.446 13.089 -35.035 1.00 78.59 1 MET B O 1
ATOM 1616 N N . LYS B 1 2 ? 12.405 12.749 -33.985 1.00 76.24 2 LYS B N 1
ATOM 1617 C CA . LYS B 1 2 ? 13.128 12.376 -35.193 1.00 72.9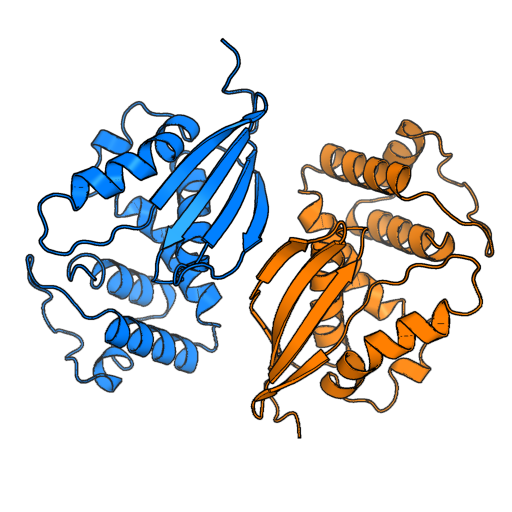0 2 LYS B CA 1
ATOM 1618 C C . LYS B 1 2 ? 13.264 10.857 -35.248 1.00 56.61 2 LYS B C 1
ATOM 1619 O O . LYS B 1 2 ? 13.808 10.241 -34.335 1.00 54.66 2 LYS B O 1
ATOM 1625 N N . GLY B 1 3 ? 12.761 10.254 -36.320 1.00 35.10 3 GLY B N 1
ATOM 1626 C CA . GLY B 1 3 ? 12.583 8.815 -36.350 1.00 34.42 3 GLY B CA 1
ATOM 1627 C C . GLY B 1 3 ? 13.828 7.991 -36.077 1.00 37.86 3 GLY B C 1
ATOM 1628 O O . GLY B 1 3 ? 13.780 7.014 -35.337 1.00 43.45 3 GLY B O 1
ATOM 1629 N N . THR B 1 4 ? 14.941 8.363 -36.699 1.00 48.62 4 THR B N 1
ATOM 1630 C CA . THR B 1 4 ? 16.182 7.617 -36.518 1.00 51.91 4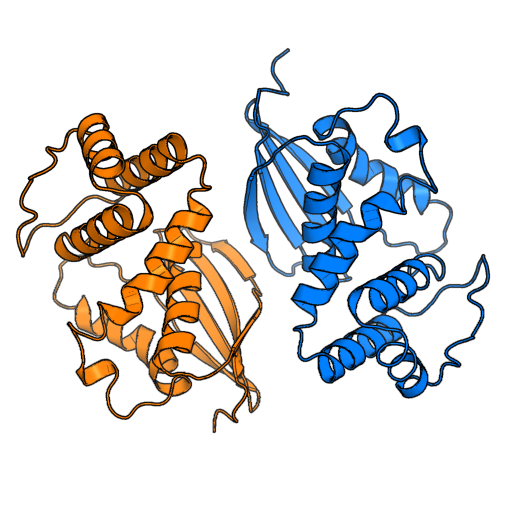 THR B CA 1
ATOM 1631 C C . THR B 1 4 ? 16.649 7.719 -35.072 1.00 42.31 4 THR B C 1
ATOM 1632 O O . THR B 1 4 ? 17.301 6.808 -34.557 1.00 40.29 4 THR B O 1
ATOM 1636 N N . PHE B 1 5 ? 16.299 8.826 -34.425 1.00 35.09 5 PHE B N 1
ATOM 1637 C CA . PHE B 1 5 ? 16.534 8.987 -32.983 1.00 46.40 5 PHE B CA 1
ATOM 1638 C C . PHE B 1 5 ? 15.684 8.022 -32.161 1.00 46.49 5 PHE B C 1
ATOM 1639 O O . PHE B 1 5 ? 16.192 7.299 -31.302 1.00 45.72 5 PHE B O 1
ATOM 1647 N N . VAL B 1 6 ? 14.383 8.021 -32.423 1.00 42.72 6 VAL B N 1
ATOM 1648 C CA . VAL B 1 6 ? 13.500 7.030 -31.829 1.00 35.40 6 VAL B CA 1
ATOM 1649 C C . VAL B 1 6 ? 14.005 5.626 -32.153 1.00 39.09 6 VAL B C 1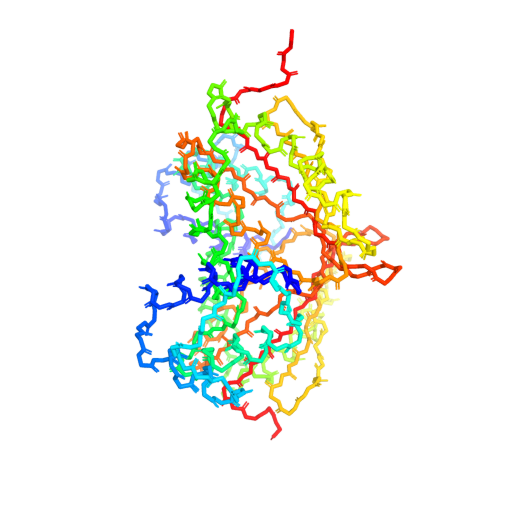
ATOM 1650 O O . VAL B 1 6 ? 13.971 4.733 -31.307 1.00 43.64 6 VAL B O 1
ATOM 1654 N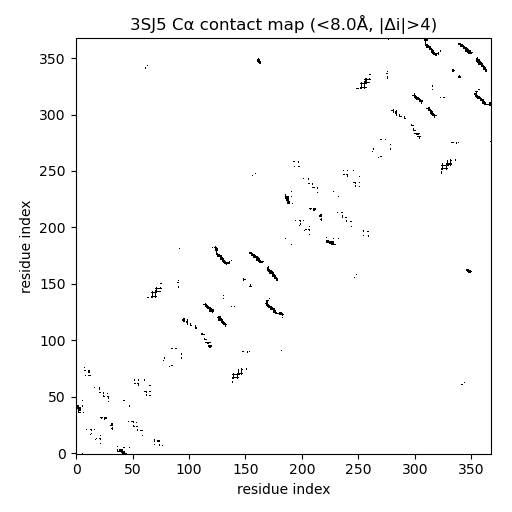 N . GLY B 1 7 ? 14.493 5.446 -33.379 1.00 37.15 7 GLY B N 1
ATOM 1655 C CA . GLY B 1 7 ? 15.049 4.177 -33.808 1.00 37.21 7 GLY B CA 1
ATOM 1656 C C . GLY B 1 7 ? 16.240 3.712 -32.989 1.00 34.81 7 GLY B C 1
ATOM 1657 O O . GLY B 1 7 ? 16.358 2.521 -32.690 1.00 41.85 7 GLY B O 1
ATOM 1658 N N . THR B 1 8 ? 17.131 4.634 -32.632 1.00 41.21 8 THR B N 1
ATOM 1659 C CA . THR B 1 8 ? 18.263 4.276 -31.783 1.00 46.78 8 THR B CA 1
ATOM 1660 C C . THR B 1 8 ? 17.798 3.976 -30.367 1.00 39.29 8 THR B C 1
ATOM 1661 O O . THR B 1 8 ? 18.336 3.084 -29.708 1.00 47.18 8 THR B O 1
ATOM 1665 N N . TRP B 1 9 ? 16.791 4.709 -29.902 1.00 40.14 9 TRP B N 1
ATOM 1666 C CA . TRP B 1 9 ? 16.203 4.402 -28.599 1.00 42.33 9 TRP B CA 1
ATOM 1667 C C . TRP B 1 9 ? 15.717 2.960 -28.595 1.00 36.79 9 TRP B C 1
ATOM 1668 O O . TRP B 1 9 ? 16.002 2.190 -27.679 1.00 37.18 9 TRP B O 1
ATOM 1679 N N . ILE B 1 10 ? 14.987 2.592 -29.640 1.00 41.02 10 ILE B N 1
ATOM 1680 C CA . ILE B 1 10 ? 14.462 1.240 -29.749 1.00 44.79 10 ILE B CA 1
ATOM 1681 C C . ILE B 1 10 ? 15.599 0.219 -29.835 1.00 40.85 10 ILE B C 1
ATOM 1682 O O . ILE B 1 10 ? 15.549 -0.834 -29.200 1.00 40.83 10 ILE B O 1
ATOM 1687 N N . LYS B 1 11 ? 16.634 0.543 -30.605 1.00 49.20 11 LYS B N 1
ATOM 1688 C CA . LYS B 1 11 ? 17.810 -0.315 -30.687 1.00 56.32 11 LYS B CA 1
ATOM 1689 C C . LYS B 1 11 ? 18.410 -0.511 -29.300 1.00 60.47 11 LYS B C 1
ATOM 1690 O O . LYS B 1 11 ? 18.746 -1.629 -28.905 1.00 57.33 11 LYS B O 1
ATOM 1696 N N . THR B 1 12 ? 18.534 0.585 -28.558 1.00 62.05 12 THR B N 1
ATOM 1697 C CA . THR B 1 12 ? 19.043 0.525 -27.199 1.00 55.85 12 THR B CA 1
ATOM 1698 C C . THR B 1 12 ? 18.200 -0.402 -26.340 1.00 49.32 12 THR B C 1
ATOM 1699 O O . THR B 1 12 ? 18.730 -1.196 -25.563 1.00 45.70 12 THR B O 1
ATOM 1703 N N . LEU B 1 13 ? 16.882 -0.294 -26.472 1.00 46.47 13 LEU B N 1
ATOM 1704 C CA . LEU B 1 13 ? 15.990 -1.139 -25.690 1.00 45.67 13 LEU B CA 1
ATOM 1705 C C . LEU B 1 13 ? 16.223 -2.604 -26.042 1.00 51.10 13 LEU B C 1
ATOM 1706 O O . LEU B 1 13 ? 16.228 -3.465 -25.163 1.00 51.10 13 LEU B O 1
ATOM 1711 N N . ARG B 1 14 ? 16.428 -2.876 -27.327 1.00 58.43 14 ARG B N 1
ATOM 1712 C CA . ARG B 1 14 ? 16.718 -4.232 -27.783 1.00 62.86 14 ARG B CA 1
ATOM 1713 C C . ARG B 1 14 ? 17.966 -4.782 -27.095 1.00 70.99 14 ARG B C 1
ATOM 1714 O O . ARG B 1 14 ? 17.994 -5.933 -26.670 1.00 74.81 14 ARG B O 1
ATOM 1722 N N . ASP B 1 15 ? 18.995 -3.951 -26.978 1.00 79.11 15 ASP B N 1
ATOM 1723 C CA . ASP B 1 15 ? 20.235 -4.366 -26.335 1.00 83.58 15 ASP B CA 1
ATOM 1724 C C . ASP B 1 15 ? 20.027 -4.680 -24.857 1.00 84.52 15 ASP B C 1
ATOM 1725 O O . ASP B 1 15 ? 20.395 -5.753 -24.382 1.00 92.63 15 ASP B O 1
ATOM 1730 N N . LEU B 1 16 ? 19.433 -3.739 -24.135 1.00 76.79 16 LEU B N 1
ATOM 1731 C CA . LEU B 1 16 ? 19.280 -3.871 -22.694 1.00 73.39 16 LEU B CA 1
ATOM 1732 C C . LEU B 1 16 ? 18.247 -4.925 -22.310 1.00 68.74 16 LEU B C 1
ATOM 1733 O O . LEU B 1 16 ? 18.334 -5.522 -21.239 1.00 65.84 16 LEU B O 1
ATOM 1738 N N . TYR B 1 17 ? 17.272 -5.157 -23.183 1.00 67.96 17 TYR B N 1
ATOM 1739 C CA . TYR B 1 17 ? 16.109 -5.958 -22.804 1.00 71.58 17 TYR B CA 1
ATOM 1740 C C . TYR B 1 17 ? 15.790 -7.127 -23.747 1.00 72.73 17 TYR B C 1
ATOM 1741 O O . TYR B 1 17 ? 15.127 -8.084 -23.349 1.00 73.91 17 TYR B O 1
ATOM 1750 N N . GLY B 1 18 ? 16.257 -7.050 -24.989 1.00 68.51 18 GLY B N 1
ATOM 1751 C CA . GLY B 1 18 ? 16.088 -8.149 -25.926 1.00 72.37 18 GLY B CA 1
ATOM 1752 C C . GLY B 1 18 ? 15.147 -7.854 -27.079 1.00 70.40 18 GLY B C 1
ATOM 1753 O O . GLY B 1 18 ? 14.303 -6.962 -26.991 1.00 70.62 18 GLY B O 1
ATOM 1754 N N . ASN B 1 19 ? 15.295 -8.607 -28.165 1.00 68.70 19 ASN B N 1
ATOM 1755 C CA . ASN B 1 19 ? 14.429 -8.454 -29.330 1.00 65.48 19 ASN B CA 1
ATOM 1756 C C . ASN B 1 19 ? 12.974 -8.775 -29.025 1.00 63.45 19 ASN B C 1
ATOM 1757 O O . ASN B 1 19 ? 12.066 -8.128 -29.542 1.00 59.00 19 ASN B O 1
ATOM 1762 N N . ASP B 1 20 ? 12.756 -9.781 -28.185 1.00 66.04 20 ASP B N 1
ATOM 1763 C CA . ASP B 1 20 ? 11.405 -10.266 -27.926 1.00 70.28 20 ASP B CA 1
ATOM 1764 C C . ASP B 1 20 ? 10.568 -9.259 -27.138 1.00 66.76 20 ASP B C 1
ATOM 1765 O O . ASP B 1 20 ? 9.403 -9.032 -27.459 1.00 65.89 20 ASP B O 1
ATOM 1770 N N . VAL B 1 21 ? 11.162 -8.649 -26.117 1.00 62.55 21 VAL B N 1
ATOM 1771 C CA . VAL B 1 21 ? 10.466 -7.612 -25.365 1.00 55.18 21 VAL B CA 1
ATOM 1772 C C . VAL B 1 21 ? 10.113 -6.431 -26.266 1.00 47.37 21 VAL B C 1
ATOM 1773 O O . VAL B 1 21 ? 8.977 -5.960 -26.273 1.00 46.66 21 VAL B O 1
ATOM 1777 N N . VAL B 1 22 ? 11.087 -5.957 -27.033 1.00 53.92 22 VAL B N 1
ATOM 1778 C CA . VAL B 1 22 ? 10.867 -4.811 -27.909 1.00 51.19 22 VAL B CA 1
ATOM 1779 C C . VAL B 1 22 ? 9.838 -5.106 -29.009 1.00 52.72 22 VAL B C 1
ATOM 1780 O O . VAL B 1 22 ? 8.915 -4.320 -29.226 1.00 49.62 22 VAL B O 1
ATOM 1784 N N . ASP B 1 23 ? 9.998 -6.235 -29.697 1.00 51.60 23 ASP B N 1
ATOM 1785 C CA . ASP B 1 23 ? 9.026 -6.670 -30.696 1.00 50.67 23 ASP B CA 1
ATOM 1786 C C . ASP B 1 23 ? 7.616 -6.709 -30.112 1.00 49.04 23 ASP B C 1
ATOM 1787 O O . ASP B 1 23 ? 6.692 -6.090 -30.641 1.00 49.32 23 ASP B O 1
ATOM 1792 N N . GLU B 1 24 ? 7.459 -7.446 -29.019 1.00 48.91 24 GLU B N 1
ATOM 1793 C CA . GLU B 1 24 ? 6.167 -7.565 -28.354 1.00 55.16 24 GLU B CA 1
ATOM 1794 C C . GLU B 1 24 ? 5.591 -6.199 -27.996 1.00 50.74 24 GLU B C 1
ATOM 1795 O O . GLU B 1 24 ? 4.404 -5.948 -28.199 1.00 51.98 24 GLU B O 1
ATOM 1801 N N . SER B 1 25 ? 6.435 -5.320 -27.464 1.00 46.03 25 SER B N 1
ATOM 1802 C CA . SER B 1 25 ? 6.007 -3.973 -27.105 1.00 46.33 25 SER B CA 1
ATOM 1803 C C . SER B 1 25 ? 5.567 -3.181 -28.335 1.00 50.30 25 SER B C 1
ATOM 1804 O O . SER B 1 25 ? 4.541 -2.501 -28.309 1.00 57.65 25 SER B O 1
ATOM 1807 N N . LEU B 1 26 ? 6.343 -3.267 -29.410 1.00 43.61 26 LEU B N 1
ATOM 1808 C CA . LEU B 1 26 ? 6.015 -2.541 -30.636 1.00 45.42 26 LEU B CA 1
ATOM 1809 C C . LEU B 1 26 ? 4.662 -2.982 -31.191 1.00 48.28 26 LEU B C 1
ATOM 1810 O O . LEU B 1 26 ? 3.885 -2.164 -31.683 1.00 47.96 26 LEU B O 1
ATOM 1815 N N . LYS B 1 27 ? 4.378 -4.275 -31.095 1.00 51.62 27 LYS B N 1
ATOM 1816 C CA . LYS B 1 27 ? 3.113 -4.810 -31.592 1.00 62.69 27 LYS B CA 1
ATOM 1817 C C . LYS B 1 27 ? 1.909 -4.218 -30.865 1.00 64.85 27 LYS B C 1
ATOM 1818 O O . LYS B 1 27 ? 0.930 -3.818 -31.495 1.00 59.71 27 LYS B O 1
ATOM 1824 N N . SER B 1 28 ? 1.996 -4.151 -29.540 1.00 68.92 28 SER B N 1
ATOM 1825 C CA . SER B 1 28 ? 0.867 -3.731 -28.717 1.00 69.56 28 SER B CA 1
ATOM 1826 C C . SER B 1 28 ? 0.484 -2.263 -28.907 1.00 68.27 28 SER B C 1
ATOM 1827 O O . SER B 1 28 ? -0.547 -1.818 -28.403 1.00 68.23 28 SER B O 1
ATOM 1830 N N . VAL B 1 29 ? 1.309 -1.512 -29.627 1.00 66.79 29 VAL B N 1
ATOM 1831 C CA . VAL B 1 29 ? 1.004 -0.111 -29.894 1.00 63.77 29 VAL B CA 1
ATOM 1832 C C . VAL B 1 29 ? 0.624 0.108 -31.353 1.00 71.34 29 VAL B C 1
ATOM 1833 O O . VAL B 1 29 ? 0.158 1.185 -31.724 1.00 74.26 29 VAL B O 1
ATOM 1837 N N . GLY B 1 30 ? 0.828 -0.915 -32.179 1.00 76.70 30 GLY B N 1
ATOM 1838 C CA . GLY B 1 30 ? 0.404 -0.863 -33.567 1.00 81.30 30 GLY B CA 1
ATOM 1839 C C . GLY B 1 30 ? 1.478 -1.180 -34.592 1.00 85.84 30 GLY B C 1
ATOM 1840 O O . GLY B 1 30 ? 1.182 -1.696 -35.670 1.00 87.70 30 GLY B O 1
ATOM 1841 N N . TRP B 1 31 ? 2.728 -0.875 -34.264 1.00 89.27 31 TRP B N 1
ATOM 1842 C CA . TRP B 1 31 ? 3.822 -1.049 -35.214 1.00 93.86 31 TRP B CA 1
ATOM 1843 C C . TRP B 1 31 ? 4.113 -2.515 -35.519 1.00 96.84 31 TRP B C 1
ATOM 1844 O O . TRP B 1 31 ? 3.577 -3.418 -34.876 1.00 98.84 31 TRP B O 1
ATOM 1855 N N . GLU B 1 32 ? 4.968 -2.735 -36.511 1.00 97.31 32 GLU B N 1
ATOM 1856 C CA . GLU B 1 32 ? 5.477 -4.063 -36.826 1.00 98.52 32 GLU B CA 1
ATOM 1857 C C . GLU B 1 32 ? 6.975 -4.102 -36.530 1.00 100.45 32 GLU B C 1
ATOM 1858 O O . GLU B 1 32 ? 7.705 -3.184 -36.898 1.00 102.10 32 GLU B O 1
ATOM 1864 N N . PRO B 1 33 ? 7.433 -5.160 -35.844 1.00 99.83 33 PRO B N 1
ATOM 1865 C CA . PRO B 1 33 ? 8.820 -5.336 -35.395 1.00 100.07 33 PRO B CA 1
ATOM 1866 C C . PRO B 1 33 ? 9.877 -4.886 -36.409 1.00 100.88 33 PRO B C 1
ATOM 1867 O O . PRO B 1 33 ? 10.794 -4.150 -36.043 1.00 98.96 33 PRO B O 1
ATOM 1871 N N . ASP B 1 34 ? 9.751 -5.329 -37.657 1.00 101.90 34 ASP B N 1
ATOM 1872 C CA . ASP B 1 34 ? 10.742 -5.022 -38.688 1.00 100.96 34 ASP B CA 1
ATOM 1873 C C . ASP B 1 34 ? 10.430 -3.742 -39.465 1.00 93.01 34 ASP B C 1
ATOM 1874 O O . ASP B 1 34 ? 10.946 -3.538 -40.563 1.00 94.76 34 ASP B O 1
ATOM 1879 N N . ARG B 1 35 ? 9.590 -2.886 -38.892 1.00 83.17 35 ARG B N 1
ATOM 1880 C CA . ARG B 1 35 ? 9.236 -1.620 -39.528 1.00 72.38 35 ARG B CA 1
ATOM 1881 C C . ARG B 1 35 ? 10.467 -0.755 -39.757 1.00 66.39 35 ARG B C 1
ATOM 1882 O O . ARG B 1 35 ? 11.169 -0.387 -38.812 1.00 63.67 35 ARG B O 1
ATOM 1890 N N . VAL B 1 36 ? 10.729 -0.434 -41.019 1.00 60.90 36 VAL B N 1
ATOM 1891 C CA . VAL B 1 36 ? 11.815 0.472 -41.351 1.00 55.43 36 VAL B CA 1
ATOM 1892 C C . VAL B 1 36 ? 11.403 1.898 -41.008 1.00 49.93 36 VAL B C 1
ATOM 1893 O O . VAL B 1 36 ? 10.390 2.397 -41.496 1.00 42.89 36 VAL B O 1
ATOM 1897 N N . ILE B 1 37 ? 12.178 2.535 -40.137 1.00 48.16 37 ILE B N 1
ATOM 1898 C CA . ILE B 1 37 ? 12.007 3.946 -39.837 1.00 45.22 37 ILE B CA 1
ATOM 1899 C C . ILE B 1 37 ? 12.827 4.751 -40.846 1.00 53.81 37 ILE B C 1
ATOM 1900 O O . ILE B 1 37 ? 14.059 4.709 -40.831 1.00 56.04 37 ILE B O 1
ATOM 1905 N N . THR B 1 38 ? 12.142 5.473 -41.728 1.00 55.52 38 THR B N 1
ATOM 1906 C CA . THR B 1 38 ? 12.803 6.208 -42.806 1.00 58.34 38 THR B CA 1
ATOM 1907 C C . THR B 1 38 ? 13.760 7.257 -42.249 1.00 53.99 38 THR B C 1
ATOM 1908 O O . THR B 1 38 ? 13.603 7.702 -41.116 1.00 49.52 38 THR B O 1
ATOM 1912 N N . PRO B 1 39 ? 14.760 7.653 -43.050 1.00 49.82 39 PRO B N 1
ATOM 1913 C CA . PRO B 1 39 ? 15.726 8.676 -42.632 1.00 47.05 39 PRO 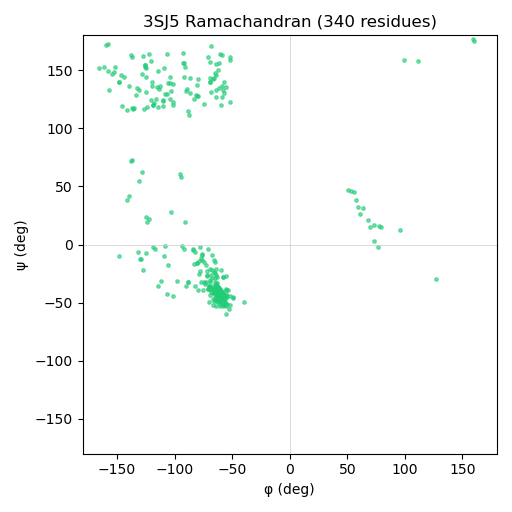B CA 1
ATOM 1914 C C . PRO B 1 39 ? 15.134 10.085 -42.563 1.00 46.86 39 PRO B C 1
ATOM 1915 O O . PRO B 1 39 ? 15.841 11.007 -42.166 1.00 44.41 39 PRO B O 1
ATOM 1919 N N . LEU B 1 40 ? 13.871 10.257 -42.946 1.00 47.41 40 LEU B N 1
ATOM 1920 C CA . LEU B 1 40 ? 13.248 11.582 -42.898 1.00 49.49 40 LEU B CA 1
ATOM 1921 C C . LEU B 1 40 ? 12.096 11.695 -41.884 1.00 52.14 40 LEU B C 1
ATOM 1922 O O . LEU B 1 40 ? 11.916 12.733 -41.247 1.00 54.25 40 LEU B O 1
ATOM 1927 N N . GLU B 1 41 ? 11.333 10.620 -41.730 1.00 60.02 41 GLU B N 1
ATOM 1928 C CA . GLU B 1 41 ? 10.076 10.678 -40.990 1.00 60.46 41 GLU B CA 1
ATOM 1929 C C . GLU B 1 41 ? 10.213 11.129 -39.545 1.00 60.00 41 GLU B C 1
ATOM 1930 O O . GLU B 1 41 ? 11.303 11.121 -38.967 1.00 49.41 41 GLU B O 1
ATOM 1936 N N . ASP B 1 42 ? 9.080 11.518 -38.974 1.00 56.49 42 ASP B N 1
ATOM 1937 C CA . ASP B 1 42 ? 8.990 11.855 -37.568 1.00 51.47 42 ASP B CA 1
ATOM 1938 C C . ASP B 1 42 ? 8.262 10.722 -36.873 1.00 60.35 42 ASP B C 1
ATOM 1939 O O . ASP B 1 42 ? 7.603 9.907 -37.520 1.00 62.52 42 ASP B O 1
ATOM 1944 N N . ILE B 1 43 ? 8.370 10.676 -35.553 1.00 61.62 43 ILE B N 1
ATOM 1945 C CA . ILE B 1 43 ? 7.531 9.789 -34.761 1.00 58.16 43 ILE B CA 1
ATOM 1946 C C . ILE B 1 43 ? 6.960 10.563 -33.583 1.00 62.68 43 ILE B C 1
ATOM 1947 O O . ILE B 1 43 ? 7.694 11.231 -32.852 1.00 58.52 43 ILE B O 1
ATOM 1952 N N . ASP B 1 44 ? 5.643 10.487 -33.424 1.00 65.03 44 ASP B N 1
ATOM 1953 C CA . ASP B 1 44 ? 4.934 11.211 -32.373 1.00 69.24 44 ASP B CA 1
ATOM 1954 C C . ASP B 1 44 ? 5.556 10.966 -30.991 1.00 69.62 44 ASP B C 1
ATOM 1955 O O . ASP B 1 44 ? 6.287 9.994 -30.801 1.00 63.90 44 ASP B O 1
ATOM 1960 N N . ASP B 1 45 ? 5.259 11.841 -30.030 1.00 55.89 45 ASP B N 1
ATOM 1961 C CA . ASP B 1 45 ? 5.730 11.674 -28.652 1.00 47.74 45 ASP B CA 1
ATOM 1962 C C . ASP B 1 45 ? 4.911 10.671 -27.835 1.00 50.14 45 ASP B C 1
ATOM 1963 O O . ASP B 1 45 ? 5.468 9.907 -27.043 1.00 51.01 45 ASP B O 1
ATOM 1968 N N . ASP B 1 46 ? 3.592 10.680 -28.015 1.00 54.36 46 ASP B N 1
ATOM 1969 C CA . ASP B 1 46 ? 2.696 9.861 -27.193 1.00 57.83 46 ASP B C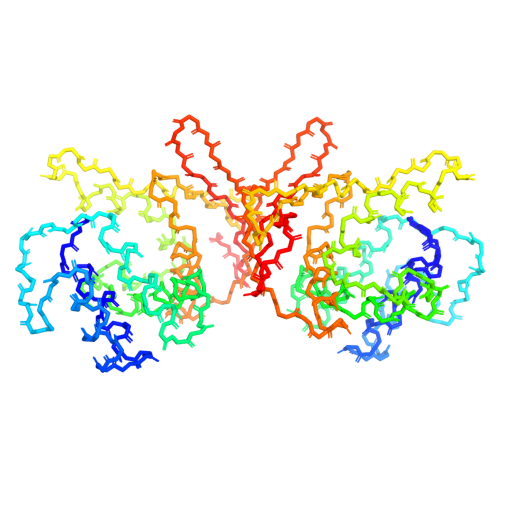A 1
ATOM 1970 C C . ASP B 1 46 ? 2.876 8.353 -27.384 1.00 57.22 46 ASP B C 1
ATOM 1971 O O . ASP B 1 46 ? 2.854 7.589 -26.421 1.00 60.11 46 ASP B O 1
ATOM 1976 N N . GLU B 1 47 ? 3.031 7.931 -28.632 1.00 56.07 47 GLU B N 1
ATOM 1977 C CA . GLU B 1 47 ? 3.268 6.528 -28.951 1.00 58.89 47 GLU B CA 1
ATOM 1978 C C . GLU B 1 47 ? 4.598 6.074 -28.362 1.00 49.97 47 GLU B C 1
ATOM 1979 O O . GLU B 1 47 ? 4.709 4.969 -27.832 1.00 48.38 47 GLU B O 1
ATOM 1985 N N . VAL B 1 48 ? 5.605 6.938 -28.455 1.00 42.05 48 VAL B N 1
ATOM 1986 C CA . VAL B 1 48 ? 6.897 6.676 -27.836 1.00 33.81 48 VAL B CA 1
ATOM 1987 C C . VAL B 1 48 ? 6.730 6.369 -26.345 1.00 32.78 48 VAL B C 1
ATOM 1988 O O . VAL B 1 48 ? 7.240 5.366 -25.849 1.00 35.10 48 VAL B O 1
ATOM 1992 N N . ARG B 1 49 ? 6.015 7.233 -25.631 1.00 36.65 49 ARG B N 1
ATOM 1993 C CA . ARG B 1 49 ? 5.716 6.970 -24.227 1.00 39.55 49 ARG B CA 1
ATOM 1994 C C . ARG B 1 49 ? 5.068 5.601 -24.025 1.00 36.44 49 ARG B C 1
ATOM 1995 O O . ARG B 1 49 ? 5.365 4.901 -23.055 1.00 40.18 49 ARG B O 1
ATOM 2003 N N . ARG B 1 50 ? 4.185 5.221 -24.942 1.00 39.85 50 ARG B N 1
ATOM 2004 C CA . ARG B 1 50 ? 3.467 3.952 -24.815 1.00 45.55 50 ARG B CA 1
ATOM 2005 C C . ARG B 1 50 ? 4.391 2.756 -25.019 1.00 42.82 50 ARG B C 1
ATOM 2006 O O . ARG B 1 50 ? 4.256 1.735 -24.344 1.00 40.72 50 ARG B O 1
ATOM 2014 N N . ILE B 1 51 ? 5.327 2.886 -25.954 1.00 38.34 51 ILE B N 1
ATOM 2015 C CA . ILE B 1 51 ? 6.339 1.859 -26.165 1.00 37.47 51 ILE B CA 1
ATOM 2016 C C . ILE B 1 51 ? 7.162 1.623 -24.897 1.00 31.95 51 ILE B C 1
ATOM 2017 O O . ILE B 1 51 ? 7.356 0.480 -24.478 1.00 29.90 51 ILE B O 1
ATOM 2022 N N . PHE B 1 52 ? 7.648 2.710 -24.296 1.00 30.93 52 PHE B N 1
ATOM 2023 C CA . PHE B 1 52 ? 8.465 2.620 -23.089 1.00 29.81 52 PHE B CA 1
ATOM 2024 C C . PHE B 1 52 ? 7.672 2.071 -21.902 1.00 34.05 52 PHE B C 1
ATOM 2025 O O . PHE B 1 52 ? 8.182 1.268 -21.123 1.00 32.32 52 PHE B O 1
ATOM 2033 N N . ALA B 1 53 ? 6.429 2.516 -21.768 1.00 30.91 53 ALA B N 1
ATOM 2034 C CA . ALA B 1 53 ? 5.539 1.963 -20.752 1.00 41.09 53 ALA B CA 1
ATOM 2035 C C . ALA B 1 53 ? 5.486 0.436 -20.841 1.00 44.50 53 ALA B C 1
ATOM 2036 O O . ALA B 1 53 ? 5.693 -0.259 -19.846 1.00 47.36 53 ALA B O 1
ATOM 2038 N N . LYS B 1 54 ? 5.222 -0.081 -22.037 1.00 42.05 54 LYS B N 1
ATOM 2039 C CA . LYS B 1 54 ? 5.058 -1.516 -22.216 1.00 38.21 54 LYS B CA 1
ATOM 2040 C C . LYS B 1 54 ? 6.351 -2.273 -21.923 1.00 41.86 54 LYS B C 1
ATOM 2041 O O . LYS B 1 54 ? 6.320 -3.369 -21.354 1.00 41.29 54 LYS B O 1
ATOM 2047 N N . VAL B 1 55 ? 7.486 -1.692 -22.307 1.00 34.49 55 VAL B N 1
ATOM 2048 C CA . VAL B 1 55 ? 8.782 -2.285 -21.983 1.00 31.70 55 VAL B CA 1
ATOM 2049 C C . VAL B 1 55 ? 8.980 -2.331 -20.466 1.00 42.84 55 VAL B C 1
ATOM 2050 O O . VAL B 1 55 ? 9.477 -3.319 -19.929 1.00 44.66 55 VAL B O 1
ATOM 2054 N N . SER B 1 56 ? 8.585 -1.261 -19.782 1.00 38.06 56 SER B N 1
ATOM 2055 C CA . SER B 1 56 ? 8.616 -1.227 -18.319 1.00 33.67 56 SER B CA 1
ATOM 2056 C C . SER B 1 56 ? 7.819 -2.401 -17.760 1.00 43.97 56 SER B C 1
ATOM 2057 O O . SER B 1 56 ? 8.351 -3.247 -17.038 1.00 42.94 56 SER B O 1
ATOM 2060 N N . GLU B 1 57 ? 6.537 -2.432 -18.110 1.00 47.24 57 GLU B N 1
ATOM 2061 C CA . GLU B 1 57 ? 5.627 -3.503 -17.717 1.00 53.65 57 GLU B CA 1
ATOM 2062 C C . GLU B 1 57 ? 6.188 -4.898 -17.988 1.00 60.61 57 GLU B C 1
ATOM 2063 O O . GLU B 1 57 ? 6.102 -5.784 -17.139 1.00 61.65 57 GLU B O 1
ATOM 2069 N N . LYS B 1 58 ? 6.762 -5.088 -19.171 1.00 61.45 58 LYS B N 1
ATOM 2070 C CA . LYS B 1 58 ? 7.279 -6.393 -19.573 1.00 64.41 58 LYS B CA 1
ATOM 2071 C C . LYS B 1 58 ? 8.626 -6.736 -18.941 1.00 59.54 58 LYS B C 1
ATOM 2072 O O . LYS B 1 58 ? 9.160 -7.822 -19.164 1.00 62.92 58 LYS B O 1
ATOM 2078 N N . THR B 1 59 ? 9.177 -5.817 -18.158 1.00 50.89 59 THR B N 1
ATOM 2079 C CA . THR B 1 59 ? 10.503 -6.021 -17.582 1.00 55.83 59 THR B CA 1
ATOM 2080 C C . THR B 1 59 ? 10.526 -5.759 -16.081 1.00 56.69 59 THR B C 1
ATOM 2081 O O . THR B 1 59 ? 11.496 -6.093 -15.400 1.00 55.64 59 THR B O 1
ATOM 2085 N N . GLY B 1 60 ? 9.459 -5.152 -15.573 1.00 60.71 60 GLY B N 1
ATOM 2086 C CA . GLY B 1 60 ? 9.378 -4.811 -14.165 1.00 61.80 60 GLY B CA 1
ATOM 2087 C C . GLY B 1 60 ? 10.276 -3.646 -13.796 1.00 62.24 60 GLY B C 1
ATOM 2088 O O . GLY B 1 60 ? 10.371 -3.271 -12.627 1.00 62.14 60 GLY B O 1
ATOM 2089 N N . LYS B 1 61 ? 10.941 -3.072 -14.795 1.00 58.77 61 LYS B N 1
ATOM 2090 C CA . LYS B 1 61 ? 11.813 -1.924 -14.564 1.00 55.42 61 LYS B CA 1
ATOM 2091 C C . LYS B 1 61 ? 11.058 -0.603 -14.675 1.00 47.62 61 LYS B C 1
ATOM 2092 O O . LYS B 1 61 ? 10.281 -0.393 -15.607 1.00 42.39 61 LYS B O 1
ATOM 2098 N N . ASN B 1 62 ? 11.292 0.275 -13.704 1.00 42.02 62 ASN B N 1
ATOM 2099 C CA . ASN B 1 62 ? 10.704 1.604 -13.690 1.00 33.63 62 ASN B CA 1
ATOM 2100 C C . ASN B 1 62 ? 11.056 2.327 -14.990 1.00 26.67 62 ASN B C 1
ATOM 2101 O O . ASN B 1 62 ? 12.199 2.274 -15.431 1.00 32.95 62 ASN B O 1
ATOM 2106 N N . VAL B 1 63 ? 10.075 2.990 -15.589 1.00 28.00 63 VAL B N 1
ATOM 2107 C CA . VAL B 1 63 ? 10.275 3.664 -16.870 1.00 33.42 63 VAL B CA 1
ATOM 2108 C C . VAL B 1 63 ? 11.263 4.819 -16.753 1.00 29.19 63 VAL B C 1
ATOM 2109 O O . VAL B 1 63 ? 11.996 5.111 -17.691 1.00 23.31 63 VAL B O 1
ATOM 2113 N N . ASN B 1 64 ? 11.295 5.480 -15.602 1.00 23.67 64 ASN B N 1
ATOM 2114 C CA . ASN B 1 64 ? 12.262 6.540 -15.409 1.00 23.27 64 ASN B CA 1
ATOM 2115 C C . ASN B 1 64 ? 13.687 5.986 -15.388 1.00 23.01 64 ASN B C 1
ATOM 2116 O O . ASN B 1 64 ? 14.609 6.618 -15.901 1.00 22.31 64 ASN B O 1
ATOM 2121 N N . GLU B 1 65 ? 13.865 4.795 -14.821 1.00 26.79 65 GLU B N 1
ATOM 2122 C CA . GLU B 1 65 ? 15.166 4.129 -14.897 1.00 25.95 65 GLU B CA 1
ATOM 2123 C C . GLU B 1 65 ? 15.532 3.723 -16.328 1.00 25.13 65 GLU B C 1
ATOM 2124 O O . GLU B 1 65 ? 16.688 3.842 -16.725 1.00 25.81 65 GLU B O 1
ATOM 2130 N N . ILE B 1 66 ? 14.546 3.278 -17.100 1.00 25.43 66 ILE B N 1
ATOM 2131 C CA . ILE B 1 66 ? 14.790 2.915 -18.497 1.00 23.58 66 ILE B CA 1
ATOM 2132 C C . ILE B 1 66 ? 15.318 4.131 -19.263 1.00 23.90 66 ILE B C 1
ATOM 2133 O O . ILE B 1 66 ? 16.304 4.040 -19.987 1.00 22.94 66 ILE B O 1
ATOM 2138 N N . TRP B 1 67 ? 14.668 5.272 -19.077 1.00 22.58 67 TRP B N 1
ATOM 2139 C CA . TRP B 1 67 ? 15.055 6.493 -19.783 1.00 20.03 67 TRP B CA 1
ATOM 2140 C C . TRP B 1 67 ? 16.456 6.930 -19.403 1.00 20.08 67 TRP B C 1
ATOM 2141 O O . TRP B 1 67 ? 17.220 7.393 -20.240 1.00 21.11 67 TRP B O 1
ATOM 2152 N N . ARG B 1 68 ? 16.798 6.791 -18.125 1.00 20.55 68 ARG B N 1
ATOM 2153 C CA . ARG B 1 68 ? 18.134 7.196 -17.698 1.00 21.16 68 ARG B CA 1
ATOM 2154 C C . ARG B 1 68 ? 19.204 6.353 -18.387 1.00 18.79 68 ARG B C 1
ATOM 2155 O O . ARG B 1 68 ? 20.224 6.867 -18.847 1.00 23.76 68 ARG B O 1
ATOM 2163 N N . GLU B 1 69 ? 18.954 5.056 -18.482 1.00 20.92 69 GLU B N 1
ATOM 2164 C CA . GLU B 1 69 ? 19.910 4.158 -19.121 1.00 25.66 69 GLU B CA 1
ATOM 2165 C C . GLU B 1 69 ? 20.006 4.412 -20.630 1.00 29.56 69 GLU B C 1
ATOM 2166 O O . GLU B 1 69 ? 21.094 4.390 -21.209 1.00 25.32 69 GLU B O 1
ATOM 2172 N N . VAL B 1 70 ? 18.864 4.648 -21.266 1.00 24.23 70 VAL B N 1
ATOM 2173 C CA . VAL B 1 70 ? 18.859 5.008 -22.682 1.00 22.80 70 VAL B CA 1
ATOM 2174 C C . VAL B 1 70 ? 19.689 6.276 -22.920 1.00 22.68 70 VAL B C 1
ATOM 2175 O O . VAL B 1 70 ? 20.462 6.351 -23.876 1.00 26.51 70 VAL B O 1
ATOM 2179 N N . GLY B 1 71 ? 19.558 7.253 -22.027 1.00 21.11 71 GLY B N 1
ATOM 2180 C CA . GLY B 1 71 ? 20.365 8.454 -22.115 1.00 19.02 71 GLY B CA 1
ATOM 2181 C C . GLY B 1 71 ? 21.858 8.173 -21.980 1.00 21.08 71 GLY B C 1
ATOM 2182 O O . GLY B 1 71 ? 22.675 8.730 -22.710 1.00 18.71 71 GLY B O 1
ATOM 2183 N N . ARG B 1 72 ? 22.218 7.316 -21.027 1.00 25.51 72 ARG B N 1
ATOM 2184 C CA . ARG B 1 72 ? 23.619 6.963 -20.825 1.00 23.24 72 ARG B CA 1
ATOM 2185 C C . ARG B 1 72 ? 24.199 6.321 -22.081 1.00 22.03 72 ARG B C 1
ATOM 2186 O O . ARG B 1 72 ? 25.304 6.662 -22.503 1.00 29.50 72 ARG B O 1
ATOM 2194 N N . GLN B 1 73 ? 23.451 5.395 -22.675 1.00 22.68 73 GLN B N 1
ATOM 2195 C CA . GLN B 1 73 ? 23.930 4.659 -23.853 1.00 24.88 73 GLN B CA 1
ATOM 2196 C C . GLN B 1 73 ? 23.974 5.516 -25.124 1.00 28.05 73 GLN B C 1
ATOM 2197 O O . GLN B 1 73 ? 24.754 5.264 -26.044 1.00 25.92 73 GLN B O 1
ATOM 2203 N N . ASN B 1 74 ? 23.129 6.535 -25.172 1.00 21.76 74 ASN B N 1
ATOM 2204 C CA . ASN B 1 74 ? 22.982 7.325 -26.383 1.00 24.70 74 ASN B CA 1
ATOM 2205 C C . ASN B 1 74 ? 24.220 8.139 -26.727 1.00 22.60 74 ASN B C 1
ATOM 2206 O O . ASN B 1 74 ? 24.481 8.415 -27.894 1.00 27.14 74 ASN B O 1
ATOM 2211 N N . ILE B 1 75 ? 24.984 8.522 -25.709 1.00 19.40 75 ILE B N 1
ATOM 2212 C CA . ILE B 1 75 ? 26.156 9.355 -25.940 1.00 19.40 75 ILE B CA 1
ATOM 2213 C C . ILE B 1 75 ? 27.168 8.695 -26.891 1.00 21.68 75 ILE B C 1
ATOM 2214 O O . ILE B 1 75 ? 27.661 9.337 -27.812 1.00 22.33 75 ILE B O 1
ATOM 2219 N N . LYS B 1 76 ? 27.456 7.414 -26.687 1.00 26.37 76 LYS B N 1
ATOM 2220 C CA . LYS B 1 76 ? 28.338 6.696 -27.611 1.00 27.61 76 LYS B CA 1
ATOM 2221 C C . LYS B 1 76 ? 27.824 6.790 -29.045 1.00 26.93 76 LYS B C 1
ATOM 2222 O O . LYS B 1 76 ? 28.589 7.003 -29.984 1.00 27.64 76 LYS B O 1
ATOM 2228 N N . THR B 1 77 ? 26.521 6.628 -29.213 1.00 28.08 77 THR B N 1
ATOM 2229 C CA . THR B 1 77 ? 25.922 6.688 -30.540 1.00 26.69 77 THR B CA 1
ATOM 2230 C C . THR B 1 77 ? 26.056 8.070 -31.188 1.00 24.39 77 THR B C 1
ATOM 2231 O O . THR B 1 77 ? 26.375 8.169 -32.371 1.00 29.95 77 THR B O 1
ATOM 2235 N N A PHE B 1 78 ? 25.802 9.127 -30.418 0.57 22.69 78 PHE B N 1
ATOM 2236 N N B PHE B 1 78 ? 25.813 9.123 -30.411 0.43 22.99 78 PHE B N 1
ATOM 2237 C CA A PHE B 1 78 ? 25.944 10.490 -30.932 0.57 24.51 78 PHE B CA 1
ATOM 2238 C CA B PHE B 1 78 ? 25.959 10.486 -30.912 0.43 24.40 78 PHE B CA 1
ATOM 2239 C C A PHE B 1 78 ? 27.397 10.796 -31.310 0.57 24.91 78 PHE B C 1
ATOM 2240 C C B PHE B 1 78 ? 27.396 10.744 -31.347 0.43 25.36 78 PHE B C 1
ATOM 2241 O O A PHE B 1 78 ? 27.655 11.571 -32.233 0.57 26.68 78 PHE B O 1
ATOM 2242 O O B PHE B 1 78 ? 27.644 11.440 -32.334 0.43 26.52 78 PHE B O 1
ATOM 2257 N N . SER B 1 79 ? 28.346 10.178 -30.610 1.00 27.93 79 SER B N 1
ATOM 2258 C CA . SER B 1 79 ? 29.761 10.406 -30.900 1.00 21.83 79 SER B CA 1
ATOM 2259 C C . SER B 1 79 ? 30.184 9.780 -32.225 1.00 26.18 79 SER B C 1
ATOM 2260 O O . SER B 1 79 ? 31.205 10.157 -32.805 1.00 29.37 79 SER B O 1
ATOM 2263 N N . GLU B 1 80 ? 29.403 8.819 -32.697 1.00 30.12 80 GLU B N 1
ATOM 2264 C CA . GLU B 1 80 ? 29.690 8.166 -33.976 1.00 31.78 80 GLU B CA 1
ATOM 2265 C C . GLU B 1 80 ? 29.040 8.908 -35.145 1.00 39.27 80 GLU B C 1
ATOM 2266 O O . GLU B 1 80 ? 29.572 8.930 -36.263 1.00 38.55 80 GLU B O 1
ATOM 2272 N N . TRP B 1 81 ? 27.890 9.512 -34.866 1.00 30.16 81 TRP B N 1
ATOM 2273 C CA . TRP B 1 81 ? 27.135 10.306 -35.828 1.00 28.09 81 TRP B CA 1
ATOM 2274 C C . TRP B 1 81 ? 27.659 11.727 -35.952 1.00 27.32 81 TRP B C 1
ATOM 2275 O O . TRP B 1 81 ? 27.605 12.327 -37.017 1.00 29.77 81 TRP B O 1
ATOM 2286 N N . PHE B 1 82 ? 28.116 12.288 -34.840 1.00 27.20 82 PHE B N 1
ATOM 2287 C CA . PHE B 1 82 ? 28.477 13.696 -34.796 1.00 28.44 82 PHE B CA 1
ATOM 2288 C C . PHE B 1 82 ? 29.862 13.848 -34.160 1.00 31.24 82 PHE B C 1
ATOM 2289 O O . PHE B 1 82 ? 30.031 14.587 -33.189 1.00 30.17 82 PHE B O 1
ATOM 2297 N N . PRO B 1 83 ? 30.863 13.144 -34.705 1.00 30.24 83 PRO B N 1
ATOM 2298 C CA . PRO B 1 83 ? 32.189 13.076 -34.077 1.00 29.58 83 PRO B CA 1
ATOM 2299 C C . PRO B 1 83 ? 32.842 14.440 -33.877 1.00 29.66 83 PRO B C 1
ATOM 2300 O O . PRO B 1 83 ? 33.631 14.607 -32.940 1.00 34.80 83 PRO B O 1
ATOM 2304 N N . SER B 1 84 ? 32.513 15.409 -34.722 1.00 29.93 84 SER B N 1
ATOM 2305 C CA . SER B 1 84 ? 33.179 16.705 -34.651 1.00 37.08 84 SER B CA 1
ATOM 2306 C C . SER B 1 84 ? 32.776 17.470 -33.388 1.00 33.38 84 SER B C 1
ATOM 2307 O O . SER B 1 84 ? 33.495 18.364 -32.940 1.00 29.62 84 SER B O 1
ATOM 2310 N N . TYR B 1 85 ? 31.632 17.112 -32.809 1.00 31.01 85 TYR B N 1
ATOM 2311 C CA . TYR B 1 85 ? 31.193 17.735 -31.562 1.00 29.94 85 TYR B CA 1
ATOM 2312 C C . TYR B 1 85 ? 31.948 17.208 -30.337 1.00 32.76 85 TYR B C 1
ATOM 2313 O O . TYR B 1 85 ? 31.885 17.803 -29.263 1.00 34.93 85 TYR B O 1
ATOM 2322 N N . PHE B 1 86 ? 32.675 16.106 -30.503 1.00 31.32 86 PHE B N 1
ATOM 2323 C CA . PHE B 1 86 ? 33.397 15.493 -29.387 1.00 26.37 86 PHE B CA 1
ATOM 2324 C C . PHE B 1 86 ? 34.913 15.698 -29.451 1.00 30.63 86 PHE B C 1
ATOM 2325 O O . PHE B 1 86 ? 35.556 15.973 -28.440 1.00 31.49 86 PHE B O 1
ATOM 2333 N N . ALA B 1 87 ? 35.481 15.556 -30.643 1.00 30.38 87 ALA B N 1
ATOM 2334 C CA . ALA B 1 87 ? 36.932 15.527 -30.792 1.00 36.16 87 ALA B CA 1
ATOM 2335 C C . ALA B 1 87 ? 37.628 16.775 -30.249 1.00 39.97 87 ALA B C 1
ATOM 2336 O O . ALA B 1 87 ? 37.209 17.901 -30.516 1.00 49.19 87 ALA B O 1
ATOM 2338 N N . GLY B 1 88 ? 38.686 16.559 -29.473 1.00 43.28 88 GLY B N 1
ATOM 2339 C CA . GLY B 1 88 ? 39.503 17.642 -28.951 1.00 51.16 88 GLY B CA 1
ATOM 2340 C C . GLY B 1 88 ? 38.802 18.602 -28.004 1.00 51.85 88 GLY B C 1
ATOM 2341 O O . GLY B 1 88 ? 39.142 19.786 -27.951 1.00 52.52 88 GLY B O 1
ATOM 2342 N N . ARG B 1 89 ? 37.828 18.102 -27.249 1.00 38.06 89 ARG B N 1
ATOM 2343 C CA . ARG B 1 89 ? 37.086 18.955 -26.330 1.00 36.38 89 ARG B CA 1
ATOM 2344 C C . ARG B 1 89 ? 37.094 18.409 -24.910 1.00 33.08 89 ARG B C 1
ATOM 2345 O O . ARG B 1 89 ? 37.204 17.200 -24.696 1.00 32.81 89 ARG B O 1
ATOM 2353 N N . ARG B 1 90 ? 36.964 19.318 -23.949 1.00 29.96 90 ARG B N 1
ATOM 2354 C CA . ARG B 1 90 ? 36.817 18.962 -22.545 1.00 26.47 90 ARG B CA 1
ATOM 2355 C C . ARG B 1 90 ? 35.325 18.835 -22.232 1.00 24.43 90 ARG B C 1
ATOM 2356 O O . ARG B 1 90 ? 34.510 19.489 -22.869 1.00 23.61 90 ARG B O 1
ATOM 2364 N N . LEU B 1 91 ? 34.973 18.016 -21.244 1.00 21.41 91 LEU B N 1
ATOM 2365 C CA . LEU B 1 91 ? 33.564 17.844 -20.864 1.00 18.41 91 LEU B CA 1
ATOM 2366 C C . LEU B 1 91 ? 32.835 19.172 -20.607 1.00 21.24 91 LEU B C 1
ATOM 2367 O O . LEU B 1 91 ? 31.688 19.355 -21.045 1.00 18.03 91 LEU B O 1
ATOM 2372 N N . VAL B 1 92 ? 33.468 20.092 -19.879 1.00 19.27 92 VAL B N 1
ATOM 2373 C CA . VAL B 1 92 ? 32.778 21.333 -19.540 1.00 18.76 92 VAL B CA 1
ATOM 2374 C C . VAL B 1 92 ? 32.446 22.151 -20.787 1.00 20.79 92 VAL B C 1
ATOM 2375 O O . VAL B 1 92 ? 31.375 22.725 -20.881 1.00 19.69 92 VAL B O 1
ATOM 2379 N N . ASN B 1 93 ? 33.350 22.186 -21.756 1.00 21.61 93 ASN B N 1
ATOM 2380 C CA . ASN B 1 93 ? 33.086 22.937 -22.977 1.00 22.59 93 ASN B CA 1
ATOM 2381 C C . ASN B 1 93 ? 32.006 22.274 -23.813 1.00 18.97 93 ASN B C 1
ATOM 2382 O O . ASN B 1 93 ? 31.173 22.956 -24.413 1.00 23.41 93 ASN B O 1
ATOM 2387 N N . PHE B 1 94 ? 32.029 20.944 -23.836 1.00 17.67 94 PHE B N 1
ATOM 2388 C CA . PHE B 1 94 ? 31.006 20.143 -24.511 1.00 20.70 94 PHE B CA 1
ATOM 2389 C C . PHE B 1 94 ? 29.621 20.462 -23.953 1.00 17.07 94 PHE B C 1
ATOM 2390 O O . PHE B 1 94 ? 28.699 20.777 -24.708 1.00 18.40 94 PHE B O 1
ATOM 2398 N N . LEU B 1 95 ? 29.476 20.415 -22.631 1.00 14.01 95 LEU B N 1
ATOM 2399 C CA . LEU B 1 95 ? 28.180 20.726 -22.026 1.00 13.51 95 LEU B CA 1
ATOM 2400 C C . LEU B 1 95 ? 27.765 22.170 -22.265 1.00 17.39 95 LEU B C 1
ATOM 2401 O O . LEU B 1 95 ? 26.593 22.444 -22.503 1.00 16.31 95 LEU B O 1
ATOM 2406 N N . MET B 1 96 ? 28.715 23.100 -22.198 1.00 16.35 96 MET B N 1
ATOM 2407 C CA . MET B 1 96 ? 28.393 24.509 -22.437 1.00 20.57 96 MET B CA 1
ATOM 2408 C C . MET B 1 96 ? 27.924 24.789 -23.862 1.00 20.54 96 MET B C 1
ATOM 2409 O O . MET B 1 96 ? 27.229 25.771 -24.102 1.00 21.25 96 MET B O 1
ATOM 2414 N N . MET B 1 97 ? 28.306 23.942 -24.807 1.00 18.03 97 MET B N 1
ATOM 2415 C CA . MET B 1 97 ? 27.860 24.170 -26.176 1.00 20.44 97 MET B CA 1
ATOM 2416 C C . MET B 1 97 ? 26.559 23.452 -26.548 1.00 23.66 97 MET B C 1
ATOM 2417 O O . MET B 1 97 ? 26.043 23.659 -27.637 1.00 18.01 97 MET B O 1
ATOM 2422 N N . MET B 1 98 ? 26.005 22.644 -25.644 1.00 19.44 98 MET B N 1
ATOM 2423 C CA . MET B 1 98 ? 24.841 21.834 -26.013 1.00 14.36 98 MET B CA 1
ATOM 2424 C C . MET B 1 98 ? 23.607 22.652 -26.407 1.00 17.82 98 MET B C 1
ATOM 2425 O O . MET B 1 98 ? 22.861 22.254 -27.297 1.00 19.28 98 MET B O 1
ATOM 2430 N N . ASP B 1 99 ? 23.375 23.783 -25.740 1.00 18.89 99 ASP B N 1
ATOM 2431 C CA . ASP B 1 99 ? 22.183 24.578 -26.032 1.00 16.53 99 ASP B CA 1
ATOM 2432 C C . ASP B 1 99 ? 22.253 25.051 -27.478 1.00 17.82 99 ASP B C 1
ATOM 2433 O O . ASP B 1 99 ? 21.298 24.869 -28.241 1.00 17.92 99 ASP B O 1
ATOM 2438 N N . GLU B 1 100 ? 23.400 25.617 -27.855 1.00 18.29 100 GLU B N 1
ATOM 2439 C CA . GLU B 1 100 ? 23.588 26.119 -29.215 1.00 18.30 100 GLU B CA 1
ATOM 2440 C C . GLU B 1 100 ? 23.508 24.990 -30.233 1.00 18.61 100 GLU B C 1
ATOM 2441 O O . GLU B 1 100 ? 22.927 25.155 -31.295 1.00 20.79 100 GLU B O 1
ATOM 2447 N N . VAL B 1 101 ? 24.079 23.840 -29.896 1.00 19.08 101 VAL B N 1
ATOM 2448 C CA . VAL B 1 101 ? 24.025 22.673 -30.776 1.00 21.23 101 VAL B CA 1
ATOM 2449 C C . VAL B 1 101 ? 22.582 22.240 -31.083 1.00 19.40 101 VAL B C 1
ATOM 2450 O O . VAL B 1 101 ? 22.233 21.953 -32.230 1.00 20.69 101 VAL B O 1
ATOM 2454 N N . HIS B 1 102 ? 21.738 22.183 -30.058 1.00 17.15 102 HIS B N 1
ATOM 2455 C CA . HIS B 1 102 ? 20.378 21.736 -30.298 1.00 16.24 102 HIS B CA 1
ATOM 2456 C C . HIS B 1 102 ? 19.582 22.749 -31.116 1.00 22.02 102 HIS B C 1
ATOM 2457 O O . HIS B 1 102 ? 18.705 22.366 -31.898 1.00 22.39 102 HIS B O 1
ATOM 2464 N N . LEU B 1 103 ? 19.884 24.035 -30.945 1.00 17.29 103 LEU B N 1
ATOM 2465 C CA . LEU B 1 103 ? 19.272 25.051 -31.792 1.00 17.06 103 LEU B CA 1
ATOM 2466 C C . LEU B 1 103 ? 19.743 24.891 -33.230 1.00 19.85 103 LEU B C 1
ATOM 2467 O O . LEU B 1 103 ? 18.929 24.855 -34.154 1.00 22.17 103 LEU B O 1
ATOM 2472 N N . GLN B 1 104 ? 21.052 24.766 -33.415 1.00 21.71 104 GLN B N 1
ATOM 2473 C CA . GLN B 1 104 ? 21.609 24.674 -34.770 1.00 21.81 104 GLN B CA 1
ATOM 2474 C C . GLN B 1 104 ? 21.105 23.449 -35.538 1.00 23.56 104 GLN B C 1
ATOM 2475 O O . GLN B 1 104 ? 20.818 23.528 -36.742 1.00 26.70 104 GLN B O 1
ATOM 2481 N N . LEU B 1 105 ? 20.994 22.316 -34.854 1.00 20.23 105 LEU B N 1
ATOM 2482 C CA . LEU B 1 105 ? 20.563 21.074 -35.507 1.00 24.81 105 LEU B CA 1
ATOM 2483 C C . LEU B 1 105 ? 19.060 20.960 -35.814 1.00 30.04 105 LEU B C 1
ATOM 2484 O O . LEU B 1 105 ? 18.647 20.034 -36.504 1.00 33.05 105 LEU B O 1
ATOM 2489 N N . THR B 1 106 ? 18.251 21.885 -35.303 1.00 21.09 106 THR B N 1
ATOM 2490 C CA . THR B 1 106 ? 16.805 21.873 -35.543 1.00 21.15 106 THR B CA 1
ATOM 2491 C C . THR B 1 106 ? 16.302 23.121 -36.274 1.00 21.74 106 THR B C 1
ATOM 2492 O O . THR B 1 106 ? 15.116 23.227 -36.573 1.00 22.42 106 THR B O 1
ATOM 2496 N N . LYS B 1 107 ? 17.196 24.066 -36.557 1.00 26.88 107 LYS B N 1
ATOM 2497 C CA . LYS B 1 107 ? 16.753 25.378 -37.027 1.00 30.76 107 LYS B CA 1
ATOM 2498 C C . LYS B 1 107 ? 16.123 25.320 -38.419 1.00 27.79 107 LYS B C 1
ATOM 2499 O O . LYS B 1 107 ? 15.354 26.200 -38.793 1.00 28.27 107 LYS B O 1
ATOM 2505 N N . MET B 1 108 ? 16.453 24.280 -39.177 1.00 25.27 108 MET B N 1
ATOM 2506 C CA . MET B 1 108 ? 15.928 24.120 -40.529 1.00 32.82 108 MET B CA 1
ATOM 2507 C C . MET B 1 108 ? 14.553 23.454 -40.532 1.00 32.32 108 MET B C 1
ATOM 2508 O O . MET B 1 108 ? 13.940 23.303 -41.586 1.00 31.45 108 MET B O 1
ATOM 2513 N N . ILE B 1 109 ? 14.074 23.057 -39.354 1.00 24.87 109 ILE B N 1
ATOM 2514 C CA . ILE B 1 109 ? 12.835 22.293 -39.259 1.00 19.66 109 ILE B CA 1
ATOM 2515 C C . ILE B 1 109 ? 11.646 23.150 -38.837 1.00 27.21 109 ILE B C 1
ATOM 2516 O O . ILE B 1 109 ? 11.638 23.750 -37.750 1.00 24.67 109 ILE B O 1
ATOM 2521 N N . LYS B 1 110 ? 10.632 23.208 -39.696 1.00 27.79 110 LYS B N 1
ATOM 2522 C CA . LYS B 1 110 ? 9.422 23.968 -39.379 1.00 28.69 110 LYS B CA 1
ATOM 2523 C C . LYS B 1 110 ? 8.801 23.610 -38.024 1.00 27.68 110 LYS B C 1
ATOM 2524 O O . LYS B 1 110 ? 8.457 22.454 -37.757 1.00 28.26 110 LYS B O 1
ATOM 2530 N N . GLY B 1 111 ? 8.656 24.619 -37.173 1.00 29.00 111 GLY B N 1
ATOM 2531 C CA . GLY B 1 111 ? 8.021 24.441 -35.880 1.00 29.29 111 GLY B CA 1
ATOM 2532 C C . GLY B 1 111 ? 8.791 23.582 -34.891 1.00 29.20 111 GLY B C 1
ATOM 2533 O O . GLY B 1 111 ? 8.210 23.052 -33.940 1.00 27.74 111 GLY B O 1
ATOM 2534 N N . ALA B 1 112 ? 10.094 23.441 -35.097 1.00 27.22 112 ALA B N 1
ATOM 2535 C CA . ALA B 1 112 ? 10.890 22.633 -34.181 1.00 23.14 112 ALA B CA 1
ATOM 2536 C C . ALA B 1 112 ? 10.843 23.258 -32.797 1.00 23.59 112 ALA B C 1
ATOM 2537 O O . ALA B 1 112 ? 10.697 24.475 -32.650 1.00 29.98 112 ALA B O 1
ATOM 2539 N N . THR B 1 113 ? 10.951 22.411 -31.784 1.00 20.93 113 THR B N 1
ATOM 2540 C CA . THR B 1 113 ? 10.982 22.871 -30.402 1.00 18.26 113 THR B CA 1
ATOM 2541 C C . THR B 1 113 ? 12.058 22.089 -29.646 1.00 17.85 113 THR B C 1
ATOM 2542 O O . THR B 1 113 ? 11.732 21.215 -28.832 1.00 19.63 113 THR B O 1
ATOM 2546 N N . PRO B 1 114 ? 13.339 22.383 -29.923 1.00 20.44 114 PRO B N 1
ATOM 2547 C CA . PRO B 1 114 ? 14.406 21.673 -29.213 1.00 15.91 114 PRO B CA 1
ATOM 2548 C C . PRO B 1 114 ? 14.368 21.969 -27.722 1.00 14.31 114 PRO B C 1
ATOM 2549 O O . PRO B 1 114 ? 13.858 23.018 -27.307 1.00 17.57 114 PRO B O 1
ATOM 2553 N N . PRO B 1 115 ? 14.904 21.051 -26.915 1.00 19.19 115 PRO B N 1
ATOM 2554 C CA . PRO B 1 115 ? 15.057 21.410 -25.507 1.00 17.12 115 PRO B CA 1
ATOM 2555 C C . PRO B 1 115 ? 16.085 22.539 -25.388 1.00 18.18 115 PRO B C 1
ATOM 2556 O O . PRO B 1 115 ? 17.067 22.575 -26.144 1.00 18.05 115 PRO B O 1
ATOM 2560 N N . ARG B 1 116 ? 15.851 23.469 -24.467 1.00 13.44 116 ARG B N 1
ATOM 2561 C CA . ARG B 1 116 ? 16.890 24.418 -24.090 1.00 13.63 116 ARG B CA 1
ATOM 2562 C C . ARG B 1 116 ? 17.746 23.796 -22.995 1.00 12.53 116 ARG B C 1
ATOM 2563 O O . ARG B 1 116 ? 17.232 23.064 -22.135 1.00 13.47 116 ARG B O 1
ATOM 2571 N N . LEU B 1 117 ? 19.049 24.068 -23.046 1.00 13.55 117 LEU B N 1
ATOM 2572 C CA . LEU B 1 117 ? 20.043 23.394 -22.202 1.00 12.35 117 LEU B CA 1
ATOM 2573 C C . LEU B 1 117 ? 21.106 24.397 -21.753 1.00 14.37 117 LEU B C 1
ATOM 2574 O O . LEU B 1 117 ? 22.283 24.064 -21.664 1.00 15.88 117 LEU B O 1
ATOM 2579 N N . ILE B 1 118 ? 20.681 25.623 -21.457 1.00 15.34 118 ILE B N 1
ATOM 2580 C CA . ILE B 1 118 ? 21.609 26.696 -21.101 1.00 15.19 118 ILE B CA 1
ATOM 2581 C C . ILE B 1 118 ? 22.468 26.324 -19.896 1.00 18.49 118 ILE B C 1
ATOM 2582 O O . ILE B 1 118 ? 21.964 25.862 -18.858 1.00 16.34 118 ILE B O 1
ATOM 2587 N N . ALA B 1 119 ? 23.767 26.520 -20.042 1.00 19.33 119 ALA B N 1
ATOM 2588 C CA . ALA B 1 119 ? 24.677 26.230 -18.949 1.00 17.47 119 ALA B CA 1
ATOM 2589 C C . ALA B 1 119 ? 25.515 27.459 -18.641 1.00 22.37 119 ALA B C 1
ATOM 2590 O O . ALA B 1 119 ? 25.759 28.294 -19.511 1.00 26.47 119 ALA B O 1
ATOM 2592 N N . LYS B 1 120 ? 25.948 27.583 -17.396 1.00 16.83 120 LYS B N 1
ATOM 2593 C CA . LYS B 1 120 ? 26.750 28.737 -17.007 1.00 15.83 120 LYS B CA 1
ATOM 2594 C C . LYS B 1 120 ? 27.609 28.375 -15.818 1.00 15.96 120 LYS B C 1
ATOM 2595 O O . LYS B 1 120 ? 27.207 27.580 -14.973 1.00 14.61 120 LYS B O 1
ATOM 2601 N N . PRO B 1 121 ? 28.808 28.958 -15.744 1.00 18.02 121 PRO B N 1
ATOM 2602 C CA . PRO B 1 121 ? 29.677 28.670 -14.600 1.00 14.92 121 PRO B CA 1
ATOM 2603 C C . PRO B 1 121 ? 29.102 29.270 -13.322 1.00 17.95 121 PRO B C 1
ATOM 2604 O O . PRO B 1 121 ? 28.520 30.364 -13.379 1.00 17.84 121 PRO B O 1
ATOM 2608 N N . VAL B 1 122 ? 29.256 28.563 -12.200 1.00 15.32 122 VAL B N 1
ATOM 2609 C CA . VAL B 1 122 ? 28.783 29.068 -10.918 1.00 16.41 122 VAL B CA 1
ATOM 2610 C C . VAL B 1 122 ? 29.842 29.012 -9.816 1.00 19.66 122 VAL B C 1
ATOM 2611 O O . VAL B 1 122 ? 29.647 29.591 -8.744 1.00 20.21 122 VAL B O 1
ATOM 2615 N N . ALA B 1 123 ? 30.946 28.303 -10.070 1.00 15.24 123 ALA B N 1
ATOM 2616 C CA . ALA B 1 123 ? 32.101 28.296 -9.161 1.00 13.41 123 ALA B CA 1
ATOM 2617 C C . ALA B 1 123 ? 33.321 27.880 -9.963 1.00 18.28 123 ALA B C 1
ATOM 2618 O O . ALA B 1 123 ? 33.199 27.487 -11.120 1.00 17.57 123 ALA B O 1
ATOM 2620 N N . LYS B 1 124 ? 34.498 27.954 -9.359 1.00 17.80 124 LYS B N 1
ATOM 2621 C CA . LYS B 1 124 ? 35.701 27.586 -10.087 1.00 16.16 124 LYS B CA 1
ATOM 2622 C C . LYS B 1 124 ? 35.668 26.131 -10.570 1.00 19.35 124 LYS B C 1
ATOM 2623 O O . LYS B 1 124 ? 36.381 25.782 -11.511 1.00 22.85 124 LYS B O 1
ATOM 2629 N N . ASP B 1 125 ? 34.847 25.289 -9.936 1.00 18.92 125 ASP B N 1
ATOM 2630 C CA . ASP B 1 125 ? 34.775 23.866 -10.284 1.00 20.39 125 ASP B CA 1
ATOM 2631 C C . ASP B 1 125 ? 33.373 23.379 -10.647 1.00 19.33 125 ASP B C 1
ATOM 2632 O O . ASP B 1 125 ? 33.116 22.174 -10.610 1.00 18.51 125 ASP B O 1
ATOM 2637 N N . ALA B 1 126 ? 32.469 24.294 -11.006 1.00 14.22 126 ALA B N 1
ATOM 2638 C CA . ALA B 1 126 ? 31.087 23.870 -11.228 1.00 11.74 126 ALA B CA 1
ATOM 2639 C C . ALA B 1 126 ? 30.319 24.730 -12.199 1.00 14.53 126 ALA B C 1
ATOM 2640 O O . ALA B 1 126 ? 30.569 25.929 -12.321 1.00 16.24 126 ALA B O 1
ATOM 2642 N N . ILE B 1 127 ? 29.395 24.093 -12.905 1.00 12.75 127 ILE B N 1
ATOM 2643 C CA . ILE B 1 127 ? 28.451 24.822 -13.739 1.00 11.31 127 ILE B CA 1
ATOM 2644 C C . ILE B 1 127 ? 27.030 24.495 -13.319 1.00 14.98 127 ILE B C 1
ATOM 2645 O O . ILE B 1 127 ? 26.785 23.520 -12.599 1.00 17.68 127 ILE B O 1
ATOM 2650 N N . GLU B 1 128 ? 26.095 25.323 -13.767 1.00 13.22 128 GLU B N 1
ATOM 2651 C CA . GLU B 1 128 ? 24.667 25.050 -13.628 1.00 13.73 128 GLU B CA 1
ATOM 2652 C C . GLU B 1 128 ? 24.104 24.819 -15.025 1.00 16.01 128 GLU B C 1
ATOM 2653 O O . GLU B 1 128 ? 24.435 25.548 -15.951 1.00 18.83 128 GLU B O 1
ATOM 2659 N N . MET B 1 129 ? 23.262 23.806 -15.181 1.00 13.11 129 MET B N 1
ATOM 2660 C CA . MET B 1 129 ? 22.662 23.532 -16.480 1.00 13.56 129 MET B CA 1
ATOM 2661 C C . MET B 1 129 ? 21.172 23.366 -16.259 1.00 15.57 129 MET B C 1
ATOM 2662 O O . MET B 1 129 ? 20.766 22.674 -15.314 1.00 14.32 129 MET B O 1
ATOM 2667 N N . GLU B 1 130 ? 20.359 24.024 -17.091 1.00 13.26 130 GLU B N 1
ATOM 2668 C CA . GLU B 1 130 ? 18.906 23.924 -16.939 1.00 12.86 130 GLU B CA 1
ATOM 2669 C C . GLU B 1 130 ? 18.268 23.329 -18.167 1.00 13.54 130 GLU B C 1
ATOM 2670 O O . GLU B 1 130 ? 18.374 23.889 -19.264 1.00 14.23 130 GLU B O 1
ATOM 2676 N N . TYR B 1 131 ? 17.593 22.204 -17.967 1.00 10.83 131 TYR B N 1
ATOM 2677 C CA . TYR B 1 131 ? 16.740 21.610 -18.999 1.00 13.97 131 TYR B CA 1
ATOM 2678 C C . TYR B 1 131 ? 15.401 22.347 -19.028 1.00 13.85 131 TYR B C 1
ATOM 2679 O O . TYR B 1 131 ? 14.763 22.511 -17.999 1.00 14.04 131 TYR B O 1
ATOM 2688 N N . VAL B 1 132 ? 14.982 22.810 -20.204 1.00 13.12 132 VAL B N 1
ATOM 2689 C CA . VAL B 1 132 ? 13.665 23.441 -20.341 1.00 12.54 132 VAL B CA 1
ATOM 2690 C C . VAL B 1 132 ? 13.015 22.896 -21.599 1.00 17.13 132 VAL B C 1
ATOM 2691 O O . VAL B 1 132 ? 13.541 23.075 -22.706 1.00 17.55 132 VAL B O 1
ATOM 2695 N N . SER B 1 133 ? 11.889 22.205 -21.439 1.00 14.54 133 SER B N 1
ATOM 2696 C CA . SER B 1 133 ? 11.223 21.575 -22.577 1.00 13.69 133 SER B CA 1
ATOM 2697 C C . SER B 1 133 ? 9.793 21.148 -22.254 1.00 21.87 133 SER B C 1
ATOM 2698 O O . SER B 1 133 ? 9.490 20.809 -21.118 1.00 24.70 133 SER B O 1
ATOM 2701 N N . LYS B 1 134 ? 8.924 21.116 -23.260 1.00 24.67 134 LYS B N 1
ATOM 2702 C CA . LYS B 1 134 ? 7.571 20.606 -23.025 1.00 27.10 134 LYS B CA 1
ATOM 2703 C C . LYS B 1 134 ? 7.512 19.083 -22.888 1.00 26.47 134 LYS B C 1
ATOM 2704 O O . LYS B 1 134 ? 6.527 18.538 -22.389 1.00 29.12 134 LYS B O 1
ATOM 2710 N N . ARG B 1 135 ? 8.575 18.399 -23.301 1.00 19.73 135 ARG B N 1
ATOM 2711 C CA . ARG B 1 135 ? 8.574 16.937 -23.307 1.00 22.57 135 ARG B CA 1
ATOM 2712 C C . ARG B 1 135 ? 8.806 16.245 -21.949 1.00 24.28 135 ARG B C 1
ATOM 2713 O O . ARG B 1 135 ? 8.577 15.038 -21.818 1.00 25.77 135 ARG B O 1
ATOM 2721 N N . LYS B 1 136 ? 9.277 16.996 -20.958 1.00 20.49 136 LYS B N 1
ATOM 2722 C CA . LYS B 1 136 ? 9.512 16.453 -19.613 1.00 16.68 136 LYS B CA 1
ATOM 2723 C C . LYS B 1 136 ? 10.340 15.165 -19.622 1.00 20.91 136 LYS B C 1
ATOM 2724 O O . LYS B 1 136 ? 9.993 14.184 -18.950 1.00 25.30 136 LYS B O 1
ATOM 2730 N N . MET B 1 137 ? 11.440 15.169 -20.368 1.00 15.09 137 MET B N 1
ATOM 2731 C CA . MET B 1 137 ? 12.309 14.000 -20.423 1.00 13.44 137 MET B CA 1
ATOM 2732 C C . MET B 1 137 ? 13.441 14.138 -19.391 1.00 16.34 137 MET B C 1
ATOM 2733 O O . MET B 1 137 ? 14.616 14.081 -19.716 1.00 14.35 137 MET B O 1
ATOM 2738 N N . TYR B 1 138 ? 13.055 14.285 -18.127 1.00 15.89 138 TYR B N 1
ATOM 2739 C CA . TYR B 1 138 ? 14.012 14.546 -17.054 1.00 14.66 138 TYR B CA 1
ATOM 2740 C C . TYR B 1 138 ? 15.101 13.482 -16.949 1.00 15.54 138 TYR B C 1
ATOM 2741 O O . TYR B 1 138 ? 16.300 13.784 -16.804 1.00 14.47 138 TYR B O 1
ATOM 2750 N N . ASP B 1 139 ? 14.684 12.222 -16.973 1.00 14.57 139 ASP B N 1
ATOM 2751 C CA . ASP B 1 139 ? 15.639 11.136 -16.763 1.00 16.54 139 ASP B CA 1
ATOM 2752 C C . ASP B 1 139 ? 16.544 10.901 -17.975 1.00 13.30 139 ASP B C 1
ATOM 2753 O O . ASP B 1 139 ? 17.709 10.537 -17.822 1.00 15.55 139 ASP B O 1
ATOM 2758 N N . TYR B 1 140 ? 16.020 11.135 -19.173 1.00 15.59 140 TYR B N 1
ATOM 2759 C CA . TYR B 1 140 ? 16.837 11.082 -20.386 1.00 14.82 140 TYR B CA 1
ATOM 2760 C C . TYR B 1 140 ? 17.955 12.139 -20.318 1.00 13.66 140 TYR B C 1
ATOM 2761 O O . TYR B 1 140 ? 19.121 11.849 -20.571 1.00 13.87 140 TYR B O 1
ATOM 2770 N N . PHE B 1 141 ? 17.583 13.351 -19.934 1.00 14.87 141 PHE B N 1
ATOM 2771 C CA . PHE B 1 141 ? 18.521 14.457 -19.717 1.00 14.05 141 PHE B CA 1
ATOM 2772 C C . PHE B 1 141 ? 19.616 14.082 -18.712 1.00 14.99 141 PHE B C 1
ATOM 2773 O O . PHE B 1 141 ? 20.813 14.251 -18.984 1.00 15.47 141 PHE B O 1
ATOM 2781 N N . LEU B 1 142 ? 19.210 13.569 -17.550 1.00 14.66 142 LEU B N 1
ATOM 2782 C CA . LEU B 1 142 ? 20.180 13.193 -16.533 1.00 17.21 142 LEU B CA 1
ATOM 2783 C C . LEU B 1 142 ? 21.103 12.086 -17.030 1.00 19.42 142 LEU B C 1
ATOM 2784 O O . LEU B 1 142 ? 22.299 12.115 -16.748 1.00 17.98 142 LEU B O 1
ATOM 2789 N N . GLY B 1 143 ? 20.543 11.133 -17.776 1.00 15.32 143 GLY B N 1
ATOM 2790 C CA . GLY B 1 143 ? 21.316 10.022 -18.321 1.00 15.65 143 GLY B CA 1
ATOM 2791 C C . GLY B 1 143 ? 22.359 10.473 -19.326 1.00 20.13 143 GLY B C 1
ATOM 2792 O O . GLY B 1 143 ? 23.488 9.978 -19.341 1.00 18.54 143 GLY B O 1
ATOM 2793 N N . LEU B 1 144 ? 21.978 11.422 -20.170 1.00 14.18 144 LEU B N 1
ATOM 2794 C CA . LEU B 1 144 ? 22.897 11.986 -21.159 1.00 14.45 144 LEU B CA 1
ATOM 2795 C C . LEU B 1 144 ? 24.078 12.676 -20.486 1.00 19.75 144 LEU B C 1
ATOM 2796 O O . LEU B 1 144 ? 25.204 12.556 -20.943 1.00 21.27 144 LEU B O 1
ATOM 2801 N N . ILE B 1 145 ? 23.825 13.382 -19.390 1.00 17.11 145 ILE B N 1
ATOM 2802 C CA . ILE B 1 145 ? 24.920 13.992 -18.644 1.00 15.19 145 ILE B CA 1
ATOM 2803 C C . ILE B 1 145 ? 25.892 12.928 -18.123 1.00 20.47 145 ILE B C 1
ATOM 2804 O O . ILE B 1 145 ? 27.102 13.037 -18.296 1.00 20.75 145 ILE B O 1
ATOM 2809 N N . GLU B 1 146 ? 25.350 11.887 -17.511 1.00 19.38 146 GLU B N 1
ATOM 2810 C CA . GLU B 1 146 ? 26.166 10.805 -16.961 1.00 16.80 146 GLU B CA 1
ATOM 2811 C C . GLU B 1 146 ? 26.951 10.082 -18.045 1.00 20.32 146 GLU B C 1
ATOM 2812 O O . GLU B 1 146 ? 28.121 9.723 -17.846 1.00 23.51 146 GLU B O 1
ATOM 2818 N N . GLY B 1 147 ? 26.310 9.893 -19.194 1.00 21.49 147 GLY B N 1
ATOM 2819 C CA . GLY B 1 147 ? 26.959 9.290 -20.341 1.00 22.34 147 GLY B CA 1
ATOM 2820 C C . GLY B 1 147 ? 28.101 10.136 -20.878 1.00 21.82 147 GLY B C 1
ATOM 2821 O O . GLY B 1 147 ? 29.091 9.593 -21.381 1.00 21.77 147 GLY B O 1
ATOM 2822 N N . SER B 1 148 ? 27.958 11.459 -20.793 1.00 20.04 148 SER B N 1
ATOM 2823 C CA . SER B 1 148 ? 28.980 12.376 -21.301 1.00 17.89 148 SER B CA 1
ATOM 2824 C C . SER B 1 148 ? 30.214 12.329 -20.395 1.00 20.72 148 SER B C 1
ATOM 2825 O O . SER B 1 148 ? 31.352 12.387 -20.866 1.00 21.83 148 SER B O 1
ATOM 2828 N N . SER B 1 149 ? 29.976 12.217 -19.090 1.00 18.51 149 SER B N 1
ATOM 2829 C CA . SER B 1 149 ? 31.051 12.080 -18.105 1.00 18.54 149 SER B CA 1
ATOM 2830 C C . SER B 1 149 ? 31.860 10.819 -18.398 1.00 25.85 149 SER B C 1
ATOM 2831 O O . SER B 1 149 ? 33.087 10.828 -18.355 1.00 27.51 149 SER B O 1
ATOM 2834 N N . LYS B 1 150 ? 31.157 9.736 -18.698 1.00 20.77 150 LYS B N 1
ATOM 2835 C CA . LYS B 1 150 ? 31.823 8.476 -19.023 1.00 26.45 150 LYS B CA 1
ATOM 2836 C C . LYS B 1 150 ? 32.629 8.578 -20.313 1.00 29.84 150 LYS B C 1
ATOM 2837 O O . LYS B 1 150 ? 33.780 8.149 -20.357 1.00 31.69 150 LYS B O 1
ATOM 2843 N N . PHE B 1 151 ? 32.045 9.162 -21.354 1.00 24.00 151 PHE B N 1
ATOM 2844 C CA . PHE B 1 151 ? 32.744 9.270 -22.642 1.00 25.34 151 PHE B CA 1
ATOM 2845 C C . PHE B 1 151 ? 34.018 10.121 -22.551 1.00 28.29 151 PHE B C 1
ATOM 2846 O O . PHE B 1 151 ? 35.062 9.762 -23.111 1.00 26.15 151 PHE B O 1
ATOM 2854 N N . PHE B 1 152 ? 33.934 11.244 -21.841 1.00 25.98 152 PHE B N 1
ATOM 2855 C CA . PHE B 1 152 ? 35.058 12.175 -21.735 1.00 25.90 152 PHE B CA 1
ATOM 2856 C C . PHE B 1 152 ? 36.050 11.769 -20.640 1.00 25.51 152 PHE B C 1
ATOM 2857 O O . PHE B 1 152 ? 37.094 12.400 -20.461 1.00 31.79 152 PHE B O 1
ATOM 2865 N N . LYS B 1 153 ? 35.699 10.725 -19.898 1.00 22.22 153 LYS B N 1
ATOM 2866 C CA . LYS B 1 153 ? 36.534 10.222 -18.811 1.00 27.01 153 LYS B CA 1
ATOM 2867 C C . LYS B 1 153 ? 36.833 11.282 -17.754 1.00 31.15 153 LYS B C 1
ATOM 2868 O O . LYS B 1 153 ? 37.942 11.346 -17.204 1.00 26.88 153 LYS B O 1
ATOM 2874 N N . GLU B 1 154 ? 35.836 12.114 -17.468 1.00 26.08 154 GLU B N 1
ATOM 2875 C CA . GLU B 1 154 ? 35.967 13.146 -16.448 1.00 24.95 154 GLU B CA 1
ATOM 2876 C C . GLU B 1 154 ? 34.865 12.978 -15.412 1.00 27.74 154 GLU B C 1
ATOM 2877 O O . GLU B 1 154 ? 33.680 13.064 -15.740 1.00 29.42 154 GLU B O 1
ATOM 2883 N N . GLU B 1 155 ? 35.259 12.736 -14.165 1.00 28.66 155 GLU B N 1
ATOM 2884 C CA . GLU B 1 155 ? 34.309 12.503 -13.079 1.00 31.87 155 GLU B CA 1
ATOM 2885 C C . GLU B 1 155 ? 33.533 13.758 -12.716 1.00 26.95 155 GLU B C 1
ATOM 2886 O O . GLU B 1 155 ? 34.104 14.849 -12.660 1.00 23.38 155 GLU B O 1
ATOM 2892 N N . ILE B 1 156 ? 32.239 13.586 -12.444 1.00 21.98 156 ILE B N 1
ATOM 2893 C CA . ILE B 1 156 ? 31.386 14.683 -11.999 1.00 18.18 156 ILE B CA 1
ATOM 2894 C C . ILE B 1 156 ? 30.474 14.247 -10.865 1.00 19.37 156 ILE B C 1
ATOM 2895 O O . ILE B 1 156 ? 30.244 13.060 -10.657 1.00 21.43 156 ILE B O 1
ATOM 2900 N N . SER B 1 157 ? 29.952 15.223 -10.130 1.00 20.55 157 SER B N 1
ATOM 2901 C CA . SER B 1 157 ? 28.821 14.984 -9.248 1.00 19.96 157 SER B CA 1
ATOM 2902 C C . SER B 1 157 ? 27.700 15.888 -9.741 1.00 25.85 157 SER B C 1
ATOM 2903 O O . SER B 1 157 ? 27.955 17.018 -10.164 1.00 23.09 157 SER B O 1
ATOM 2906 N N . VAL B 1 158 ? 26.472 15.373 -9.736 1.00 16.35 158 VAL B N 1
ATOM 2907 C CA . VAL B 1 158 ? 25.318 16.122 -10.222 1.00 14.22 158 VAL B CA 1
ATOM 2908 C C . VAL B 1 158 ? 24.355 16.306 -9.056 1.00 19.90 158 VAL B C 1
ATOM 2909 O O . VAL B 1 158 ? 23.916 15.336 -8.445 1.00 24.16 158 VAL B O 1
ATOM 2913 N N . GLU B 1 159 ? 24.058 17.553 -8.752 1.00 15.24 159 GLU B N 1
ATOM 2914 C CA . GLU B 1 159 ? 23.096 17.884 -7.719 1.00 14.85 159 GLU B CA 1
ATOM 2915 C C . GLU B 1 159 ? 21.870 18.488 -8.381 1.00 19.96 159 GLU B C 1
ATOM 2916 O O . GLU B 1 159 ? 21.981 19.454 -9.140 1.00 18.69 159 GLU B O 1
ATOM 2922 N N A GLU B 1 160 ? 20.695 17.931 -8.094 0.49 15.68 160 GLU B N 1
ATOM 2923 N N B GLU B 1 160 ? 20.703 17.921 -8.100 0.51 15.53 160 GLU B N 1
ATOM 2924 C CA A GLU B 1 160 ? 19.441 18.493 -8.609 0.49 14.32 160 GLU B CA 1
ATOM 2925 C CA B GLU B 1 160 ? 19.470 18.516 -8.598 0.51 14.25 160 GLU B CA 1
ATOM 2926 C C A GLU B 1 160 ? 18.970 19.656 -7.737 0.49 14.09 160 GLU B C 1
ATOM 2927 C C B GLU B 1 160 ? 19.074 19.690 -7.717 0.51 15.17 160 GLU B C 1
ATOM 2928 O O A GLU B 1 160 ? 18.749 19.481 -6.542 0.49 14.94 160 GLU B O 1
ATOM 2929 O O B GLU B 1 160 ? 19.004 19.559 -6.499 0.51 15.37 160 GLU B O 1
ATOM 2940 N N . VAL B 1 161 ? 18.827 20.838 -8.340 1.00 14.66 161 VAL B N 1
ATOM 2941 C CA . VAL B 1 161 ? 18.481 22.067 -7.603 1.00 12.09 161 VAL B CA 1
ATOM 2942 C C . VAL B 1 161 ? 16.990 22.407 -7.668 1.00 20.39 161 VAL B C 1
ATOM 2943 O O . VAL B 1 161 ? 16.367 22.764 -6.660 1.00 18.41 161 VAL B O 1
ATOM 2947 N N . GLU B 1 162 ? 16.429 22.316 -8.870 1.00 16.58 162 GLU B N 1
ATOM 2948 C CA . GLU B 1 162 ? 15.042 22.686 -9.099 1.00 15.96 162 GLU B CA 1
ATOM 2949 C C . GLU B 1 162 ? 14.417 21.761 -10.129 1.00 16.04 162 GLU B C 1
ATOM 2950 O O . GLU B 1 162 ? 15.074 21.351 -11.088 1.00 17.10 162 GLU B O 1
ATOM 2956 N N . ARG B 1 163 ? 13.137 21.457 -9.931 1.00 14.74 163 ARG B N 1
ATOM 2957 C CA . ARG B 1 163 ? 12.368 20.667 -10.887 1.00 13.27 163 ARG B CA 1
ATOM 2958 C C . ARG B 1 163 ? 10.921 21.152 -10.830 1.00 13.56 163 ARG B C 1
ATOM 2959 O O . ARG B 1 163 ? 10.395 21.435 -9.759 1.00 17.08 163 ARG B O 1
ATOM 2967 N N . GLY B 1 164 ? 10.264 21.252 -11.980 1.00 17.19 164 GLY B N 1
ATOM 2968 C CA . GLY B 1 164 ? 8.833 21.519 -11.940 1.00 18.17 164 GLY B CA 1
ATOM 2969 C C . GLY B 1 164 ? 8.341 22.084 -13.244 1.00 18.25 164 GLY B C 1
ATOM 2970 O O . GLY B 1 164 ? 9.132 22.306 -14.149 1.00 18.12 164 GLY B O 1
ATOM 2971 N N . GLU B 1 165 ? 7.030 22.310 -13.336 1.00 21.70 165 GLU B N 1
ATOM 2972 C CA . GLU B 1 165 ? 6.445 22.864 -14.556 1.00 26.08 165 GLU B CA 1
ATOM 2973 C C . GLU B 1 165 ? 6.174 24.348 -14.355 1.00 35.41 165 GLU B C 1
ATOM 2974 O O . GLU B 1 165 ? 5.692 24.764 -13.297 1.00 34.20 165 GLU B O 1
ATOM 2980 N N . LYS B 1 166 ? 6.485 25.143 -15.373 1.00 34.30 166 LYS B N 1
ATOM 2981 C CA . LYS B 1 166 ? 6.293 26.583 -15.304 1.00 45.78 166 LYS B CA 1
ATOM 2982 C C . LYS B 1 166 ? 5.906 27.117 -16.676 1.00 49.37 166 LYS B C 1
ATOM 2983 O O . LYS B 1 166 ? 6.658 26.975 -17.637 1.00 38.62 166 LYS B O 1
ATOM 2989 N N . ASP B 1 167 ? 4.722 27.716 -16.765 1.00 49.86 167 ASP B N 1
ATOM 2990 C CA . ASP B 1 167 ? 4.247 28.298 -18.016 1.00 50.16 167 ASP B CA 1
ATOM 2991 C C . ASP B 1 167 ? 4.154 27.269 -19.139 1.00 43.93 167 ASP B C 1
ATOM 2992 O O . ASP B 1 167 ? 4.355 27.595 -20.308 1.00 47.85 167 ASP B O 1
ATOM 2997 N N . GLY B 1 168 ? 3.850 26.028 -18.784 1.00 44.75 168 GLY B N 1
ATOM 2998 C CA . GLY B 1 168 ? 3.715 24.977 -19.772 1.00 45.51 168 GLY B CA 1
ATOM 2999 C C . GLY B 1 168 ? 5.047 24.417 -20.235 1.00 35.75 168 GLY B C 1
ATOM 3000 O O . GLY B 1 168 ? 5.114 23.731 -21.253 1.00 39.87 168 GLY B O 1
ATOM 3001 N N . PHE B 1 169 ? 6.116 24.712 -19.498 1.00 26.31 169 PHE B N 1
ATOM 3002 C CA . PHE B 1 169 ? 7.399 24.068 -19.773 1.00 23.76 169 PHE B CA 1
ATOM 3003 C C . PHE B 1 169 ? 7.872 23.286 -18.562 1.00 22.39 169 PHE B C 1
ATOM 3004 O O . PHE B 1 169 ? 7.802 23.776 -17.441 1.00 25.87 169 PHE B O 1
ATOM 3012 N N . SER B 1 170 ? 8.364 22.072 -18.786 1.00 22.36 170 SER B N 1
ATOM 3013 C CA . SER B 1 170 ? 9.016 21.339 -17.707 1.00 19.27 170 SER B CA 1
ATOM 3014 C C . SER B 1 170 ? 10.441 21.879 -17.580 1.00 20.82 170 SER B C 1
ATOM 3015 O O . SER B 1 170 ? 11.071 22.215 -18.578 1.00 17.81 170 SER B O 1
ATOM 3018 N N . ARG B 1 171 ? 10.945 21.983 -16.357 1.00 15.77 171 ARG B N 1
ATOM 3019 C CA . ARG B 1 171 ? 12.279 22.542 -16.151 1.00 13.88 171 ARG B CA 1
ATOM 3020 C C . ARG B 1 171 ? 13.013 21.742 -15.090 1.00 13.25 171 ARG B C 1
ATOM 3021 O O . ARG B 1 171 ? 12.444 21.401 -14.060 1.00 17.78 171 ARG B O 1
ATOM 3029 N N . LEU B 1 172 ? 14.281 21.440 -15.344 1.00 13.38 172 LEU B N 1
ATOM 3030 C CA . LEU B 1 172 ? 15.107 20.753 -14.351 1.00 14.92 172 LEU B CA 1
ATOM 3031 C C . LEU B 1 172 ? 16.493 21.414 -14.333 1.00 14.79 172 LEU B C 1
ATOM 3032 O O . LEU B 1 172 ? 17.189 21.428 -15.339 1.00 16.22 172 LEU B O 1
ATOM 3037 N 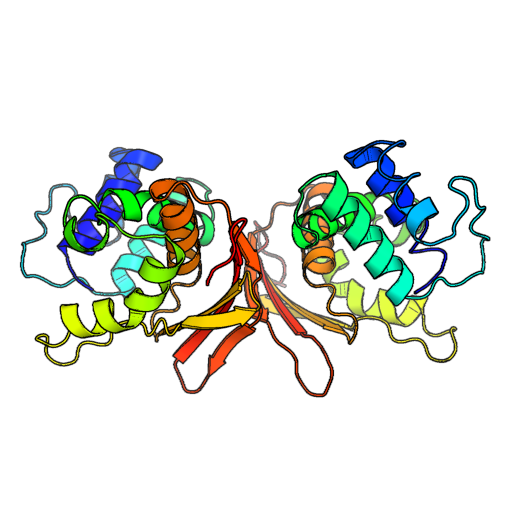N . LYS B 1 173 ? 16.868 21.990 -13.192 1.00 11.80 173 LYS B N 1
ATOM 3038 C CA . LYS B 1 173 ? 18.145 22.701 -13.078 1.00 12.74 173 LYS B CA 1
ATOM 3039 C C . LYS B 1 173 ? 19.086 21.872 -12.218 1.00 13.54 173 LYS B C 1
ATOM 3040 O O . LYS B 1 173 ? 18.701 21.431 -11.133 1.00 13.73 173 LYS B O 1
ATOM 3046 N N . VAL B 1 174 ? 20.307 21.633 -12.701 1.00 11.86 174 VAL B N 1
ATOM 3047 C CA . VAL B 1 174 ? 21.278 20.843 -11.942 1.00 12.98 174 VAL B CA 1
ATOM 3048 C C . VAL B 1 174 ? 22.561 21.635 -11.776 1.00 16.58 174 VAL B C 1
ATOM 3049 O O . VAL B 1 174 ? 22.847 22.522 -12.581 1.00 15.48 174 VAL B O 1
ATOM 3053 N N . ARG B 1 175 ? 23.313 21.333 -10.719 1.00 13.76 175 ARG B N 1
ATOM 3054 C CA . ARG B 1 175 ? 24.650 21.888 -10.540 1.00 12.85 175 ARG B CA 1
ATOM 3055 C C . ARG B 1 175 ? 25.622 20.732 -10.742 1.00 15.58 175 ARG B C 1
ATOM 3056 O O . ARG B 1 175 ? 25.515 19.680 -10.109 1.00 17.79 175 ARG B O 1
ATOM 3064 N N . ILE B 1 176 ? 26.544 20.902 -11.677 1.00 13.58 176 ILE B N 1
ATOM 3065 C CA . ILE B 1 176 ? 27.507 19.856 -12.008 1.00 14.73 176 ILE B CA 1
ATOM 3066 C C . ILE B 1 176 ? 28.890 20.281 -11.533 1.00 16.90 176 ILE B C 1
ATOM 3067 O O . ILE B 1 176 ? 29.401 21.318 -11.952 1.00 16.63 176 ILE B O 1
ATOM 3072 N N . LYS B 1 177 ? 29.481 19.494 -10.638 1.00 16.12 177 LYS B N 1
ATOM 3073 C CA . LYS B 1 177 ? 30.813 19.789 -10.113 1.00 16.89 177 LYS B CA 1
ATOM 3074 C C . LYS B 1 177 ? 31.847 18.869 -10.756 1.00 22.08 177 LYS B C 1
ATOM 3075 O O . LYS B 1 177 ? 31.597 17.678 -10.946 1.00 21.49 177 LYS B O 1
ATOM 3081 N N . PHE B 1 178 ? 33.007 19.426 -11.095 1.00 19.45 178 PHE B N 1
ATOM 3082 C CA . PHE B 1 178 ? 34.045 18.674 -11.793 1.00 19.95 178 PHE B CA 1
ATOM 3083 C C . PHE B 1 178 ? 35.232 18.386 -10.883 1.00 23.63 178 PHE B C 1
ATOM 3084 O O . PHE B 1 178 ? 35.499 19.141 -9.966 1.00 24.12 178 PHE B O 1
ATOM 3092 N N . LYS B 1 179 ? 35.944 17.298 -11.144 1.00 38.97 179 LYS B N 1
ATOM 3093 C CA . LYS B 1 179 ? 37.166 17.012 -10.392 1.00 49.45 179 LYS B CA 1
ATOM 3094 C C . LYS B 1 179 ? 38.329 17.897 -10.854 1.00 52.38 179 LYS B C 1
ATOM 3095 O O . LYS B 1 179 ? 39.391 17.915 -10.233 1.00 52.34 179 LYS B O 1
ATOM 3101 N N . ASN B 1 180 ? 38.114 18.633 -11.942 1.00 58.41 180 ASN B N 1
ATOM 3102 C CA . ASN B 1 180 ? 39.116 19.551 -12.484 1.00 57.25 180 ASN B CA 1
ATOM 3103 C C . ASN B 1 180 ? 38.562 20.967 -12.632 1.00 52.75 180 ASN B C 1
ATOM 3104 O O . ASN B 1 180 ? 37.395 21.141 -12.977 1.00 37.10 180 ASN B O 1
ATOM 3109 N N . PRO B 1 181 ? 39.404 21.986 -12.391 1.00 52.87 181 PRO B N 1
ATOM 3110 C CA . PRO B 1 181 ? 38.946 23.378 -12.462 1.00 45.93 181 PRO B CA 1
ATOM 3111 C C . PRO B 1 181 ? 38.394 23.662 -13.847 1.00 36.27 181 PRO B C 1
ATOM 3112 O O . PRO B 1 181 ? 38.995 23.241 -14.831 1.00 40.38 181 PRO B O 1
ATOM 3116 N N . VAL B 1 182 ? 37.262 24.348 -13.936 1.00 31.21 182 VAL B N 1
ATOM 3117 C CA . VAL B 1 182 ? 36.630 24.509 -15.243 1.00 32.52 182 VAL B CA 1
ATOM 3118 C C . VAL B 1 182 ? 37.279 25.617 -16.066 1.00 33.61 182 VAL B C 1
ATOM 3119 O O . VAL B 1 182 ? 37.084 25.696 -17.280 1.00 32.81 182 VAL B O 1
ATOM 3123 N N . PHE B 1 183 ? 38.053 26.467 -15.402 1.00 29.60 183 PHE B N 1
ATOM 3124 C CA . PHE B 1 183 ? 38.738 27.557 -16.083 1.00 36.14 183 PHE B CA 1
ATOM 3125 C C . PHE B 1 183 ? 40.198 27.178 -16.341 1.00 34.09 183 PHE B C 1
ATOM 3126 O O . PHE B 1 183 ? 40.669 27.145 -17.480 1.00 42.31 183 PHE B O 1
#

Foldseek 3Di:
DAFVLVVLLLVVLCVVQNLVQQCVLCVVLPHHSPDDRDNGDHDDLVSSVSSLVSSCVVVVPDSLVSLLQSLLPCLVVVCVVPVVLVPPDALVSSLQCVQVVQCVVCVVPPPDFGWGWHWDDPDQFKIKTKTKALSPSVSSVNSNSNNSCVVNVWDKDKAWDDWDDDPSITMTMIMIGGDDGDRDD/DQQVLLVLLLVLLCVVPNLVQQQVLCVVLPHHSPDDRDRGDDDDLVSSVSSLVSSCVVPVNDSLVSLLQSLLVCLVVCCVVPVVLPPPDALVVSQQCVQVVQCVVCVVPPPDFGWGWHKADDDQFKIKTKTKALSPSVSSVNSNSVNSCVVNVWDKDKAWDDWDDDPNITMTMIMIGTPDGPD